Protein AF-0000000065781856 (afdb_homodimer)

InterPro domains:
  IPR001048 Aspartate/glutamate/uridylate kinase [PF00696] (3-287)
  IPR003964 Carbamate kinase [PIRSF000723] (2-304)
  IPR003964 Carbamate kinase [PTHR30409] (1-304)
  IPR003964 Carbamate kinase [TIGR00746] (3-304)
  IPR003964 Carbamate kinase [cd04235] (3-304)
  IPR036393 Acetylglutamate kinase-like superfamily [G3DSA:3.40.1160.10] (1-305)
  IPR036393 Acetylglutamate kinase-like superfamily [SSF53633] (1-303)

Nearest PDB structures (foldseek):
  1e19-assembly1_B  TM=9.181E-01  e=1.277E-43  Pyrococcus furiosus
  4jz7-assembly2_C  TM=9.161E-01  e=1.373E-39  Giardia lamblia ATCC 50803
  4jz7-assembly1_B  TM=9.583E-01  e=6.733E-35  Giardia lamblia ATCC 50803
  2e9y-assembly1_B  TM=9.252E-01  e=9.064E-37  Aeropyrum pernix K1
  4axs-assembly1_A-2  TM=8.853E-01  e=4.182E-32  Malacoplasma penetrans

Solvent-accessible surface area (backbone atoms only — not comparable to full-atom values): 30167 Å² total; per-residue (Å²): 123,51,36,32,31,36,34,42,26,62,59,39,39,49,52,92,91,55,70,88,45,68,69,52,26,31,52,31,26,32,52,46,43,58,64,39,44,62,60,51,71,60,27,40,34,37,39,30,29,57,35,44,56,56,29,26,49,50,44,47,15,20,61,69,50,66,52,78,70,58,52,19,44,28,36,24,18,37,30,19,37,52,34,49,40,46,45,42,23,41,52,32,48,28,56,76,68,68,55,88,61,52,70,46,32,40,64,28,43,20,35,35,59,86,78,37,68,26,72,83,51,51,67,41,63,30,32,64,73,36,52,81,83,47,45,62,60,44,42,74,72,69,47,49,69,44,80,51,98,90,32,29,27,41,31,35,20,40,42,66,67,73,40,60,72,49,49,68,61,52,48,49,38,34,75,68,57,27,36,37,33,35,38,29,28,19,12,24,30,25,26,72,61,86,82,31,59,41,76,40,70,38,49,29,51,32,49,45,30,45,24,53,46,24,49,74,67,64,23,42,30,41,36,40,32,41,95,43,52,42,50,47,42,52,64,94,43,97,76,45,39,72,42,41,82,41,39,42,70,58,52,48,50,40,52,73,71,58,48,45,50,80,89,59,51,31,46,47,53,50,16,38,46,52,25,41,76,64,69,30,58,38,24,36,39,18,18,66,89,39,47,69,42,30,78,72,69,75,36,33,16,36,38,32,118,120,52,36,34,30,37,34,41,28,62,60,38,40,48,52,91,89,56,72,87,46,68,69,53,26,33,51,32,27,32,52,47,42,60,65,41,45,64,60,53,71,60,27,40,33,36,40,30,29,58,36,44,55,56,29,27,48,50,45,48,14,19,61,68,50,65,52,77,72,58,53,20,44,28,36,24,18,36,30,19,36,52,34,50,40,45,46,42,24,43,52,32,45,28,56,75,68,68,54,86,61,51,70,46,32,39,63,29,42,20,36,36,59,88,80,37,68,25,74,82,52,50,67,43,62,30,33,64,74,35,53,82,84,47,46,61,61,44,42,73,72,69,46,49,70,46,80,51,98,89,32,29,27,42,31,37,19,41,41,66,66,74,41,59,72,48,49,68,60,53,48,49,37,34,75,70,58,26,35,38,33,36,38,30,28,20,11,22,31,25,26,72,62,86,81,30,59,43,76,41,71,36,49,27,50,30,48,44,30,46,25,53,46,25,48,74,66,64,24,41,30,40,35,39,30,41,94,43,53,43,49,48,40,51,66,94,44,96,76,46,41,72,42,41,82,41,39,43,70,58,52,49,50,41,53,74,71,61,48,42,50,80,88,59,51,32,48,47,52,51,16,38,44,50,27,42,77,64,71,30,59,39,22,37,38,19,18,66,89,39,47,67,42,30,78,71,66,74,36,32,15,37,38,32,116

Sequence (610 aa):
MSRIVIALGGNALLQNGEKRDYETQYEHAYKTFESLRFVTEDNEVVITHGNGPQVGDIQQSHDISGIGAYLHQSVAMSQGYIGEILANAYTNIKTKYNLRKNIFTIITRVLVDENDPAFSNPEKPIGRYYSDAEVEEARKNGWIMKKFRDGWRRVVPSPDPRQILEEPVIEYLLHNGNLPIAVGGGGVPVVRKGEQIHGIDAVIDKDLASSVLATAIRADFLMILTDVDNVYVNYGKPDQKGLHEVHVEEIEKYLKEGQFGEGSMKPKVMAAIRFIKNGGKKAFITSIENSMNALSGRSGTIIVRMSRIVIALGGNALLQNGEKRDYETQYEHAYKTFESLRFVTEDNEVVITHGNGPQVGDIQQSHDISGIGAYLHQSVAMSQGYIGEILANAYTNIKTKYNLRKNIFTIITRVLVDENDPAFSNPEKPIGRYYSDAEVEEARKNGWIMKKFRDGWRRVVPSPDPRQILEEPVIEYLLHNGNLPIAVGGGGVPVVRKGEQIHGIDAVIDKDLASSVLATAIRADFLMILTDVDNVYVNYGKPDQKGLHEVHVEEIEKYLKEGQFGEGSMKPKVMAAIRFIKNGGKKAFITSIENSMNALSGRSGTIIVR

Structure (mmCIF, N/CA/C/O backbone):
data_AF-0000000065781856-model_v1
#
loop_
_entity.id
_entity.type
_entity.pdbx_description
1 polymer 'Carbamate kinase'
#
loop_
_atom_site.group_PDB
_atom_site.id
_atom_site.type_symbol
_atom_site.label_atom_id
_atom_site.label_alt_id
_atom_site.label_comp_id
_atom_site.label_asym_id
_atom_site.label_enti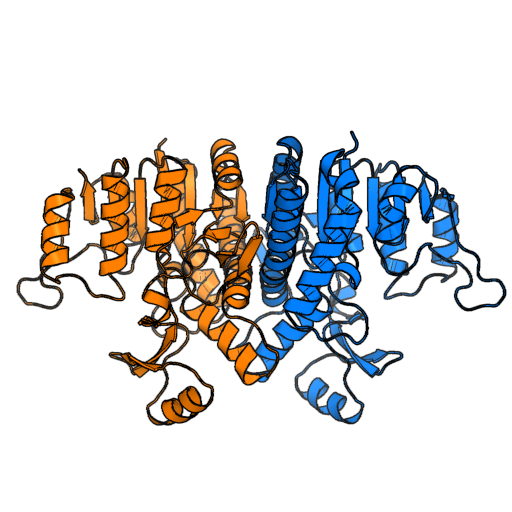ty_id
_atom_site.label_seq_id
_atom_site.pdbx_PDB_ins_code
_atom_site.Cartn_x
_atom_site.Cartn_y
_atom_site.Cartn_z
_atom_site.occupancy
_atom_site.B_iso_or_equiv
_atom_site.auth_seq_id
_atom_site.auth_comp_id
_atom_site.auth_asym_id
_atom_site.auth_atom_id
_atom_site.pdbx_PDB_model_num
ATOM 1 N N . MET A 1 1 ? 21.031 21.984 -1.66 1 86.38 1 MET A N 1
ATOM 2 C CA . MET A 1 1 ? 20.125 20.844 -1.602 1 86.38 1 MET A CA 1
ATOM 3 C C . MET A 1 1 ? 19.797 20.469 -0.156 1 86.38 1 MET A C 1
ATOM 5 O O . MET A 1 1 ? 20.719 20.281 0.653 1 86.38 1 MET A O 1
ATOM 9 N N . SER A 1 2 ? 18.516 20.609 0.287 1 95.06 2 SER A N 1
ATOM 10 C CA . SER A 1 2 ? 18.062 20.281 1.635 1 95.06 2 SER A CA 1
ATOM 11 C C . SER A 1 2 ? 17.266 18.984 1.648 1 95.06 2 SER A C 1
ATOM 13 O O . SER A 1 2 ? 16.734 18.562 0.616 1 95.06 2 SER A O 1
ATOM 15 N N . ARG A 1 3 ? 17.359 18.328 2.754 1 97.81 3 ARG A N 1
ATOM 16 C CA . ARG A 1 3 ? 16.453 17.219 3.006 1 97.81 3 ARG A CA 1
ATOM 17 C C . ARG A 1 3 ? 15.172 17.703 3.684 1 97.81 3 ARG A C 1
ATOM 19 O O . ARG A 1 3 ? 15.227 18.312 4.754 1 97.81 3 ARG A O 1
ATOM 26 N N . ILE A 1 4 ? 13.961 17.406 3.051 1 98.44 4 ILE A N 1
ATOM 27 C CA . ILE A 1 4 ? 12.695 17.984 3.494 1 98.44 4 ILE A CA 1
ATOM 28 C C . ILE A 1 4 ? 11.633 16.891 3.584 1 98.44 4 ILE A C 1
ATOM 30 O O . ILE A 1 4 ? 11.492 16.078 2.672 1 98.44 4 ILE A O 1
ATOM 34 N N . VAL A 1 5 ? 10.93 16.812 4.691 1 98.81 5 VAL A N 1
ATOM 35 C CA . VAL A 1 5 ? 9.68 16.062 4.762 1 98.81 5 VAL A CA 1
ATOM 36 C C . VAL A 1 5 ? 8.5 17 4.523 1 98.81 5 VAL A C 1
ATOM 38 O O . VAL A 1 5 ? 8.328 17.984 5.238 1 98.81 5 VAL A O 1
ATOM 41 N N . ILE A 1 6 ? 7.738 16.734 3.508 1 98.5 6 ILE A N 1
ATOM 42 C CA . ILE A 1 6 ? 6.547 17.516 3.211 1 98.5 6 ILE A CA 1
ATOM 43 C C . ILE A 1 6 ? 5.297 16.719 3.594 1 98.5 6 ILE A C 1
ATOM 45 O O . ILE A 1 6 ? 4.988 15.703 2.975 1 98.5 6 ILE A O 1
ATOM 49 N N . ALA A 1 7 ? 4.609 17.219 4.566 1 98.5 7 ALA A N 1
ATOM 50 C CA . ALA A 1 7 ? 3.342 16.625 4.992 1 98.5 7 ALA A CA 1
ATOM 51 C C . ALA A 1 7 ? 2.162 17.281 4.281 1 98.5 7 ALA A C 1
ATOM 53 O O . ALA A 1 7 ? 1.791 18.406 4.598 1 98.5 7 ALA A O 1
ATOM 54 N N . LEU A 1 8 ? 1.553 16.5 3.383 1 97.56 8 LEU A N 1
ATOM 55 C CA . LEU A 1 8 ? 0.428 17.031 2.625 1 97.56 8 LEU A CA 1
ATOM 56 C C . LEU A 1 8 ? -0.816 17.141 3.502 1 97.56 8 LEU A C 1
ATOM 58 O O . LEU A 1 8 ? -1.164 16.203 4.211 1 97.56 8 LEU A O 1
ATOM 62 N N . GLY A 1 9 ? -1.439 18.297 3.451 1 88.5 9 GLY A N 1
ATOM 63 C CA . GLY A 1 9 ? -2.705 18.469 4.145 1 88.5 9 GLY A CA 1
ATOM 64 C C . GLY A 1 9 ? -3.875 17.828 3.426 1 88.5 9 GLY A C 1
ATOM 65 O O . GLY A 1 9 ? -3.74 17.375 2.287 1 88.5 9 GLY A O 1
ATOM 66 N N . GLY A 1 10 ? -4.969 17.766 4.156 1 81.62 10 GLY A N 1
ATOM 67 C CA . GLY A 1 10 ? -6.168 17.188 3.576 1 81.62 10 GLY A CA 1
ATOM 68 C C . GLY A 1 10 ? -6.562 17.812 2.254 1 81.62 10 GLY A C 1
ATOM 69 O O . GLY A 1 10 ? -7.082 17.141 1.365 1 81.62 10 GLY A O 1
ATOM 70 N N . ASN A 1 11 ? -6.223 19.047 2.08 1 82.69 11 ASN A N 1
ATOM 71 C CA . ASN A 1 11 ? -6.609 19.781 0.878 1 82.69 11 ASN A CA 1
ATOM 72 C C . ASN A 1 11 ? -5.816 19.312 -0.34 1 82.69 11 ASN A C 1
ATOM 74 O O . ASN A 1 11 ? -6.172 19.641 -1.476 1 82.69 11 ASN A O 1
ATOM 78 N N . ALA A 1 12 ? -4.797 18.641 -0.088 1 90 12 ALA A N 1
ATOM 79 C CA . ALA A 1 12 ? -4.02 18.094 -1.198 1 90 12 ALA A CA 1
ATOM 80 C C . ALA A 1 12 ? -4.816 17.031 -1.947 1 90 12 ALA A C 1
ATOM 82 O O . ALA A 1 12 ? -4.5 16.703 -3.094 1 90 12 ALA A O 1
ATOM 83 N N . LEU A 1 13 ? -5.871 16.484 -1.294 1 92.81 13 LEU A N 1
ATOM 84 C CA . LEU A 1 13 ? -6.688 15.445 -1.919 1 92.81 13 LEU A CA 1
ATOM 85 C C . LEU A 1 13 ? -8.148 15.867 -1.979 1 92.81 13 LEU A C 1
ATOM 87 O O . LEU A 1 13 ? -8.828 15.625 -2.977 1 92.81 13 LEU A O 1
ATOM 91 N N . LEU A 1 14 ? -8.57 16.453 -0.894 1 90.56 14 LEU A N 1
ATOM 92 C CA . LEU A 1 14 ? -9.992 16.766 -0.791 1 90.56 14 LEU A CA 1
ATOM 93 C C . LEU A 1 14 ? -10.195 18.109 -0.08 1 90.56 14 LEU A C 1
ATOM 95 O O . LEU A 1 14 ? -9.609 18.344 0.978 1 90.56 14 LEU A O 1
ATOM 99 N N . GLN A 1 15 ? -10.969 18.922 -0.655 1 84.25 15 GLN A N 1
ATOM 100 C CA . GLN A 1 15 ? -11.414 20.141 0.016 1 84.25 15 GLN A CA 1
ATOM 101 C C . GLN A 1 15 ? -12.805 19.953 0.623 1 84.25 15 GLN A C 1
ATOM 103 O O . GLN A 1 15 ? -13.555 19.062 0.208 1 84.25 15 GLN A O 1
ATOM 108 N N . ASN A 1 16 ? -13.07 20.766 1.573 1 77.31 16 ASN A N 1
ATOM 109 C CA . ASN A 1 16 ? -14.344 20.641 2.279 1 77.31 16 ASN A CA 1
ATOM 110 C C . ASN A 1 16 ? -15.523 20.703 1.317 1 77.31 16 ASN A C 1
ATOM 112 O O . ASN A 1 16 ? -15.586 21.578 0.456 1 77.31 16 ASN A O 1
ATOM 116 N N . GLY A 1 17 ? -16.391 19.688 1.463 1 78.44 17 GLY A N 1
ATOM 117 C CA . GLY A 1 17 ? -17.625 19.703 0.716 1 78.44 17 GLY A CA 1
ATOM 118 C C . GLY A 1 17 ? -17.516 19.031 -0.641 1 78.44 17 GLY A C 1
ATOM 119 O O . GLY A 1 17 ? -18.531 18.797 -1.311 1 78.44 17 GLY A O 1
ATOM 120 N N . GLU A 1 18 ? -16.359 18.656 -1.012 1 87.19 18 GLU A N 1
ATOM 121 C CA . GLU A 1 18 ? -16.188 18.047 -2.326 1 87.19 18 GLU A CA 1
ATOM 122 C C . GLU A 1 18 ? -16.547 16.562 -2.301 1 87.19 18 GLU A C 1
ATOM 124 O O . GLU A 1 18 ? -16.531 15.938 -1.241 1 87.19 18 GLU A O 1
ATOM 129 N N . LYS A 1 19 ? -16.891 16.188 -3.531 1 87.44 19 LYS A N 1
ATOM 130 C CA . LYS A 1 19 ? -17.094 14.742 -3.682 1 87.44 19 LYS A CA 1
ATOM 131 C C . LYS A 1 19 ? -15.805 13.969 -3.436 1 87.44 19 LYS A C 1
ATOM 133 O O . LYS A 1 19 ? -14.727 14.406 -3.852 1 87.44 19 LYS A O 1
ATOM 138 N N . ARG A 1 20 ? -15.953 12.875 -2.787 1 87.75 20 ARG A N 1
ATOM 139 C CA . ARG A 1 20 ? -14.773 12.086 -2.43 1 87.75 20 ARG A CA 1
ATOM 140 C C . ARG A 1 20 ? -14.453 11.062 -3.514 1 87.75 20 ARG A C 1
ATOM 142 O O . ARG A 1 20 ? -14.07 9.93 -3.211 1 87.75 20 ARG A O 1
ATOM 149 N N . ASP A 1 21 ? -14.672 11.445 -4.762 1 92.94 21 ASP A N 1
ATOM 150 C CA . ASP A 1 21 ? -14.422 10.492 -5.84 1 92.94 21 ASP A CA 1
ATOM 151 C C . ASP A 1 21 ? -12.977 10.578 -6.316 1 92.94 21 ASP A C 1
ATOM 153 O O . ASP A 1 21 ? -12.242 11.492 -5.934 1 92.94 21 ASP A O 1
ATOM 157 N N . TYR A 1 22 ? -12.57 9.602 -7.055 1 95.56 22 TYR A N 1
ATOM 158 C CA . TYR A 1 22 ? -11.203 9.469 -7.535 1 95.56 22 TYR A CA 1
ATOM 159 C C . TYR A 1 22 ? -10.781 10.688 -8.344 1 95.56 22 TYR A C 1
ATOM 161 O O . TYR A 1 22 ? -9.688 11.219 -8.156 1 95.56 22 TYR A O 1
ATOM 169 N N . GLU A 1 23 ? -11.641 11.133 -9.281 1 96.56 23 GLU A N 1
ATOM 170 C CA . GLU A 1 23 ? -11.305 12.219 -10.195 1 96.56 23 GLU A CA 1
ATOM 171 C C . GLU A 1 23 ? -10.992 13.508 -9.445 1 96.56 23 GLU A C 1
ATOM 173 O O . GLU A 1 23 ? -10.016 14.188 -9.758 1 96.56 23 GLU A O 1
ATOM 178 N N . THR A 1 24 ? -11.805 13.82 -8.461 1 96.81 24 THR A N 1
ATOM 179 C CA . THR A 1 24 ? -11.594 15.008 -7.648 1 96.81 24 THR A CA 1
ATOM 180 C C . THR A 1 24 ? -10.266 14.93 -6.898 1 96.81 24 THR A C 1
ATOM 182 O O . THR A 1 24 ? -9.484 15.883 -6.906 1 96.81 24 THR A O 1
ATOM 185 N N . GLN A 1 25 ? -10 13.844 -6.254 1 97.12 25 GLN A N 1
ATOM 186 C CA . GLN A 1 25 ? -8.781 13.672 -5.477 1 97.12 25 GLN A CA 1
ATOM 187 C C . GLN A 1 25 ? -7.547 13.695 -6.375 1 97.12 25 GLN A C 1
ATOM 189 O O . GLN A 1 25 ? -6.531 14.297 -6.023 1 97.12 25 GLN A O 1
ATOM 194 N N . TYR A 1 26 ? -7.641 13.047 -7.535 1 97.75 26 TYR A N 1
ATOM 195 C CA . TYR A 1 26 ? -6.547 13.047 -8.5 1 97.75 26 TYR A CA 1
ATOM 196 C C . TYR A 1 26 ? -6.23 14.461 -8.961 1 97.75 26 TYR A C 1
ATOM 198 O O . TYR A 1 26 ? -5.062 14.844 -9.062 1 97.75 26 TYR A O 1
ATOM 206 N N . GLU A 1 27 ? -7.242 15.211 -9.25 1 97.38 27 GLU A N 1
ATOM 207 C CA . GLU A 1 27 ? -7.043 16.578 -9.734 1 97.38 27 GLU A CA 1
ATOM 208 C C . GLU A 1 27 ? -6.316 17.422 -8.688 1 97.38 27 GLU A C 1
ATOM 210 O O . GLU A 1 27 ? -5.426 18.203 -9.031 1 97.38 27 GLU A O 1
ATOM 215 N N . HIS A 1 28 ? -6.703 17.312 -7.492 1 96.94 28 HIS A N 1
ATOM 216 C CA . HIS A 1 28 ? -6.039 18.047 -6.426 1 96.94 28 HIS A CA 1
ATOM 217 C C . HIS A 1 28 ? -4.59 17.594 -6.262 1 96.94 28 HIS A C 1
ATOM 219 O O . HIS A 1 28 ? -3.695 18.422 -6.074 1 96.94 28 HIS A O 1
ATOM 225 N N . ALA A 1 29 ? -4.348 16.266 -6.324 1 97.88 29 ALA A N 1
ATOM 226 C CA . ALA A 1 29 ? -2.99 15.742 -6.234 1 97.88 29 ALA A CA 1
ATOM 227 C C . ALA A 1 29 ? -2.121 16.266 -7.371 1 97.88 29 ALA A C 1
ATOM 229 O O . ALA A 1 29 ? -0.961 16.641 -7.156 1 97.88 29 ALA A O 1
ATOM 230 N N . TYR A 1 30 ? -2.68 16.266 -8.57 1 97.81 30 TYR A N 1
ATOM 231 C CA . TYR A 1 30 ? -1.98 16.766 -9.75 1 97.81 30 TYR A CA 1
ATOM 232 C C . TYR A 1 30 ? -1.549 18.203 -9.562 1 97.81 30 TYR A C 1
ATOM 234 O O . TYR A 1 30 ? -0.385 18.547 -9.781 1 97.81 30 TYR A O 1
ATOM 242 N N . LYS A 1 31 ? -2.469 19.031 -9.109 1 96.56 31 LYS A N 1
ATOM 243 C CA . LYS A 1 31 ? -2.176 20.438 -8.867 1 96.56 31 LYS A CA 1
ATOM 244 C C . LYS A 1 31 ? -1.142 20.609 -7.758 1 96.56 31 LYS A C 1
ATOM 246 O O . LYS A 1 31 ? -0.286 21.5 -7.828 1 96.56 31 LYS A O 1
ATOM 251 N N . THR A 1 32 ? -1.294 19.828 -6.773 1 96.75 32 THR A N 1
ATOM 252 C CA . THR A 1 32 ? -0.354 19.859 -5.66 1 96.75 32 THR A CA 1
ATOM 253 C C . THR A 1 32 ? 1.071 19.609 -6.145 1 96.75 32 THR A C 1
ATOM 255 O O . THR A 1 32 ? 1.984 20.375 -5.832 1 96.75 32 THR A O 1
ATOM 258 N N . PHE A 1 33 ? 1.294 18.562 -6.961 1 97.5 33 PHE A N 1
ATOM 259 C CA . PHE A 1 33 ? 2.637 18.219 -7.418 1 97.5 33 PHE A CA 1
ATOM 260 C C . PHE A 1 33 ? 3.133 19.25 -8.438 1 97.5 33 PHE A C 1
ATOM 262 O O . PHE A 1 33 ? 4.336 19.5 -8.523 1 97.5 33 PHE A O 1
ATOM 269 N N . GLU A 1 34 ? 2.17 19.797 -9.18 1 96.94 34 GLU A N 1
ATOM 270 C CA . GLU A 1 34 ? 2.584 20.875 -10.07 1 96.94 34 GLU A CA 1
ATOM 271 C C . GLU A 1 34 ? 3.172 22.047 -9.289 1 96.94 34 GLU A C 1
ATOM 273 O O . GLU A 1 34 ? 4.191 22.609 -9.688 1 96.94 34 GLU A O 1
ATOM 278 N N . SER A 1 35 ? 2.557 22.375 -8.211 1 95.06 35 SER A N 1
ATOM 279 C CA . SER A 1 35 ? 3.014 23.484 -7.375 1 95.06 35 SER A CA 1
ATOM 280 C C . SER A 1 35 ? 4.332 23.141 -6.684 1 95.06 35 SER A C 1
ATOM 282 O O . SER A 1 35 ? 5.164 24.016 -6.453 1 95.06 35 SER A O 1
ATOM 284 N N . LEU A 1 36 ? 4.543 21.891 -6.352 1 96.25 36 LEU A N 1
ATOM 285 C CA . LEU A 1 36 ? 5.688 21.469 -5.555 1 96.25 36 LEU A CA 1
ATOM 286 C C . LEU A 1 36 ? 6.848 21.047 -6.453 1 96.25 36 LEU A C 1
ATOM 288 O O . LEU A 1 36 ? 7.891 20.625 -5.961 1 96.25 36 LEU A O 1
ATOM 292 N N . ARG A 1 37 ? 6.684 21.141 -7.762 1 96.19 37 ARG A N 1
ATOM 293 C CA . ARG A 1 37 ? 7.59 20.484 -8.703 1 96.19 37 ARG A CA 1
ATOM 294 C C . ARG A 1 37 ? 9.016 20.984 -8.523 1 96.19 37 ARG A C 1
ATOM 296 O O . ARG A 1 37 ? 9.969 20.203 -8.594 1 96.19 37 ARG A O 1
ATOM 303 N N . PHE A 1 38 ? 9.242 22.281 -8.203 1 94.31 38 PHE A N 1
ATOM 304 C CA . PHE A 1 38 ? 10.586 22.812 -8.055 1 94.31 38 PHE A CA 1
ATOM 305 C C . PHE A 1 38 ? 11.203 22.375 -6.727 1 94.31 38 PHE A C 1
ATOM 307 O O . PHE A 1 38 ? 12.383 22.047 -6.664 1 94.31 38 PHE A O 1
ATOM 314 N N . VAL A 1 39 ? 10.398 22.359 -5.711 1 94.69 39 VAL A N 1
ATOM 315 C CA . VAL A 1 39 ? 10.883 21.953 -4.398 1 94.69 39 VAL A CA 1
ATOM 316 C C . VAL A 1 39 ? 11.328 20.484 -4.438 1 94.69 39 VAL A C 1
ATOM 318 O O . VAL A 1 39 ? 12.398 20.141 -3.918 1 94.69 39 VAL A O 1
ATOM 321 N N . THR A 1 40 ? 10.523 19.641 -5.07 1 95.62 40 THR A N 1
ATOM 322 C CA . THR A 1 40 ? 10.828 18.203 -5.129 1 95.62 40 THR A CA 1
ATOM 323 C C . THR A 1 40 ? 12.047 17.953 -6.008 1 95.62 40 THR A C 1
ATOM 325 O O . THR A 1 40 ? 12.859 17.062 -5.711 1 95.62 40 THR A O 1
ATOM 328 N N . GLU A 1 41 ? 12.234 18.719 -7.059 1 95.12 41 GLU A N 1
ATOM 329 C CA . GLU A 1 41 ? 13.336 18.516 -7.996 1 95.12 41 GLU A CA 1
ATOM 330 C C . GLU A 1 41 ? 14.664 18.969 -7.395 1 95.12 41 GLU A C 1
ATOM 332 O O . GLU A 1 41 ? 15.703 18.344 -7.633 1 95.12 41 GLU A O 1
ATOM 337 N N . ASP A 1 42 ? 14.594 20 -6.629 1 94.44 42 ASP A N 1
ATOM 338 C CA . ASP A 1 42 ? 15.836 20.672 -6.227 1 94.44 42 ASP A CA 1
ATOM 339 C C . ASP A 1 42 ? 16.281 20.188 -4.848 1 94.44 42 ASP A C 1
ATOM 341 O O . ASP A 1 42 ? 17.375 20.547 -4.391 1 94.44 42 ASP A O 1
ATOM 345 N N . ASN A 1 43 ? 15.484 19.328 -4.195 1 96.12 43 ASN A N 1
ATOM 346 C CA . ASN A 1 43 ? 15.781 18.891 -2.834 1 96.12 43 ASN A CA 1
ATOM 347 C C . ASN A 1 43 ? 15.555 17.406 -2.66 1 96.12 43 ASN A C 1
ATOM 349 O O . ASN A 1 43 ? 14.977 16.75 -3.539 1 96.12 43 ASN A O 1
ATOM 353 N N . GLU A 1 44 ? 16.094 16.781 -1.602 1 97.44 44 GLU A N 1
ATOM 354 C CA . GLU A 1 44 ? 15.672 15.453 -1.144 1 97.44 44 GLU A CA 1
ATOM 355 C C . GLU A 1 44 ? 14.359 15.531 -0.373 1 97.44 44 GLU A C 1
ATOM 357 O O . GLU A 1 44 ? 14.312 16.078 0.73 1 97.44 44 GLU A O 1
ATOM 362 N N . VAL A 1 45 ? 13.32 14.961 -0.985 1 98.19 45 VAL A N 1
ATOM 363 C CA . VAL A 1 45 ? 12 15.195 -0.415 1 98.19 45 VAL A CA 1
ATOM 364 C C . VAL A 1 45 ? 11.305 13.867 -0.157 1 98.19 45 VAL A C 1
ATOM 366 O O . VAL A 1 45 ? 11.383 12.945 -0.978 1 98.19 45 VAL A O 1
ATOM 369 N N . VAL A 1 46 ? 10.672 13.727 0.998 1 98.75 46 VAL A N 1
ATOM 370 C CA . VAL A 1 46 ? 9.695 12.672 1.291 1 98.75 46 VAL A CA 1
ATOM 371 C C . VAL A 1 46 ? 8.305 13.281 1.403 1 98.75 46 VAL A C 1
ATOM 373 O O . VAL A 1 46 ? 8.125 14.328 2.025 1 98.75 46 VAL A O 1
ATOM 376 N N . ILE A 1 47 ? 7.367 12.625 0.774 1 98.75 47 ILE A N 1
ATOM 377 C CA . ILE A 1 47 ? 5.98 13.062 0.846 1 98.75 47 ILE A CA 1
ATOM 378 C C . ILE A 1 47 ? 5.215 12.195 1.846 1 98.75 47 ILE A C 1
ATOM 380 O O . ILE A 1 47 ? 5.23 10.969 1.749 1 98.75 47 ILE A O 1
ATOM 384 N N . THR A 1 48 ? 4.609 12.789 2.832 1 98.81 48 THR A N 1
ATOM 385 C CA . THR A 1 48 ? 3.662 12.125 3.717 1 98.81 48 THR A CA 1
ATOM 386 C C . THR A 1 48 ? 2.258 12.695 3.535 1 98.81 48 THR A C 1
ATOM 388 O O . THR A 1 48 ? 2.09 13.766 2.957 1 98.81 48 THR A O 1
ATOM 391 N N . HIS A 1 49 ? 1.241 11.914 3.951 1 98.44 49 HIS A N 1
ATOM 392 C CA . HIS A 1 49 ? -0.118 12.383 3.709 1 98.44 49 HIS A CA 1
ATOM 393 C C . HIS A 1 49 ? -1.079 11.859 4.77 1 98.44 49 HIS A C 1
ATOM 395 O O . HIS A 1 49 ? -0.799 10.859 5.43 1 98.44 49 HIS A O 1
ATOM 401 N N . GLY A 1 50 ? -2.182 12.594 4.922 1 96.5 50 GLY A N 1
ATOM 402 C CA . GLY A 1 50 ? -3.266 12.125 5.77 1 96.5 50 GLY A CA 1
ATOM 403 C C . GLY A 1 50 ? -4.203 11.164 5.062 1 96.5 50 GLY A C 1
ATOM 404 O O . GLY A 1 50 ? -3.969 10.797 3.908 1 96.5 50 GLY A O 1
ATOM 405 N N . ASN A 1 51 ? -5.207 10.711 5.848 1 96.94 51 ASN A N 1
ATOM 406 C CA . ASN A 1 51 ? -6.16 9.773 5.258 1 96.94 51 ASN A CA 1
ATOM 407 C C . ASN A 1 51 ? -7.531 9.883 5.91 1 96.94 51 ASN A C 1
ATOM 409 O O . ASN A 1 51 ? -8.375 9 5.75 1 96.94 51 ASN A O 1
ATOM 413 N N . GLY A 1 52 ? -7.805 10.859 6.684 1 94.56 52 GLY A N 1
ATOM 414 C CA . GLY A 1 52 ? -8.992 10.953 7.512 1 94.56 52 GLY A CA 1
ATOM 415 C C . GLY A 1 52 ? -10.266 10.594 6.773 1 94.56 52 GLY A C 1
ATOM 416 O O . GLY A 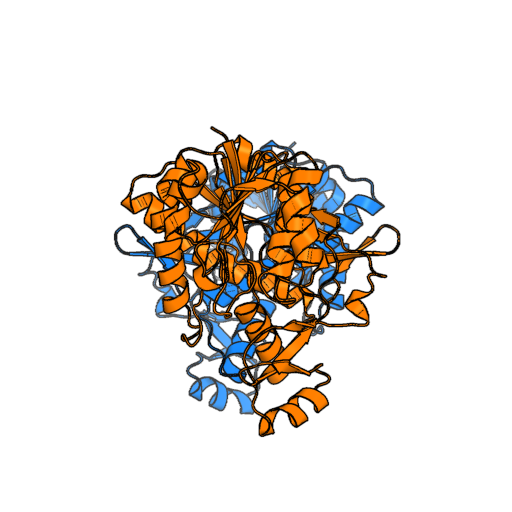1 52 ? -10.953 9.641 7.137 1 94.56 52 GLY A O 1
ATOM 417 N N . PRO A 1 53 ? -10.594 11.391 5.738 1 94.38 53 PRO A N 1
ATOM 418 C CA . PRO A 1 53 ? -11.805 11.062 4.973 1 94.38 53 PRO A CA 1
ATOM 419 C C . PRO A 1 53 ? -11.75 9.672 4.344 1 94.38 53 PRO A C 1
ATOM 421 O O . PRO A 1 53 ? -12.727 8.93 4.402 1 94.38 53 PRO A O 1
ATOM 424 N N . GLN A 1 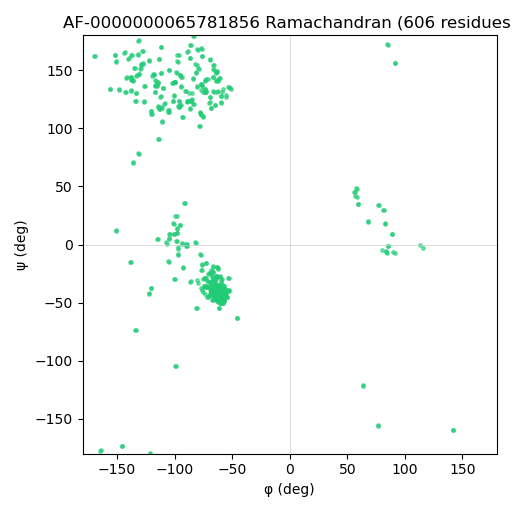54 ? -10.641 9.227 3.781 1 96.44 54 GLN A N 1
ATOM 425 C CA . GLN A 1 54 ? -10.516 7.988 3.025 1 96.44 54 GLN A CA 1
ATOM 426 C C . GLN A 1 54 ? -10.594 6.773 3.947 1 96.44 54 GLN A C 1
ATOM 428 O O . GLN A 1 54 ? -11.289 5.801 3.645 1 96.44 54 GLN A O 1
ATOM 433 N N . VAL A 1 55 ? -9.875 6.828 5.09 1 97.62 55 VAL A N 1
ATOM 434 C CA . VAL A 1 55 ? -9.867 5.676 5.984 1 97.62 55 VAL A CA 1
ATOM 435 C C . VAL A 1 55 ? -11.242 5.496 6.609 1 97.62 55 VAL A C 1
ATOM 437 O O . VAL A 1 55 ? -11.688 4.371 6.848 1 97.62 55 VAL A O 1
ATOM 440 N N . GLY A 1 56 ? -11.898 6.66 6.906 1 96.19 56 GLY A N 1
ATOM 441 C CA . GLY A 1 56 ? -13.266 6.582 7.395 1 96.19 56 GLY A CA 1
ATOM 442 C C . GLY A 1 56 ? -14.211 5.914 6.414 1 96.19 56 GLY A C 1
ATOM 443 O O . GLY A 1 56 ? -15.031 5.082 6.805 1 96.19 56 GLY A O 1
ATOM 444 N N . ASP A 1 57 ? -14.133 6.285 5.125 1 95.88 57 ASP A N 1
ATOM 445 C CA . ASP A 1 57 ? -14.953 5.695 4.074 1 95.88 57 ASP A CA 1
ATOM 446 C C . ASP A 1 57 ? -14.672 4.203 3.922 1 95.88 57 ASP A C 1
ATOM 448 O O . ASP A 1 57 ? -15.594 3.4 3.781 1 95.88 57 ASP A O 1
ATOM 452 N N . ILE A 1 58 ? -13.391 3.84 3.928 1 98.06 58 ILE A N 1
ATOM 453 C CA . ILE A 1 58 ? -12.984 2.443 3.801 1 98.06 58 ILE A CA 1
ATOM 454 C C . ILE A 1 58 ? -13.562 1.632 4.957 1 98.06 58 ILE A C 1
ATOM 456 O O . ILE A 1 58 ? -14.195 0.595 4.742 1 98.06 58 ILE A O 1
ATOM 460 N N . GLN A 1 59 ? -13.375 2.104 6.188 1 97.19 59 GLN A N 1
ATOM 461 C CA . GLN A 1 59 ? -13.844 1.381 7.363 1 97.19 59 GLN A CA 1
ATOM 462 C C . GLN A 1 59 ? -15.367 1.268 7.371 1 97.19 59 GLN A C 1
ATOM 464 O O . GLN A 1 59 ? -15.914 0.22 7.719 1 97.19 59 GLN A O 1
ATOM 469 N N . GLN A 1 60 ? -16.031 2.344 7.008 1 94.75 60 GLN A N 1
ATOM 470 C CA . GLN A 1 60 ? -17.484 2.338 6.953 1 94.75 60 GLN A CA 1
ATOM 471 C C . GLN A 1 60 ? -18 1.319 5.938 1 94.75 60 GLN A C 1
ATOM 473 O O . GLN A 1 60 ? -18.984 0.629 6.188 1 94.75 60 GLN A O 1
ATOM 478 N N . SER A 1 61 ? -17.406 1.279 4.773 1 95.88 61 SER A N 1
ATOM 479 C CA . SER A 1 61 ? -17.797 0.311 3.752 1 95.88 61 SER A CA 1
ATOM 480 C C . SER A 1 61 ? -17.719 -1.115 4.289 1 95.88 61 SER A C 1
ATOM 482 O O . SER A 1 61 ? -18.625 -1.918 4.047 1 95.88 61 SER A O 1
ATOM 484 N N . HIS A 1 62 ? -16.656 -1.431 4.984 1 95.75 62 HIS A N 1
ATOM 485 C CA . HIS A 1 62 ? -16.5 -2.77 5.543 1 95.75 62 HIS A CA 1
ATOM 486 C C . HIS A 1 62 ? -17.516 -3.033 6.645 1 95.75 62 HIS A C 1
ATOM 488 O O . HIS A 1 62 ? -18.062 -4.137 6.742 1 95.75 62 HIS A O 1
ATOM 494 N N . ASP A 1 63 ? -17.797 -2.041 7.434 1 93.56 63 ASP A N 1
ATOM 495 C CA . ASP A 1 63 ? -18.781 -2.184 8.5 1 93.56 63 ASP A CA 1
ATOM 496 C C . ASP A 1 63 ? -20.172 -2.455 7.938 1 93.56 63 ASP A C 1
ATOM 498 O O . ASP A 1 63 ? -20.859 -3.367 8.391 1 93.56 63 ASP A O 1
ATOM 502 N N . ILE A 1 64 ? -20.562 -1.711 6.953 1 91.31 64 ILE A N 1
ATOM 503 C CA . ILE A 1 64 ? -21.906 -1.771 6.375 1 91.31 64 ILE A CA 1
ATOM 504 C C . ILE A 1 64 ? -22.094 -3.094 5.637 1 91.31 64 ILE A C 1
ATOM 506 O O . ILE A 1 64 ? -23.156 -3.701 5.695 1 91.31 64 ILE A O 1
ATOM 510 N N . SER A 1 65 ? -21.094 -3.543 4.969 1 92.31 65 SER A N 1
ATOM 511 C CA . SER A 1 65 ? -21.188 -4.754 4.16 1 92.31 65 SER A CA 1
ATOM 512 C C . SER A 1 65 ? -21.141 -6.004 5.031 1 92.31 65 SER A C 1
ATOM 514 O O . SER A 1 65 ? -21.5 -7.094 4.582 1 92.31 65 SER A O 1
ATOM 516 N N . GLY A 1 66 ? -20.578 -5.855 6.27 1 91.19 66 GLY A N 1
ATOM 517 C CA . GLY A 1 66 ? -20.375 -7.004 7.137 1 91.19 66 GLY A CA 1
ATOM 518 C C . GLY A 1 66 ? -19.094 -7.758 6.848 1 91.19 66 GLY A C 1
ATOM 519 O O . GLY A 1 66 ? -18.781 -8.734 7.527 1 91.19 66 GLY A O 1
ATOM 520 N N . ILE A 1 67 ? -18.391 -7.363 5.785 1 90.19 67 ILE A N 1
ATOM 521 C CA . ILE A 1 67 ? -17.062 -7.898 5.504 1 90.19 67 ILE A CA 1
ATOM 522 C C . ILE A 1 67 ? -16.047 -7.219 6.402 1 90.19 67 ILE A C 1
ATOM 524 O O . ILE A 1 67 ? -15.719 -6.043 6.215 1 90.19 67 ILE A O 1
ATOM 528 N N . GLY A 1 68 ? -15.641 -7.816 7.383 1 87 68 GLY A N 1
ATOM 529 C CA . GLY A 1 68 ? -14.883 -7.234 8.484 1 87 68 GLY A CA 1
ATOM 530 C C . GLY A 1 68 ? -13.469 -6.859 8.094 1 87 68 GLY A C 1
ATOM 531 O O . GLY A 1 68 ? -12.828 -7.551 7.297 1 87 68 GLY A O 1
ATOM 532 N N . ALA A 1 69 ? -13.008 -5.719 8.641 1 95.06 69 ALA A N 1
ATOM 533 C CA . ALA A 1 69 ? -11.617 -5.262 8.641 1 95.06 69 ALA A CA 1
ATOM 534 C C . ALA A 1 69 ? -11.305 -4.453 9.898 1 95.06 69 ALA A C 1
ATOM 536 O O . ALA A 1 69 ? -12.102 -3.607 10.312 1 95.06 69 ALA A O 1
ATOM 537 N N . TYR A 1 70 ? -10.148 -4.785 10.531 1 97.94 70 TYR A N 1
ATOM 538 C CA . TYR A 1 70 ? -9.688 -3.936 11.625 1 97.94 70 TYR A CA 1
ATOM 539 C C . TYR A 1 70 ? -9.297 -2.555 11.109 1 97.94 70 TYR A C 1
ATOM 541 O O . TYR A 1 70 ? -8.961 -2.395 9.938 1 97.94 70 TYR A O 1
ATOM 549 N N . LEU A 1 71 ? -9.375 -1.566 11.969 1 98.38 71 LEU A N 1
ATOM 550 C CA . LEU A 1 71 ? -9.055 -0.199 11.57 1 98.38 71 LEU A CA 1
ATOM 551 C C . LEU A 1 71 ? -7.625 -0.099 11.062 1 98.38 71 LEU A C 1
ATOM 553 O O . LEU A 1 71 ? -7.348 0.633 10.109 1 98.38 71 LEU A O 1
ATOM 557 N N . HIS A 1 72 ? -6.66 -0.787 11.672 1 98.81 72 HIS A N 1
ATOM 558 C CA . HIS A 1 72 ? -5.273 -0.725 11.219 1 98.81 72 HIS A CA 1
ATOM 559 C C . HIS A 1 72 ? -5.125 -1.295 9.812 1 98.81 72 HIS A C 1
ATOM 561 O O . HIS A 1 72 ? -4.273 -0.849 9.039 1 98.81 72 HIS A O 1
ATOM 567 N N . GLN A 1 73 ? -5.996 -2.271 9.438 1 98.62 73 GLN A N 1
ATOM 568 C CA . GLN A 1 73 ? -6.027 -2.768 8.07 1 98.62 73 GLN A CA 1
ATOM 569 C C . GLN A 1 73 ? -6.555 -1.703 7.109 1 98.62 73 GLN A C 1
ATOM 571 O O . GLN A 1 73 ? -6.062 -1.574 5.988 1 98.62 73 GLN A O 1
ATOM 576 N N . SER A 1 74 ? -7.586 -0.976 7.598 1 98.81 74 SER A N 1
ATOM 577 C CA . SER A 1 74 ? -8.117 0.118 6.789 1 98.81 74 SER A CA 1
ATOM 578 C C . SER A 1 74 ? -7.07 1.199 6.562 1 98.81 74 SER A C 1
ATOM 580 O O . SER A 1 74 ? -7.027 1.813 5.492 1 98.81 74 SER A O 1
ATOM 582 N N . VAL A 1 75 ? -6.207 1.435 7.559 1 98.94 75 VAL A N 1
ATOM 583 C CA . VAL A 1 75 ? -5.113 2.389 7.406 1 98.94 75 VAL A CA 1
ATOM 584 C C . VAL A 1 75 ? -4.141 1.893 6.34 1 98.94 75 VAL A C 1
ATOM 586 O O . VAL A 1 75 ? -3.699 2.666 5.488 1 98.94 75 VAL A O 1
ATOM 589 N N . ALA A 1 76 ? -3.814 0.597 6.359 1 98.94 76 ALA A N 1
ATOM 590 C CA . ALA A 1 76 ? -2.951 0.011 5.336 1 98.94 76 ALA A CA 1
ATOM 591 C C . ALA A 1 76 ? -3.572 0.146 3.951 1 98.94 76 ALA A C 1
ATOM 593 O O . ALA A 1 76 ? -2.893 0.516 2.99 1 98.94 76 ALA A O 1
ATOM 594 N N . MET A 1 77 ? -4.859 -0.134 3.85 1 98.88 77 MET A N 1
ATOM 595 C CA . MET A 1 77 ? -5.582 -0.008 2.588 1 98.88 77 MET A CA 1
ATOM 596 C C . MET A 1 77 ? -5.539 1.428 2.078 1 98.88 77 MET A C 1
ATOM 598 O O . MET A 1 77 ? -5.332 1.661 0.885 1 98.88 77 MET A O 1
ATOM 602 N N . SER A 1 78 ? -5.691 2.393 3.004 1 98.75 78 SER A N 1
ATOM 603 C CA . SER A 1 78 ? -5.715 3.795 2.602 1 98.75 78 SER A CA 1
ATOM 604 C C . SER A 1 78 ? -4.363 4.238 2.051 1 98.75 78 SER A C 1
ATOM 606 O O . SER A 1 78 ? -4.297 5.113 1.184 1 98.75 78 SER A O 1
ATOM 608 N N . GLN A 1 79 ? -3.252 3.629 2.537 1 98.94 79 GLN A N 1
ATOM 609 C CA . GLN A 1 79 ? -1.938 3.959 1.997 1 98.94 79 GLN A CA 1
ATOM 610 C C . GLN A 1 79 ? -1.824 3.539 0.534 1 98.94 79 GLN A C 1
ATOM 612 O O . GLN A 1 79 ? -1.245 4.262 -0.281 1 98.94 79 GLN A O 1
ATOM 617 N N . GLY A 1 80 ? -2.348 2.346 0.244 1 98.81 80 GLY A N 1
ATOM 618 C CA . GLY A 1 80 ? -2.369 1.925 -1.147 1 98.81 80 GLY A CA 1
ATOM 619 C C . GLY A 1 80 ? -3.252 2.795 -2.021 1 98.81 80 GLY A C 1
ATOM 620 O O . GLY A 1 80 ? -2.846 3.209 -3.107 1 98.81 80 GLY A O 1
ATOM 621 N N . TYR A 1 81 ? -4.43 3.121 -1.525 1 98.5 81 TYR A N 1
ATOM 622 C CA . TYR A 1 81 ? -5.434 3.914 -2.225 1 98.5 81 TYR A CA 1
ATOM 623 C C . TYR A 1 81 ? -4.902 5.305 -2.553 1 98.5 81 TYR A C 1
ATOM 625 O O . TYR A 1 81 ? -4.852 5.695 -3.721 1 98.5 81 TYR A O 1
ATOM 633 N N . ILE A 1 82 ? -4.453 5.988 -1.575 1 98.5 82 ILE A N 1
ATOM 634 C CA . ILE A 1 82 ? -3.975 7.355 -1.742 1 98.5 82 ILE A CA 1
ATOM 635 C C . ILE A 1 82 ? -2.627 7.348 -2.459 1 98.5 82 ILE A C 1
ATOM 637 O O . ILE A 1 82 ? -2.344 8.227 -3.275 1 98.5 82 ILE A O 1
ATOM 641 N N . GLY A 1 83 ? -1.809 6.328 -2.137 1 98.56 83 GLY A N 1
ATOM 642 C CA . GLY A 1 83 ? -0.53 6.176 -2.812 1 98.56 83 GLY A CA 1
ATOM 643 C C . GLY A 1 83 ? -0.66 6.09 -4.32 1 98.56 83 GLY A C 1
ATOM 644 O O . GLY A 1 83 ? 0.145 6.668 -5.055 1 98.56 83 GLY A O 1
ATOM 645 N N . GLU A 1 84 ? -1.663 5.348 -4.762 1 98.44 84 GLU A N 1
ATOM 646 C CA . GLU A 1 84 ? -1.886 5.234 -6.199 1 98.44 84 GLU A CA 1
ATOM 647 C C . GLU A 1 84 ? -2.244 6.586 -6.812 1 98.44 84 GLU A C 1
ATOM 649 O O . GLU A 1 84 ? -1.772 6.926 -7.898 1 98.44 84 GLU A O 1
ATOM 654 N N . ILE A 1 85 ? -3.117 7.324 -6.168 1 98.38 85 ILE A N 1
ATOM 655 C CA . ILE A 1 85 ? -3.547 8.625 -6.656 1 98.38 85 ILE A CA 1
ATOM 656 C C . ILE A 1 85 ? -2.34 9.555 -6.777 1 98.38 85 ILE A C 1
ATOM 658 O O . ILE A 1 85 ? -2.121 10.164 -7.824 1 98.38 85 ILE A O 1
ATOM 662 N N . LEU A 1 86 ? -1.562 9.633 -5.719 1 98.69 86 LEU A N 1
ATOM 663 C CA . LEU A 1 86 ? -0.407 10.523 -5.68 1 98.69 86 LEU A CA 1
ATOM 664 C C . LEU A 1 86 ? 0.645 10.102 -6.695 1 98.69 86 LEU A C 1
ATOM 666 O O . LEU A 1 86 ? 1.22 10.938 -7.391 1 98.69 86 LEU A O 1
ATOM 670 N N . ALA A 1 87 ? 0.902 8.789 -6.781 1 98.56 87 ALA A N 1
ATOM 671 C CA . ALA A 1 87 ? 1.912 8.273 -7.707 1 98.56 87 ALA A CA 1
ATOM 672 C C . ALA A 1 87 ? 1.526 8.562 -9.156 1 98.56 87 ALA A C 1
ATOM 674 O O . ALA A 1 87 ? 2.369 8.969 -9.961 1 98.56 87 ALA A O 1
ATOM 675 N N . ASN A 1 88 ? 0.243 8.328 -9.484 1 98.56 88 ASN A N 1
ATOM 676 C CA . ASN A 1 88 ? -0.213 8.617 -10.844 1 98.56 88 ASN A CA 1
ATOM 677 C C . ASN A 1 88 ? -0.12 10.109 -11.156 1 98.56 88 ASN A C 1
ATOM 679 O O . ASN A 1 88 ? 0.316 10.5 -12.242 1 98.56 88 ASN A O 1
ATOM 683 N N . ALA A 1 89 ? -0.561 10.93 -10.203 1 98.56 89 ALA A N 1
ATOM 684 C CA . ALA A 1 89 ? -0.506 12.383 -10.383 1 98.56 89 ALA A CA 1
ATOM 685 C C . ALA A 1 89 ? 0.926 12.852 -10.625 1 98.56 89 ALA A C 1
ATOM 687 O O . ALA A 1 89 ? 1.199 13.562 -11.594 1 98.56 89 ALA A O 1
ATOM 688 N N . TYR A 1 90 ? 1.864 12.414 -9.766 1 98.56 90 TYR A N 1
ATOM 689 C CA . TYR A 1 90 ? 3.25 12.844 -9.914 1 98.56 90 TYR A CA 1
ATOM 690 C C . TYR A 1 90 ? 3.842 12.344 -11.227 1 98.56 90 TYR A C 1
ATOM 692 O O . TYR A 1 90 ? 4.59 13.062 -11.891 1 98.56 90 TYR A O 1
ATOM 700 N N . THR A 1 91 ? 3.582 11.07 -11.539 1 98.19 91 THR A N 1
ATOM 701 C CA . THR A 1 91 ? 4.113 10.508 -12.781 1 98.19 91 THR A CA 1
ATOM 702 C C . THR A 1 91 ? 3.697 11.352 -13.977 1 98.19 91 THR A C 1
ATOM 704 O O . THR A 1 91 ? 4.492 11.57 -14.898 1 98.19 91 THR A O 1
ATOM 707 N N . ASN A 1 92 ? 2.475 11.797 -13.977 1 98.5 92 ASN A N 1
ATOM 708 C CA . ASN A 1 92 ? 1.992 12.609 -15.086 1 98.5 92 ASN A CA 1
ATOM 709 C C . ASN A 1 92 ? 2.613 14.008 -15.062 1 98.5 92 ASN A C 1
ATOM 711 O O . ASN A 1 92 ? 2.92 14.57 -16.125 1 98.5 92 ASN A O 1
ATOM 715 N N . ILE A 1 93 ? 2.826 14.594 -13.906 1 98.25 93 ILE A N 1
ATOM 716 C CA . ILE A 1 93 ? 3.529 15.859 -13.766 1 98.25 93 ILE A CA 1
ATOM 717 C C . ILE A 1 93 ? 4.977 15.703 -14.227 1 98.25 93 ILE A C 1
ATOM 719 O O . ILE A 1 93 ? 5.516 16.578 -14.906 1 98.25 93 ILE A O 1
ATOM 723 N N . LYS A 1 94 ? 5.613 14.625 -13.797 1 97.94 94 LYS A N 1
ATOM 724 C CA . LYS A 1 94 ? 6.988 14.312 -14.188 1 97.94 94 LYS A CA 1
ATOM 725 C C . LYS A 1 94 ? 7.137 14.289 -15.703 1 97.94 94 LYS A C 1
ATOM 727 O O . LYS A 1 94 ? 8.094 14.852 -16.25 1 97.94 94 LYS A O 1
ATOM 732 N N . THR A 1 95 ? 6.203 13.664 -16.328 1 97.38 95 THR A N 1
ATOM 733 C CA . THR A 1 95 ? 6.223 13.562 -17.781 1 97.38 95 THR A CA 1
ATOM 734 C C . THR A 1 95 ? 6.023 14.938 -18.422 1 97.38 95 THR A C 1
ATOM 736 O O . THR A 1 95 ? 6.762 15.32 -19.328 1 97.38 95 THR A O 1
ATOM 739 N N . LYS A 1 96 ? 5.047 15.695 -17.953 1 97.38 96 LYS A N 1
ATOM 740 C CA . LYS A 1 96 ? 4.703 17 -18.5 1 97.38 96 LYS A CA 1
ATOM 741 C C . LYS A 1 96 ? 5.875 17.969 -18.391 1 97.38 96 LYS A C 1
ATOM 743 O O . LYS A 1 96 ? 6.121 18.766 -19.312 1 97.38 96 LYS A O 1
ATOM 748 N N . TYR A 1 97 ? 6.621 17.859 -17.344 1 97.69 97 TYR A N 1
ATOM 749 C CA . TYR A 1 97 ? 7.633 18.875 -17.078 1 97.69 97 TYR A CA 1
ATOM 750 C C . TYR A 1 97 ? 9.039 18.281 -17.156 1 97.69 97 TYR A C 1
ATOM 752 O O . TYR A 1 97 ? 10.016 18.953 -16.812 1 97.69 97 TYR A O 1
ATOM 760 N N . ASN A 1 98 ? 9.156 17 -17.547 1 97.19 98 ASN A N 1
ATOM 761 C CA . ASN A 1 98 ? 10.422 16.297 -17.734 1 97.19 98 ASN A CA 1
ATOM 762 C C . ASN A 1 98 ? 11.25 16.312 -16.438 1 97.19 98 ASN A C 1
ATOM 764 O O . ASN A 1 98 ? 12.414 16.703 -16.453 1 97.19 98 ASN A O 1
ATOM 768 N N . LEU A 1 99 ? 10.562 15.953 -15.336 1 97.88 99 LEU A N 1
ATOM 769 C CA . LEU A 1 99 ? 11.25 15.844 -14.055 1 97.88 99 LEU A CA 1
ATOM 770 C C . LEU A 1 99 ? 12.07 14.562 -13.977 1 97.88 99 LEU A C 1
ATOM 772 O O . LEU A 1 99 ? 11.859 13.641 -14.766 1 97.88 99 LEU A O 1
ATOM 776 N N . ARG A 1 100 ? 13.039 14.484 -13.039 1 96.69 100 ARG A N 1
ATOM 777 C CA . ARG A 1 100 ? 14.023 13.406 -13.047 1 96.69 100 ARG A CA 1
ATOM 778 C C . ARG A 1 100 ? 13.648 12.312 -12.055 1 96.69 100 ARG A C 1
ATOM 780 O O . ARG A 1 100 ? 13.922 11.133 -12.289 1 96.69 100 ARG A O 1
ATOM 787 N N . LYS A 1 101 ? 12.969 12.625 -10.977 1 97.31 101 LYS A N 1
ATOM 788 C CA . LYS A 1 101 ? 12.82 11.711 -9.852 1 97.31 101 LYS A CA 1
ATOM 789 C C . LYS A 1 101 ? 11.672 10.742 -10.078 1 97.31 101 LYS A C 1
ATOM 791 O O . LYS A 1 101 ? 10.633 11.117 -10.633 1 97.31 101 LYS A O 1
ATOM 796 N N . ASN A 1 102 ? 11.906 9.531 -9.625 1 96.94 102 ASN A N 1
ATOM 797 C CA . ASN A 1 102 ? 10.828 8.547 -9.609 1 96.94 102 ASN A CA 1
ATOM 798 C C . ASN A 1 102 ? 10.125 8.508 -8.25 1 96.94 102 ASN A C 1
ATOM 800 O O . ASN A 1 102 ? 10.766 8.695 -7.215 1 96.94 102 ASN A O 1
ATOM 804 N N . ILE A 1 103 ? 8.836 8.297 -8.336 1 97.75 103 ILE A N 1
ATOM 805 C CA . ILE A 1 103 ? 8.039 8.273 -7.113 1 97.75 103 ILE A CA 1
ATOM 806 C C . ILE A 1 103 ? 7.742 6.836 -6.715 1 97.75 103 ILE A C 1
ATOM 808 O O . ILE A 1 103 ? 7.492 5.984 -7.574 1 97.75 103 ILE A O 1
ATOM 812 N N . PHE A 1 104 ? 7.816 6.508 -5.441 1 98.06 104 PHE A N 1
ATOM 813 C CA . PHE A 1 104 ? 7.512 5.18 -4.922 1 98.06 104 PHE A CA 1
ATOM 814 C C . PHE A 1 104 ? 6.707 5.273 -3.633 1 98.06 104 PHE A C 1
ATOM 816 O O . PHE A 1 104 ? 7.02 6.082 -2.756 1 98.06 104 PHE A O 1
ATOM 823 N N . THR A 1 105 ? 5.633 4.504 -3.537 1 98.69 105 THR A N 1
ATOM 824 C CA . THR A 1 105 ? 4.824 4.449 -2.324 1 98.69 105 THR A CA 1
ATOM 825 C C . THR A 1 105 ? 5.238 3.266 -1.452 1 98.69 105 THR A C 1
ATOM 827 O O . THR A 1 105 ? 5.195 2.117 -1.897 1 98.69 105 THR A O 1
ATOM 830 N N . ILE A 1 106 ? 5.605 3.559 -0.215 1 98.38 106 ILE A N 1
ATOM 831 C CA . ILE A 1 106 ? 6.004 2.553 0.766 1 98.38 106 ILE A CA 1
ATOM 832 C C . ILE A 1 106 ? 4.922 2.42 1.835 1 98.38 106 ILE A C 1
ATOM 834 O O . ILE A 1 106 ? 4.582 3.395 2.508 1 98.38 106 ILE A O 1
ATOM 838 N N . ILE A 1 107 ? 4.426 1.186 1.943 1 98.88 107 ILE A N 1
ATOM 839 C CA . ILE A 1 107 ? 3.566 0.956 3.1 1 98.88 107 ILE A CA 1
ATOM 840 C C . ILE A 1 107 ? 4.383 1.09 4.383 1 98.88 107 ILE A C 1
ATOM 842 O O . ILE A 1 107 ? 5.371 0.376 4.574 1 98.88 107 ILE A O 1
ATOM 846 N N . THR A 1 108 ? 3.975 2.031 5.23 1 98.94 108 THR A N 1
ATOM 847 C CA . THR A 1 108 ? 4.773 2.369 6.402 1 98.94 108 THR A CA 1
ATOM 848 C C . THR A 1 108 ? 4.059 1.942 7.684 1 98.94 108 THR A C 1
ATOM 850 O O . THR A 1 108 ? 2.865 2.201 7.852 1 98.94 108 THR A O 1
ATOM 853 N N . ARG A 1 109 ? 4.738 1.226 8.484 1 98.88 109 ARG A N 1
ATOM 854 C CA . ARG A 1 109 ? 4.262 0.877 9.82 1 98.88 109 ARG A CA 1
ATOM 855 C C . ARG A 1 109 ? 4.902 1.769 10.875 1 98.88 109 ARG A C 1
ATOM 857 O O . ARG A 1 109 ? 6.086 2.1 10.789 1 98.88 109 ARG A O 1
ATOM 864 N N . VAL A 1 110 ? 4.109 2.188 11.867 1 98.94 110 VAL A N 1
ATOM 865 C CA . VAL A 1 110 ? 4.582 3.111 12.891 1 98.94 110 VAL A CA 1
ATOM 866 C C . VAL A 1 110 ? 4.312 2.529 14.281 1 98.94 110 VAL A C 1
ATOM 868 O O . VAL A 1 110 ? 3.176 2.18 14.602 1 98.94 110 VAL A O 1
ATOM 871 N N . LEU A 1 111 ? 5.348 2.396 15.047 1 98.81 111 LEU A N 1
ATOM 872 C CA . LEU A 1 111 ? 5.246 1.884 16.406 1 98.81 111 LEU A CA 1
ATOM 873 C C . LEU A 1 111 ? 4.605 2.914 17.328 1 98.81 111 LEU A C 1
ATOM 875 O O . LEU A 1 111 ? 4.953 4.094 17.281 1 98.81 111 LEU A O 1
ATOM 879 N N . VAL A 1 112 ? 3.641 2.482 18.078 1 98.88 112 VAL A N 1
ATOM 880 C CA . VAL A 1 112 ? 3.021 3.275 19.141 1 98.88 112 VAL A CA 1
ATOM 881 C C . VAL A 1 112 ? 3.037 2.49 20.453 1 98.88 112 VAL A C 1
ATOM 883 O O . VAL A 1 112 ? 3.424 1.319 20.484 1 98.88 112 VAL A O 1
ATOM 886 N N . ASP A 1 113 ? 2.768 3.17 21.531 1 98.5 113 ASP A N 1
ATOM 887 C CA . ASP A 1 113 ? 2.689 2.537 22.844 1 98.5 113 ASP A CA 1
ATOM 888 C C . ASP A 1 113 ? 1.297 1.961 23.094 1 98.5 113 ASP A C 1
ATOM 890 O O . ASP A 1 113 ? 0.3 2.682 23.031 1 98.5 113 ASP A O 1
ATOM 894 N N . GLU A 1 114 ? 1.222 0.679 23.406 1 97 114 GLU A N 1
ATOM 895 C CA . GLU A 1 114 ? -0.06 0.019 23.625 1 97 114 GLU A CA 1
ATOM 896 C C . GLU A 1 114 ? -0.799 0.641 24.812 1 97 114 GLU A C 1
ATOM 898 O O . GLU A 1 114 ? -2.021 0.523 24.922 1 97 114 GLU A O 1
ATOM 903 N N . ASN A 1 115 ? -0.063 1.285 25.625 1 97.69 115 ASN A N 1
ATOM 904 C CA . ASN A 1 115 ? -0.654 1.884 26.828 1 97.69 115 ASN A CA 1
ATOM 905 C C . ASN A 1 115 ? -0.886 3.381 26.641 1 97.69 115 ASN A C 1
ATOM 907 O O . ASN A 1 115 ? -1.135 4.098 27.609 1 97.69 115 ASN A O 1
ATOM 911 N N . ASP A 1 116 ? -0.723 3.877 25.484 1 98.44 116 ASP A N 1
ATOM 912 C CA . ASP A 1 116 ? -0.974 5.289 25.219 1 98.44 116 ASP A CA 1
ATOM 913 C C . ASP A 1 116 ? -2.365 5.699 25.688 1 98.44 116 ASP A C 1
ATOM 915 O O . ASP A 1 116 ? -3.35 5.012 25.406 1 98.44 116 ASP A O 1
ATOM 919 N N . PRO A 1 117 ? -2.504 6.844 26.359 1 97.88 117 PRO A N 1
ATOM 920 C CA . PRO A 1 117 ? -3.793 7.293 26.891 1 97.88 117 PRO A CA 1
ATOM 921 C C . PRO A 1 117 ? -4.824 7.551 25.797 1 97.88 117 PRO A C 1
ATOM 923 O O . PRO A 1 117 ? -6.027 7.559 26.062 1 97.88 117 PRO A O 1
ATOM 926 N N . ALA A 1 118 ? -4.395 7.734 24.562 1 97.06 118 ALA A N 1
ATOM 927 C CA . ALA A 1 118 ? -5.301 8 23.453 1 97.06 118 ALA A CA 1
ATOM 928 C C . ALA A 1 118 ? -6.281 6.844 23.25 1 97.06 118 ALA A C 1
ATOM 930 O O . ALA A 1 118 ? -7.391 7.039 22.766 1 97.06 118 ALA A O 1
ATOM 931 N N . PHE A 1 119 ? -5.898 5.609 23.641 1 97.75 119 PHE A N 1
ATOM 932 C CA . PHE A 1 119 ? -6.742 4.438 23.422 1 97.75 119 PHE A CA 1
ATOM 933 C C . PHE A 1 119 ? -7.977 4.488 24.312 1 97.75 119 PHE A C 1
ATOM 935 O O . PHE A 1 119 ? -9.023 3.93 23.984 1 97.75 119 PHE A O 1
ATOM 942 N N . SER A 1 120 ? -7.887 5.203 25.422 1 96.88 120 SER A N 1
ATOM 943 C CA . SER A 1 120 ? -9.023 5.348 26.328 1 96.88 120 SER A CA 1
ATOM 944 C C . SER A 1 120 ? -9.766 6.656 26.062 1 96.88 120 SER A C 1
ATOM 946 O O . SER A 1 120 ? -10.828 6.887 26.641 1 96.88 120 SER A O 1
ATOM 948 N N . ASN A 1 121 ? -9.203 7.504 25.234 1 95.31 121 ASN A N 1
ATOM 949 C CA . ASN A 1 121 ? -9.812 8.789 24.922 1 95.31 121 ASN A CA 1
ATOM 950 C C . ASN A 1 121 ? -9.75 9.086 23.422 1 95.31 121 ASN A C 1
ATOM 952 O O . ASN A 1 121 ? -9.055 10.008 23 1 95.31 121 ASN A O 1
ATOM 956 N N . PRO A 1 122 ? -10.531 8.344 22.656 1 96 122 PRO A N 1
ATOM 957 C CA . PRO A 1 122 ? -10.508 8.57 21.203 1 96 122 PRO A CA 1
ATOM 958 C C . PRO A 1 122 ? -10.969 9.977 20.812 1 96 122 PRO A C 1
ATOM 960 O O . PRO A 1 122 ? -12.008 10.438 21.281 1 96 122 PRO A O 1
ATOM 963 N N . GLU A 1 123 ? -10.195 10.703 19.922 1 93 123 GLU A N 1
ATOM 964 C CA . GLU A 1 123 ? -10.516 12.086 19.594 1 93 123 GLU A CA 1
ATOM 965 C C . GLU A 1 123 ? -10.336 12.344 18.094 1 93 123 GLU A C 1
ATOM 967 O O . GLU A 1 123 ? -10.812 13.359 17.578 1 93 123 GLU A O 1
ATOM 972 N N . LYS A 1 124 ? -9.672 11.484 17.359 1 94.44 124 LYS A N 1
ATOM 973 C CA . LYS A 1 124 ? -9.359 11.711 15.945 1 94.44 124 LYS A CA 1
ATOM 974 C C . LYS A 1 124 ? -10.578 11.438 15.062 1 94.44 124 LYS A C 1
ATOM 976 O O . LYS A 1 124 ? -11.031 10.297 14.953 1 94.44 124 LYS A O 1
ATOM 981 N N . PRO A 1 125 ? -11.109 12.469 14.43 1 94.31 125 PRO A N 1
ATOM 982 C CA . PRO A 1 125 ? -12.266 12.25 13.562 1 94.31 125 PRO A CA 1
ATOM 983 C C . PRO A 1 125 ? -11.898 11.555 12.25 1 94.31 125 PRO A C 1
ATOM 985 O O . PRO A 1 125 ? -10.844 11.844 11.672 1 94.31 125 PRO A O 1
ATOM 988 N N . ILE A 1 126 ? -12.742 10.633 11.766 1 94.81 126 ILE A N 1
ATOM 989 C CA . ILE A 1 126 ? -12.555 9.984 10.477 1 94.81 126 ILE A CA 1
ATOM 990 C C . ILE A 1 126 ? -13.875 9.953 9.711 1 94.81 126 ILE A C 1
ATOM 992 O O . ILE A 1 126 ? -14.945 10.039 10.312 1 94.81 126 ILE A O 1
ATOM 996 N N . GLY A 1 127 ? -13.781 9.953 8.398 1 92.88 127 GLY A N 1
ATOM 997 C CA . GLY A 1 127 ? -14.945 9.719 7.547 1 92.88 127 GLY A CA 1
ATOM 998 C C . GLY A 1 127 ? -15.852 10.93 7.441 1 92.88 127 GLY A C 1
ATOM 999 O O . GLY A 1 127 ? -15.398 12.07 7.586 1 92.88 127 GLY A O 1
ATOM 1000 N N . ARG A 1 128 ? -17.062 10.68 7.148 1 90.69 128 ARG A N 1
ATOM 1001 C CA . ARG A 1 128 ? -18.031 11.727 6.836 1 90.69 128 ARG A CA 1
ATOM 1002 C C . ARG A 1 128 ? -18.672 12.266 8.102 1 90.69 128 ARG A C 1
ATOM 1004 O O . ARG A 1 128 ? -18.438 11.758 9.195 1 90.69 128 ARG A O 1
ATOM 1011 N N . TYR A 1 129 ? -19.438 13.328 7.914 1 92.56 129 TYR A N 1
ATOM 1012 C CA . TYR A 1 129 ? -20.312 13.852 8.961 1 92.56 129 TYR A CA 1
ATOM 1013 C C . TYR A 1 129 ? -21.609 13.062 9.023 1 92.56 129 TYR A C 1
ATOM 1015 O O . TYR A 1 129 ? -22.109 12.578 8 1 92.56 129 TYR A O 1
ATOM 1023 N N . TYR A 1 130 ? -22.141 12.953 10.195 1 93.5 130 TYR A N 1
ATOM 1024 C CA . TYR A 1 130 ? -23.422 12.297 10.453 1 93.5 130 TYR A CA 1
ATOM 1025 C C . TYR A 1 130 ? -24.422 13.266 11.055 1 93.5 130 TYR A C 1
ATOM 1027 O O . TYR A 1 130 ? -24.062 14.156 11.82 1 93.5 130 TYR A O 1
ATOM 1035 N N . SER A 1 131 ? -25.656 13.023 10.68 1 93.88 131 SER A N 1
ATOM 1036 C CA . SER A 1 131 ? -26.734 13.82 11.25 1 93.88 131 SER A CA 1
ATOM 1037 C C . SER A 1 131 ? -27.125 13.312 12.633 1 93.88 131 SER A C 1
ATOM 1039 O O . SER A 1 131 ? -26.734 12.219 13.031 1 93.88 131 SER A O 1
ATOM 1041 N N . ASP A 1 132 ? -27.906 14.133 13.281 1 93.31 132 ASP A N 1
ATOM 1042 C CA . ASP A 1 132 ? -28.438 13.719 14.57 1 93.31 132 ASP A CA 1
ATOM 1043 C C . ASP A 1 132 ? -29.281 12.445 14.445 1 93.31 132 ASP A C 1
ATOM 1045 O O . ASP A 1 132 ? -29.297 11.625 15.359 1 93.31 132 ASP A O 1
ATOM 1049 N N . ALA A 1 133 ? -29.906 12.32 13.359 1 93 133 ALA A N 1
ATOM 1050 C CA . ALA A 1 133 ? -30.766 11.164 13.117 1 93 133 ALA A CA 1
ATOM 1051 C C . ALA A 1 133 ? -29.922 9.898 12.922 1 93 133 ALA A C 1
ATOM 1053 O O . ALA A 1 133 ? -30.375 8.797 13.266 1 93 133 ALA A O 1
ATOM 1054 N N . GLU A 1 134 ? -28.703 10.023 12.492 1 93.56 134 GLU A N 1
ATOM 1055 C CA . GLU A 1 134 ? -27.859 8.883 12.133 1 93.56 134 GLU A CA 1
ATOM 1056 C C . GLU A 1 134 ? -27.016 8.422 13.312 1 93.56 134 GLU A C 1
ATOM 1058 O O . GLU A 1 134 ? -26.516 7.297 13.328 1 93.56 134 GLU A O 1
ATOM 1063 N N . VAL A 1 135 ? -26.844 9.273 14.297 1 94.19 135 VAL A N 1
ATOM 1064 C CA . VAL A 1 135 ? -25.844 9.07 15.344 1 94.19 135 VAL A CA 1
ATOM 1065 C C . VAL A 1 135 ? -26.234 7.879 16.203 1 94.19 135 VAL A C 1
ATOM 1067 O O . VAL A 1 135 ? -25.375 7.121 16.672 1 94.19 135 VAL A O 1
ATOM 1070 N N . GLU A 1 136 ? -27.469 7.711 16.422 1 91.81 136 GLU A N 1
ATOM 1071 C CA . GLU A 1 136 ? -27.922 6.617 17.281 1 91.81 136 GLU A CA 1
ATOM 1072 C C . GLU A 1 136 ? -27.594 5.262 16.672 1 91.81 136 GLU A C 1
ATOM 1074 O O . GLU A 1 136 ? -27.156 4.348 17.359 1 91.81 136 GLU A O 1
ATOM 1079 N N . GLU A 1 137 ? -27.828 5.16 15.375 1 91 137 GLU A N 1
ATOM 1080 C CA . GLU A 1 137 ? -27.469 3.926 14.688 1 91 137 GLU A CA 1
ATOM 1081 C C . GLU A 1 137 ? -25.953 3.695 14.703 1 91 137 GLU A C 1
ATOM 1083 O O . GLU A 1 137 ? -25.5 2.559 14.844 1 91 137 GLU A O 1
ATOM 1088 N N . ALA A 1 138 ? -25.172 4.707 14.508 1 91.69 138 ALA A N 1
ATOM 1089 C CA . ALA A 1 138 ? -23.719 4.629 14.555 1 91.69 138 ALA A CA 1
ATOM 1090 C C . ALA A 1 138 ? -23.234 4.129 15.914 1 91.69 138 ALA A C 1
ATOM 1092 O O . ALA A 1 138 ? -22.359 3.271 15.984 1 91.69 138 ALA A O 1
ATOM 1093 N N . ARG A 1 139 ? -23.891 4.621 16.953 1 92.38 139 ARG A N 1
ATOM 1094 C CA . ARG A 1 139 ? -23.531 4.219 18.312 1 92.38 139 ARG A CA 1
ATOM 1095 C C . ARG A 1 139 ? -23.891 2.76 18.562 1 92.38 139 ARG A C 1
ATOM 1097 O O . ARG A 1 139 ? -23.172 2.049 19.266 1 92.38 139 ARG A O 1
ATOM 1104 N N . LYS A 1 140 ? -24.969 2.316 18.016 1 90.12 140 LYS A N 1
ATOM 1105 C CA . LYS A 1 140 ? -25.375 0.922 18.156 1 90.12 140 LYS A CA 1
ATOM 1106 C C . LYS A 1 140 ? -24.375 -0.015 17.5 1 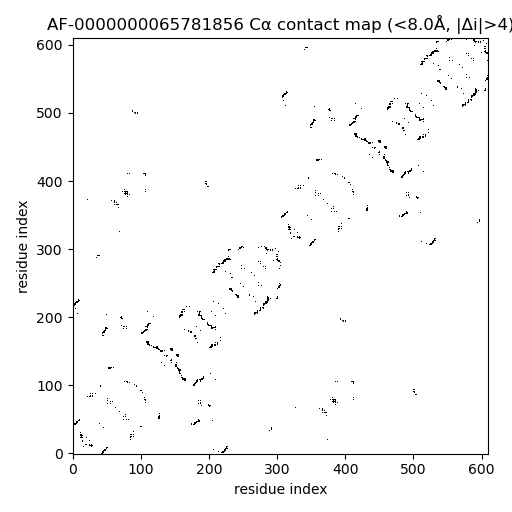90.12 140 LYS A C 1
ATOM 1108 O O . LYS A 1 140 ? -24.203 -1.155 17.938 1 90.12 140 LYS A O 1
ATOM 1113 N N . ASN A 1 141 ? -23.688 0.536 16.484 1 87.25 141 ASN A N 1
ATOM 1114 C CA . ASN A 1 141 ? -22.641 -0.239 15.805 1 87.25 141 ASN A CA 1
ATOM 1115 C C . ASN A 1 141 ? -21.328 -0.213 16.578 1 87.25 141 ASN A C 1
ATOM 1117 O O . ASN A 1 141 ? -20.312 -0.717 16.094 1 87.25 141 ASN A O 1
ATOM 1121 N N . GLY A 1 142 ? -21.344 0.467 17.734 1 90.12 142 GLY A N 1
ATOM 1122 C CA . GLY A 1 142 ? -20.172 0.482 18.594 1 90.12 142 GLY A CA 1
ATOM 1123 C C . GLY A 1 142 ? -19.203 1.604 18.266 1 90.12 142 GLY A C 1
ATOM 1124 O O . GLY A 1 142 ? -18.062 1.604 18.734 1 90.12 142 GLY A O 1
ATOM 1125 N N . TRP A 1 143 ? -19.656 2.471 17.406 1 94.56 143 TRP A N 1
ATOM 1126 C CA . TRP A 1 143 ? -18.781 3.578 17.031 1 94.56 143 TRP A CA 1
ATOM 1127 C C . TRP A 1 143 ? -18.812 4.684 18.078 1 94.56 143 TRP A C 1
ATOM 1129 O O . TRP A 1 143 ? -19.875 4.977 18.641 1 94.56 143 TRP A O 1
ATOM 1139 N N . ILE A 1 144 ? -17.688 5.191 18.406 1 96.31 144 ILE A N 1
ATOM 1140 C CA . ILE A 1 144 ? -17.625 6.363 19.281 1 96.31 144 ILE A CA 1
ATOM 1141 C C . ILE A 1 144 ? -17.812 7.629 18.453 1 96.31 144 ILE A C 1
ATOM 1143 O O . ILE A 1 144 ? -17.078 7.879 17.5 1 96.31 144 ILE A O 1
ATOM 1147 N N . MET A 1 145 ? -18.859 8.391 18.812 1 96.81 145 MET A N 1
ATOM 1148 C CA . MET A 1 145 ? -19.234 9.578 18.047 1 96.81 145 MET A CA 1
ATOM 1149 C C . MET A 1 145 ? -19.031 10.844 18.875 1 96.81 145 MET A C 1
ATOM 1151 O O . MET A 1 145 ? -19.297 10.852 20.078 1 96.81 145 MET A O 1
ATOM 1155 N N . LYS A 1 146 ? -18.531 11.859 18.281 1 95.44 146 LYS A N 1
ATOM 1156 C CA . LYS A 1 146 ? -18.438 13.18 18.891 1 95.44 146 LYS A CA 1
ATOM 1157 C C . LYS A 1 146 ? -19.016 14.258 17.984 1 95.44 146 LYS A C 1
ATOM 1159 O O . LYS A 1 146 ? -18.969 14.141 16.766 1 95.44 146 LYS A O 1
ATOM 1164 N N . LYS A 1 147 ? -19.5 15.289 18.609 1 94.31 147 LYS A N 1
ATOM 1165 C CA . LYS A 1 147 ? -20.125 16.391 17.875 1 94.31 147 LYS A CA 1
ATOM 1166 C C . LYS A 1 147 ? -19.094 17.453 17.531 1 94.31 147 LYS A C 1
ATOM 1168 O O . LYS A 1 147 ? -18.266 17.828 18.359 1 94.31 147 LYS A O 1
ATOM 1173 N N . PHE A 1 148 ? -19.109 17.859 16.297 1 89.31 148 PHE A N 1
ATOM 1174 C CA . PHE A 1 148 ? -18.312 18.969 15.789 1 89.31 148 PHE A CA 1
ATOM 1175 C C . PHE A 1 148 ? -19.203 20.047 15.195 1 89.31 148 PHE A C 1
ATOM 1177 O O . PHE A 1 148 ? -20.422 19.984 15.289 1 89.31 148 PHE A O 1
ATOM 1184 N N . ARG A 1 149 ? -18.531 21.094 14.711 1 83.69 149 ARG A N 1
ATOM 1185 C CA . ARG A 1 149 ? -19.25 22.266 14.234 1 83.69 149 ARG A CA 1
ATOM 1186 C C . ARG A 1 149 ? -20.297 21.891 13.188 1 83.69 149 ARG A C 1
ATOM 1188 O O . ARG A 1 149 ? -21.438 22.344 13.234 1 83.69 149 ARG A O 1
ATOM 1195 N N . ASP A 1 150 ? -19.984 20.938 12.273 1 87.19 150 ASP A N 1
ATOM 1196 C CA . ASP A 1 150 ? -20.828 20.656 11.117 1 87.19 150 ASP A CA 1
ATOM 1197 C C . ASP A 1 150 ? -21.609 19.359 11.312 1 87.19 150 ASP A C 1
ATOM 1199 O O . ASP A 1 150 ? -22.266 18.891 10.391 1 87.19 150 ASP A O 1
ATOM 1203 N N . GLY A 1 151 ? -21.516 18.75 12.477 1 92.19 151 GLY A N 1
ATOM 1204 C CA . GLY A 1 151 ? -22.219 17.516 12.758 1 92.19 151 GLY A CA 1
ATOM 1205 C C . GLY A 1 151 ? -21.406 16.547 13.594 1 92.19 151 GLY A C 1
ATOM 1206 O O . GLY A 1 151 ? -20.547 16.953 14.367 1 92.19 151 GLY A O 1
ATOM 1207 N N . TRP A 1 152 ? -21.859 15.289 13.477 1 95.31 152 TRP A N 1
ATOM 1208 C CA . TRP A 1 152 ? -21.188 14.25 14.25 1 95.31 152 TRP A CA 1
ATOM 1209 C C . TRP A 1 152 ? -20.125 13.539 13.414 1 95.31 152 TRP A C 1
ATOM 1211 O O . TRP A 1 152 ? -20.297 13.375 12.203 1 95.31 152 TRP A O 1
ATOM 1221 N N . ARG A 1 153 ? -19.109 13.172 14.062 1 95.31 153 ARG A N 1
ATOM 1222 C CA . ARG A 1 153 ? -18.094 12.367 13.391 1 95.31 153 ARG A CA 1
ATOM 1223 C C . ARG A 1 153 ? -17.688 11.172 14.25 1 95.31 153 ARG A C 1
ATOM 1225 O O . ARG A 1 153 ? -17.719 11.242 15.477 1 95.31 153 ARG A O 1
ATOM 1232 N N . ARG A 1 154 ? -17.406 10.109 13.547 1 96.31 154 ARG A N 1
ATOM 1233 C CA . ARG A 1 154 ? -16.734 9 14.234 1 96.31 154 ARG A CA 1
ATOM 1234 C C . ARG A 1 154 ? -15.336 9.398 14.68 1 96.31 154 ARG A C 1
ATOM 1236 O O . ARG A 1 154 ? -14.602 10.047 13.93 1 96.31 154 ARG A O 1
ATOM 1243 N N . VAL A 1 155 ? -15.016 9.117 15.938 1 97.12 155 VAL A N 1
ATOM 1244 C CA . VAL A 1 155 ? -13.672 9.414 16.422 1 97.12 155 VAL A CA 1
ATOM 1245 C C . VAL A 1 155 ? -12.977 8.125 16.844 1 97.12 155 VAL A C 1
ATOM 1247 O O . VAL A 1 155 ? -13.625 7.188 17.312 1 97.12 155 VAL A O 1
ATOM 1250 N N . VAL A 1 156 ? -11.68 8.047 16.641 1 97.94 156 VAL A N 1
ATOM 1251 C CA . VAL A 1 156 ? -10.875 6.863 16.953 1 97.94 156 VAL A CA 1
ATOM 1252 C C . VAL A 1 156 ? -9.625 7.273 17.734 1 97.94 156 VAL A C 1
ATOM 1254 O O . VAL A 1 156 ? -9.297 8.461 17.812 1 97.94 156 VAL A O 1
ATOM 1257 N N . PRO A 1 157 ? -8.93 6.305 18.391 1 98.19 157 PRO A N 1
ATOM 1258 C CA . PRO A 1 157 ? -7.68 6.637 19.078 1 98.19 157 PRO A CA 1
ATOM 1259 C C . PRO A 1 157 ? -6.609 7.164 18.125 1 98.19 157 PRO A C 1
ATOM 1261 O O . PRO A 1 157 ? -6.52 6.711 16.984 1 98.19 157 PRO A O 1
ATOM 1264 N N . SER A 1 158 ? -5.855 8.086 18.562 1 98.12 158 SER A N 1
ATOM 1265 C CA . SER A 1 158 ? -4.707 8.617 17.844 1 98.12 158 SER A CA 1
ATOM 1266 C C . SER A 1 158 ? -3.467 8.672 18.719 1 98.12 158 SER A C 1
ATOM 1268 O O . SER A 1 158 ? -3.082 9.742 19.203 1 98.12 158 SER A O 1
ATOM 1270 N N . PRO A 1 159 ? -2.803 7.535 18.938 1 98.69 159 PRO A N 1
ATOM 1271 C CA . PRO A 1 159 ? -1.648 7.469 19.844 1 98.69 159 PRO A CA 1
ATOM 1272 C C . PRO A 1 159 ? -0.428 8.203 19.281 1 98.69 159 PRO A C 1
ATOM 1274 O O . PRO A 1 159 ? -0.363 8.484 18.094 1 98.69 159 PRO A O 1
ATOM 1277 N N . ASP A 1 160 ? 0.463 8.531 20.203 1 98.62 160 ASP A N 1
ATOM 1278 C CA . ASP A 1 160 ? 1.704 9.211 19.844 1 98.62 160 ASP A CA 1
ATOM 1279 C C . ASP A 1 160 ? 2.639 8.281 19.062 1 98.62 160 ASP A C 1
ATOM 1281 O O . ASP A 1 160 ? 2.949 7.184 19.531 1 98.62 160 ASP A O 1
ATOM 1285 N N . PRO A 1 161 ? 3.012 8.719 17.828 1 98.88 161 PRO A N 1
ATOM 1286 C CA . PRO A 1 161 ? 3.963 7.891 17.078 1 98.88 161 PRO A CA 1
ATOM 1287 C C . PRO A 1 161 ? 5.344 7.852 17.734 1 98.88 161 PRO A C 1
ATOM 1289 O O . PRO A 1 161 ? 5.836 8.875 18.203 1 98.88 161 PRO A O 1
ATOM 1292 N N . ARG A 1 162 ? 6.023 6.672 17.656 1 98.69 162 ARG A N 1
ATOM 1293 C CA . ARG A 1 162 ? 7.293 6.516 18.359 1 98.69 162 ARG A CA 1
ATOM 1294 C C . ARG A 1 162 ? 8.422 6.195 17.375 1 98.69 162 ARG A C 1
ATOM 1296 O O . ARG A 1 162 ? 9.555 6.641 17.562 1 98.69 162 ARG A O 1
ATOM 1303 N N . GLN A 1 163 ? 8.094 5.402 16.375 1 98.69 163 GLN A N 1
ATOM 1304 C CA . GLN A 1 163 ? 9.156 4.941 15.484 1 98.69 163 GLN A CA 1
ATOM 1305 C C . GLN A 1 163 ? 8.594 4.559 14.117 1 98.69 163 GLN A C 1
ATOM 1307 O O . GLN A 1 163 ? 7.555 3.906 14.031 1 98.69 163 GLN A O 1
ATOM 1312 N N . ILE A 1 164 ? 9.281 5.035 13.125 1 98.81 164 ILE A N 1
ATOM 1313 C CA . ILE A 1 164 ? 8.977 4.613 11.766 1 98.81 164 ILE A CA 1
ATOM 1314 C C . ILE A 1 164 ? 9.742 3.334 11.438 1 98.81 164 ILE A C 1
ATOM 1316 O O . ILE A 1 164 ? 10.969 3.354 11.312 1 98.81 164 ILE A O 1
ATOM 1320 N N . LEU A 1 165 ? 9.062 2.244 11.164 1 98.19 165 LEU A N 1
ATOM 1321 C CA . LEU A 1 165 ? 9.742 0.969 10.969 1 98.19 165 LEU A CA 1
ATOM 1322 C C . LEU A 1 165 ? 10.422 0.922 9.602 1 98.19 165 LEU A C 1
ATOM 1324 O O . LEU A 1 165 ? 11.469 0.284 9.445 1 98.19 165 LEU A O 1
ATOM 1328 N N . GLU A 1 166 ? 9.914 1.597 8.625 1 98.31 166 GLU A N 1
ATOM 1329 C CA . GLU A 1 166 ? 10.438 1.551 7.266 1 98.31 166 GLU A CA 1
ATOM 1330 C C . GLU A 1 166 ? 11.414 2.693 7.012 1 98.31 166 GLU A C 1
ATOM 1332 O O . GLU A 1 166 ? 11.719 3.012 5.859 1 98.31 166 GLU A O 1
ATOM 1337 N N . GLU A 1 167 ? 11.922 3.338 8.094 1 97.88 167 GLU A N 1
ATOM 1338 C CA . GLU A 1 167 ? 12.852 4.453 7.984 1 97.88 167 GLU A CA 1
ATOM 1339 C C . GLU A 1 167 ? 14.047 4.09 7.105 1 97.88 167 GLU A C 1
ATOM 1341 O O . GLU A 1 167 ? 14.469 4.883 6.258 1 97.88 167 GLU A O 1
ATOM 1346 N N . PRO A 1 168 ? 14.648 2.908 7.141 1 94.5 168 PRO A N 1
ATOM 1347 C CA . PRO A 1 168 ? 15.836 2.6 6.348 1 94.5 168 PRO A CA 1
ATOM 1348 C C . PRO A 1 168 ? 15.578 2.676 4.844 1 94.5 168 PRO A C 1
ATOM 1350 O O . PRO A 1 168 ? 16.406 3.205 4.098 1 94.5 168 PRO A O 1
ATOM 1353 N N . VAL A 1 169 ? 14.453 2.162 4.441 1 95.56 169 VAL A N 1
ATOM 1354 C CA . VAL A 1 169 ? 14.18 2.158 3.008 1 95.56 169 VAL A CA 1
ATOM 1355 C C . VAL A 1 169 ? 13.859 3.576 2.539 1 95.56 169 VAL A C 1
ATOM 1357 O O . VAL A 1 169 ? 14.211 3.961 1.419 1 95.56 169 VAL A O 1
ATOM 1360 N N . ILE A 1 170 ? 13.195 4.359 3.361 1 97.19 170 ILE A N 1
ATOM 1361 C CA . ILE A 1 170 ? 12.875 5.742 3.02 1 97.19 170 ILE A CA 1
ATOM 1362 C C . ILE A 1 170 ? 14.164 6.531 2.82 1 97.19 170 ILE A C 1
ATOM 1364 O O . ILE A 1 170 ? 14.312 7.25 1.826 1 97.19 170 ILE A O 1
ATOM 1368 N N . GLU A 1 171 ? 15.062 6.371 3.715 1 94.69 171 GLU A N 1
ATOM 1369 C CA . GLU A 1 171 ? 16.344 7.059 3.625 1 94.69 171 GLU A CA 1
ATOM 1370 C C . GLU A 1 171 ? 17.109 6.637 2.373 1 94.69 171 GLU A C 1
ATOM 1372 O O . GLU A 1 171 ? 17.75 7.465 1.722 1 94.69 171 GLU A O 1
ATOM 1377 N N . TYR A 1 172 ? 17.047 5.395 2.168 1 92.06 172 TYR A N 1
ATOM 1378 C CA . TYR A 1 172 ? 17.734 4.871 0.995 1 92.06 172 TYR A CA 1
ATOM 1379 C C . TYR A 1 172 ? 17.172 5.469 -0.286 1 92.06 172 TYR A C 1
ATOM 1381 O O . TYR A 1 172 ? 17.922 5.867 -1.179 1 92.06 172 TYR A O 1
ATOM 1389 N N . LEU A 1 173 ? 15.883 5.531 -0.404 1 94.69 173 LEU A N 1
ATOM 1390 C CA . LEU A 1 173 ? 15.242 6.074 -1.595 1 94.69 173 LEU A CA 1
ATOM 1391 C C . LEU A 1 173 ? 15.609 7.543 -1.785 1 94.69 173 LEU A C 1
ATOM 1393 O O . LEU A 1 173 ? 15.836 7.988 -2.91 1 94.69 173 LEU A O 1
ATOM 1397 N N . LEU A 1 174 ? 15.703 8.195 -0.699 1 94.75 174 LEU A N 1
ATOM 1398 C CA . LEU A 1 174 ? 16.094 9.602 -0.747 1 94.75 174 LEU A CA 1
ATOM 1399 C C . LEU A 1 174 ? 17.516 9.75 -1.271 1 94.75 174 LEU A C 1
ATOM 1401 O O . LEU A 1 174 ? 17.766 10.562 -2.162 1 94.75 174 LEU A O 1
ATOM 1405 N N . HIS A 1 175 ? 18.391 8.914 -0.767 1 91.25 175 HIS A N 1
ATOM 1406 C CA . HIS A 1 175 ? 19.797 8.992 -1.115 1 91.25 175 HIS A CA 1
ATOM 1407 C C . HIS A 1 175 ? 20.031 8.656 -2.586 1 91.25 175 HIS A C 1
ATOM 1409 O O . HIS A 1 175 ? 20.984 9.141 -3.199 1 91.25 175 HIS A O 1
ATOM 1415 N N . ASN A 1 176 ? 19.109 7.93 -3.115 1 91.5 176 ASN A N 1
ATOM 1416 C CA . ASN A 1 176 ? 19.266 7.504 -4.5 1 91.5 176 ASN A CA 1
ATOM 1417 C C . ASN A 1 176 ? 18.438 8.359 -5.449 1 91.5 176 ASN A C 1
ATOM 1419 O O . ASN A 1 176 ? 18.109 7.93 -6.555 1 91.5 176 ASN A O 1
ATOM 1423 N N . GLY A 1 177 ? 18.016 9.516 -4.988 1 94.44 177 GLY A N 1
ATOM 1424 C CA . GLY A 1 177 ? 17.422 10.523 -5.852 1 94.44 177 GLY A CA 1
ATOM 1425 C C . GLY A 1 177 ? 15.992 10.211 -6.223 1 94.44 177 GLY A C 1
ATOM 1426 O O . GLY A 1 177 ? 15.57 10.461 -7.355 1 94.44 177 GLY A O 1
ATOM 1427 N N . ASN A 1 178 ? 15.234 9.609 -5.348 1 97.19 178 ASN A N 1
ATOM 1428 C CA . ASN A 1 178 ? 13.828 9.289 -5.582 1 97.19 178 ASN A CA 1
ATOM 1429 C C . ASN A 1 178 ? 12.906 10.109 -4.691 1 97.19 178 ASN A C 1
ATOM 1431 O O . ASN A 1 178 ? 13.367 10.891 -3.861 1 97.19 178 ASN A O 1
ATOM 1435 N N . LEU A 1 179 ? 11.648 10.039 -4.973 1 98.25 179 LEU A N 1
ATOM 1436 C CA . LEU A 1 179 ? 10.602 10.719 -4.215 1 98.25 179 LEU A CA 1
ATOM 1437 C C . LEU A 1 179 ? 9.703 9.719 -3.498 1 98.25 179 LEU A C 1
ATOM 1439 O O . LEU A 1 179 ? 8.656 9.328 -4.023 1 98.25 179 LEU A O 1
ATOM 1443 N N . PRO A 1 180 ? 10.039 9.367 -2.271 1 98.56 180 PRO A N 1
ATOM 1444 C CA . PRO A 1 180 ? 9.211 8.414 -1.534 1 98.56 180 PRO A CA 1
ATOM 1445 C C . PRO A 1 180 ? 7.918 9.039 -1.005 1 98.56 180 PRO A C 1
ATOM 1447 O O . PRO A 1 180 ? 7.922 10.188 -0.56 1 98.56 180 PRO A O 1
ATOM 1450 N N . ILE A 1 181 ? 6.848 8.297 -1.164 1 98.81 181 ILE A N 1
ATOM 1451 C CA . ILE A 1 181 ? 5.629 8.508 -0.39 1 98.81 181 ILE A CA 1
ATOM 1452 C C . ILE A 1 181 ? 5.605 7.551 0.801 1 98.81 181 ILE A C 1
ATOM 1454 O O . ILE A 1 181 ? 5.672 6.332 0.628 1 98.81 181 ILE A O 1
ATOM 1458 N N . ALA A 1 182 ? 5.57 8.102 1.998 1 98.75 182 ALA A N 1
ATOM 1459 C CA . ALA A 1 182 ? 5.664 7.301 3.217 1 98.75 182 ALA A CA 1
ATOM 1460 C C . ALA A 1 182 ? 4.766 7.867 4.312 1 98.75 182 ALA A C 1
ATOM 1462 O O . ALA A 1 182 ? 4.148 8.922 4.137 1 98.75 182 ALA A O 1
ATOM 1463 N N . VAL A 1 183 ? 4.555 7.066 5.32 1 98.81 183 VAL A N 1
ATOM 1464 C CA . VAL A 1 183 ? 3.816 7.477 6.512 1 98.81 183 VAL A CA 1
ATOM 1465 C C . VAL A 1 183 ? 2.406 7.914 6.117 1 98.81 183 VAL A C 1
ATOM 1467 O O . VAL A 1 183 ? 1.89 8.906 6.645 1 98.81 183 VAL A O 1
ATOM 1470 N N . GLY A 1 184 ? 1.846 7.227 5.082 1 98.62 184 GLY A N 1
ATOM 1471 C CA . GLY A 1 184 ? 0.478 7.531 4.695 1 98.62 184 GLY A CA 1
ATOM 1472 C C . GLY A 1 184 ? -0.523 7.312 5.812 1 98.62 184 GLY A C 1
ATOM 1473 O O . GLY A 1 184 ? -0.515 6.262 6.461 1 98.62 184 GLY A O 1
ATOM 1474 N N . GLY A 1 185 ? -1.349 8.367 6.07 1 98.06 185 GLY A N 1
ATOM 1475 C CA . GLY A 1 185 ? -2.328 8.266 7.141 1 98.06 185 GLY A CA 1
ATOM 1476 C C . GLY A 1 185 ? -1.702 8.211 8.516 1 98.06 185 GLY A C 1
ATOM 1477 O O . GLY A 1 185 ? -2.281 7.637 9.445 1 98.06 185 GLY A O 1
ATOM 1478 N N . GLY A 1 186 ? -0.458 8.656 8.633 1 98.56 186 GLY A N 1
ATOM 1479 C CA . GLY A 1 186 ? 0.273 8.547 9.883 1 98.56 186 GLY A CA 1
ATOM 1480 C C . GLY A 1 186 ? 0.962 7.211 10.07 1 98.56 186 GLY A C 1
ATOM 1481 O O . GLY A 1 186 ? 1.664 6.996 11.055 1 98.56 186 GLY A O 1
ATOM 1482 N N . GLY A 1 187 ? 0.771 6.293 9.047 1 98.88 187 GLY A N 1
ATOM 1483 C CA . GLY A 1 187 ? 1.327 4.949 9.117 1 98.88 187 GLY A CA 1
ATOM 1484 C C . GLY A 1 187 ? 0.382 3.945 9.742 1 98.88 187 GLY A C 1
ATOM 1485 O O . GLY A 1 187 ? -0.526 4.32 10.492 1 98.88 187 GLY A O 1
ATOM 1486 N N . VAL A 1 188 ? 0.563 2.691 9.422 1 98.94 188 VAL A N 1
ATOM 1487 C CA . VAL A 1 188 ? -0.168 1.618 10.086 1 98.94 188 VAL A CA 1
ATOM 1488 C C . VAL A 1 188 ? 0.295 1.5 11.539 1 98.94 188 VAL A C 1
ATOM 1490 O O . VAL A 1 188 ? 1.468 1.223 11.797 1 98.94 188 VAL A O 1
ATOM 1493 N N . PRO A 1 189 ? -0.63 1.726 12.484 1 98.94 189 PRO A N 1
ATOM 1494 C CA . PRO A 1 189 ? -0.208 1.613 13.883 1 98.94 189 PRO A CA 1
ATOM 1495 C C . PRO A 1 189 ? 0.102 0.175 14.289 1 98.94 189 PRO A C 1
ATOM 1497 O O . PRO A 1 189 ? -0.713 -0.724 14.07 1 98.94 189 PRO A O 1
ATOM 1500 N N . VAL A 1 190 ? 1.25 -0.009 14.828 1 98.88 190 VAL A N 1
ATOM 1501 C CA . VAL A 1 190 ? 1.629 -1.317 15.352 1 98.88 190 VAL A CA 1
ATOM 1502 C C . VAL A 1 190 ? 2.154 -1.17 16.781 1 98.88 190 VAL A C 1
ATOM 1504 O O . VAL A 1 190 ? 2.625 -0.098 17.172 1 98.88 190 VAL A O 1
ATOM 1507 N N . VAL A 1 191 ? 2.062 -2.217 17.578 1 98.69 191 VAL A N 1
ATOM 1508 C CA . VAL A 1 191 ? 2.582 -2.281 18.938 1 98.69 191 VAL A CA 1
ATOM 1509 C C . VAL A 1 191 ? 3.477 -3.51 19.094 1 98.69 191 VAL A C 1
ATOM 1511 O O . VAL A 1 191 ? 3.385 -4.457 18.297 1 98.69 191 VAL A O 1
ATOM 1514 N N . ARG A 1 192 ? 4.344 -3.428 20.031 1 96.88 192 ARG A N 1
ATOM 1515 C CA . ARG A 1 192 ? 5.156 -4.582 20.406 1 96.88 192 ARG A CA 1
ATOM 1516 C C . ARG A 1 192 ? 4.539 -5.312 21.594 1 96.88 192 ARG A C 1
ATOM 1518 O O . ARG A 1 192 ? 4.266 -4.703 22.625 1 96.88 192 ARG A O 1
ATOM 1525 N N . LYS A 1 193 ? 4.184 -6.512 21.422 1 94.56 193 LYS A N 1
ATOM 1526 C CA . LYS A 1 193 ? 3.797 -7.422 22.484 1 94.56 193 LYS A CA 1
ATOM 1527 C C . LYS A 1 193 ? 4.832 -8.531 22.672 1 94.56 193 LYS A C 1
ATOM 1529 O O . LYS A 1 193 ? 4.836 -9.508 21.906 1 94.56 193 LYS A O 1
ATOM 1534 N N . GLY A 1 194 ? 5.605 -8.43 23.719 1 93.06 194 GLY A N 1
ATOM 1535 C CA . GLY A 1 194 ? 6.809 -9.242 23.75 1 93.06 194 GLY A CA 1
ATOM 1536 C C . GLY A 1 194 ? 7.793 -8.906 22.656 1 93.06 194 GLY A C 1
ATOM 1537 O O . GLY A 1 194 ? 8.203 -7.754 22.5 1 93.06 194 GLY A O 1
ATOM 1538 N N . GLU A 1 195 ? 8.102 -9.922 21.859 1 92.56 195 GLU A N 1
ATOM 1539 C CA . GLU A 1 195 ? 9.047 -9.688 20.766 1 92.56 195 GLU A CA 1
ATOM 1540 C C . GLU A 1 195 ? 8.336 -9.586 19.422 1 92.56 195 GLU A C 1
ATOM 1542 O O . GLU A 1 195 ? 8.977 -9.461 18.375 1 92.56 195 GLU A O 1
ATOM 1547 N N . GLN A 1 196 ? 7.059 -9.539 19.516 1 95.94 196 GLN A N 1
ATOM 1548 C CA . GLN A 1 196 ? 6.289 -9.578 18.281 1 95.94 196 GLN A CA 1
ATOM 1549 C C . GLN A 1 196 ? 5.594 -8.25 18.016 1 95.94 196 GLN A C 1
ATOM 1551 O O . GLN A 1 196 ? 5.262 -7.523 18.953 1 95.94 196 GLN A O 1
ATOM 1556 N N . ILE A 1 197 ? 5.445 -7.914 16.812 1 97.44 197 ILE A N 1
ATOM 1557 C CA . ILE A 1 197 ? 4.707 -6.719 16.406 1 97.44 197 ILE A CA 1
ATOM 1558 C C . ILE A 1 197 ? 3.299 -7.109 15.969 1 97.44 197 ILE A C 1
ATOM 1560 O O . ILE A 1 197 ? 3.107 -8.141 15.32 1 97.44 197 ILE A O 1
ATOM 1564 N N . HIS A 1 198 ? 2.342 -6.336 16.328 1 97.62 198 HIS A N 1
ATOM 1565 C CA . HIS A 1 198 ? 0.939 -6.539 15.984 1 97.62 198 HIS A CA 1
ATOM 1566 C C . HIS A 1 198 ? 0.269 -5.223 15.602 1 97.62 198 HIS A C 1
ATOM 1568 O O . HIS A 1 198 ? 0.561 -4.18 16.203 1 97.62 198 HIS A O 1
ATOM 1574 N N . GLY A 1 199 ? -0.62 -5.301 14.602 1 98.5 199 GLY A N 1
ATOM 1575 C CA . GLY A 1 199 ? -1.443 -4.137 14.328 1 98.5 199 GLY A CA 1
ATOM 1576 C C . GLY A 1 199 ? -2.373 -3.775 15.469 1 98.5 199 GLY A C 1
ATOM 1577 O O . GLY A 1 199 ? -2.822 -4.648 16.219 1 98.5 199 GLY A O 1
ATOM 1578 N N . ILE A 1 200 ? -2.652 -2.49 15.609 1 98.69 200 ILE A N 1
ATOM 1579 C CA . ILE A 1 200 ? -3.605 -2.029 16.609 1 98.69 200 ILE A CA 1
ATOM 1580 C C . ILE A 1 200 ? -4.504 -0.948 16.016 1 98.69 200 ILE A C 1
ATOM 1582 O O . ILE A 1 200 ? -4.047 -0.124 15.219 1 98.69 200 ILE A O 1
ATOM 1586 N N . ASP A 1 201 ? -5.73 -0.946 16.406 1 98.31 201 ASP A N 1
ATOM 1587 C CA . ASP A 1 201 ? -6.711 -0.052 15.789 1 98.31 201 ASP A CA 1
ATOM 1588 C C . ASP A 1 201 ? -6.523 1.382 16.281 1 98.31 201 ASP A C 1
ATOM 1590 O O . ASP A 1 201 ? -6.801 1.684 17.453 1 98.31 201 ASP A O 1
ATOM 1594 N N . ALA A 1 202 ? -6.09 2.229 15.438 1 98.75 202 ALA A N 1
ATOM 1595 C CA . ALA A 1 202 ? -5.891 3.66 15.648 1 98.75 202 ALA A CA 1
ATOM 1596 C C . ALA A 1 202 ? -5.602 4.375 14.336 1 98.75 202 ALA A C 1
ATOM 1598 O O . ALA A 1 202 ? -5.355 3.734 13.312 1 98.75 202 ALA A O 1
ATOM 1599 N N . VAL A 1 203 ? -5.746 5.633 14.289 1 98.56 203 VAL A N 1
ATOM 1600 C CA . VAL A 1 203 ? -5.25 6.492 13.219 1 98.56 203 VAL A CA 1
ATOM 1601 C C . VAL A 1 203 ? -4.27 7.516 13.789 1 98.56 203 VAL A C 1
ATOM 1603 O O . VAL A 1 203 ? -4.668 8.414 14.531 1 98.56 203 VAL A O 1
ATOM 1606 N N . ILE A 1 204 ? -3.02 7.375 13.406 1 98.56 204 ILE A N 1
ATOM 1607 C CA . ILE A 1 204 ? -1.952 8.219 13.93 1 98.56 204 ILE A CA 1
ATOM 1608 C C . ILE A 1 204 ? -1.992 9.586 13.258 1 98.56 204 ILE A C 1
ATOM 1610 O O . ILE A 1 204 ? -2.229 9.68 12.047 1 98.56 204 ILE A O 1
ATOM 1614 N N . ASP A 1 205 ? -1.803 10.633 14.023 1 97.19 205 ASP A N 1
ATOM 1615 C CA . ASP A 1 205 ? -1.747 11.969 13.438 1 97.19 205 ASP A CA 1
ATOM 1616 C C . ASP A 1 205 ? -0.608 12.078 12.43 1 97.19 205 ASP A C 1
ATOM 1618 O O . ASP A 1 205 ? 0.554 11.844 12.766 1 97.19 205 ASP A O 1
ATOM 1622 N N . LYS A 1 206 ? -0.93 12.398 11.25 1 97.44 206 LYS A N 1
ATOM 1623 C CA . LYS A 1 206 ? 0.057 12.398 10.18 1 97.44 206 LYS A CA 1
ATOM 1624 C C . LYS A 1 206 ? 1.144 13.438 10.422 1 97.44 206 LYS A C 1
ATOM 1626 O O . LYS A 1 206 ? 2.295 13.25 10.023 1 97.44 206 LYS A O 1
ATOM 1631 N N . ASP A 1 207 ? 0.854 14.617 11 1 98.19 207 ASP A N 1
ATOM 1632 C CA . ASP A 1 207 ? 1.852 15.656 11.219 1 98.19 207 ASP A CA 1
ATOM 1633 C C . ASP A 1 207 ? 2.861 15.234 12.281 1 98.19 207 ASP A C 1
ATOM 1635 O O . ASP A 1 207 ? 4.066 15.461 12.133 1 98.19 207 ASP A O 1
ATOM 1639 N N . LEU A 1 208 ? 2.357 14.633 13.352 1 98.56 208 LEU A N 1
ATOM 1640 C CA . LEU A 1 208 ? 3.244 14.125 14.391 1 98.56 208 LEU A CA 1
ATOM 1641 C C . LEU A 1 208 ? 4.113 12.992 13.852 1 98.56 208 LEU A C 1
ATOM 1643 O O . LEU A 1 208 ? 5.312 12.93 14.141 1 98.56 208 LEU A O 1
ATOM 1647 N N . ALA A 1 209 ? 3.523 12.094 13.102 1 98.81 209 ALA A N 1
ATOM 1648 C CA . ALA A 1 209 ? 4.289 11 12.508 1 98.81 209 ALA A CA 1
ATOM 1649 C C . ALA A 1 209 ? 5.332 11.523 11.531 1 98.81 209 ALA A C 1
ATOM 1651 O O . ALA A 1 209 ? 6.441 10.992 11.453 1 98.81 209 ALA A O 1
ATOM 1652 N N . SER A 1 210 ? 4.98 12.555 10.781 1 98.88 210 SER A N 1
ATOM 1653 C CA . SER A 1 210 ? 5.922 13.195 9.859 1 98.88 210 SER A CA 1
ATOM 1654 C C . SER A 1 210 ? 7.102 13.797 10.609 1 98.88 210 SER A C 1
ATOM 1656 O O . SER A 1 210 ? 8.234 13.766 10.125 1 98.88 210 SER A O 1
ATOM 1658 N N . SER A 1 211 ? 6.797 14.359 11.758 1 98.88 211 SER A N 1
ATOM 1659 C CA . SER A 1 211 ? 7.855 14.906 12.609 1 98.88 211 SER A CA 1
ATOM 1660 C C . SER A 1 211 ? 8.82 13.812 13.055 1 98.88 211 SER A C 1
ATOM 1662 O O . SER A 1 211 ? 10.039 14.008 13.039 1 98.88 211 SER A O 1
ATOM 1664 N N . VAL A 1 212 ? 8.273 12.641 13.461 1 98.88 212 VAL A N 1
ATOM 1665 C CA . VAL A 1 212 ? 9.094 11.5 13.867 1 98.88 212 VAL A CA 1
ATOM 1666 C C . VAL A 1 212 ? 9.953 11.047 12.695 1 98.88 212 VAL A C 1
ATOM 1668 O O . VAL A 1 212 ? 11.148 10.797 12.859 1 98.88 212 VAL A O 1
ATOM 1671 N N . LEU A 1 213 ? 9.375 10.984 11.5 1 98.94 213 LEU A N 1
ATOM 1672 C CA . LEU A 1 213 ? 10.133 10.594 10.312 1 98.94 213 LEU A CA 1
ATOM 1673 C C . LEU A 1 213 ? 11.242 11.602 10.023 1 98.94 213 LEU A C 1
ATOM 1675 O O . LEU A 1 213 ? 12.383 11.219 9.766 1 98.94 213 LEU A O 1
ATOM 1679 N N . ALA A 1 214 ? 10.844 12.898 10.039 1 98.88 214 ALA A N 1
ATOM 1680 C CA . ALA A 1 214 ? 11.789 13.961 9.719 1 98.88 214 ALA A CA 1
ATOM 1681 C C . ALA A 1 214 ? 13.008 13.898 10.633 1 98.88 214 ALA A C 1
ATOM 1683 O O . ALA A 1 214 ? 14.148 14.047 10.18 1 98.88 214 ALA A O 1
ATOM 1684 N N . THR A 1 215 ? 12.781 13.672 11.875 1 98.81 215 THR A N 1
ATOM 1685 C CA . THR A 1 215 ? 13.859 13.539 12.844 1 98.81 215 THR A CA 1
ATOM 1686 C C . THR A 1 215 ? 14.703 12.297 12.555 1 98.81 215 THR A C 1
ATOM 1688 O O . THR A 1 215 ? 15.938 12.359 12.562 1 98.81 215 THR A O 1
ATOM 1691 N N . ALA A 1 216 ? 14.07 11.211 12.266 1 98.62 216 ALA A N 1
ATOM 1692 C CA . ALA A 1 216 ? 14.742 9.922 12.07 1 98.62 216 ALA A CA 1
ATOM 1693 C C . ALA A 1 216 ? 15.672 9.969 10.867 1 98.62 216 ALA A C 1
ATOM 1695 O O . ALA A 1 216 ? 16.75 9.367 10.875 1 98.62 216 ALA A O 1
ATOM 1696 N N . ILE A 1 217 ? 15.242 10.719 9.805 1 98.19 217 ILE A N 1
ATOM 1697 C CA . ILE A 1 217 ? 16.047 10.734 8.594 1 98.19 217 ILE A CA 1
ATOM 1698 C C . ILE A 1 217 ? 16.922 11.977 8.57 1 98.19 217 ILE A C 1
ATOM 1700 O O . ILE A 1 217 ? 17.516 12.32 7.535 1 98.19 217 ILE A O 1
ATOM 1704 N N . ARG A 1 218 ? 17 12.727 9.672 1 97.88 218 ARG A N 1
ATOM 1705 C CA . ARG A 1 218 ? 17.828 13.922 9.844 1 97.88 218 ARG A CA 1
ATOM 1706 C C . ARG A 1 218 ? 17.516 14.961 8.773 1 97.88 218 ARG A C 1
ATOM 1708 O O . ARG A 1 218 ? 18.422 15.484 8.125 1 97.88 218 ARG A O 1
ATOM 1715 N N . ALA A 1 219 ? 16.219 15.125 8.594 1 98.62 219 ALA A N 1
ATOM 1716 C CA . ALA A 1 219 ? 15.797 16.156 7.652 1 98.62 219 ALA A CA 1
ATOM 1717 C C . ALA A 1 219 ? 16.219 17.547 8.133 1 98.62 219 ALA A C 1
ATOM 1719 O O . ALA A 1 219 ? 16.297 17.797 9.336 1 98.62 219 ALA A O 1
ATOM 1720 N N . ASP A 1 220 ? 16.516 18.438 7.164 1 98.38 220 ASP A N 1
ATOM 1721 C CA . ASP A 1 220 ? 16.766 19.844 7.473 1 98.38 220 ASP A CA 1
ATOM 1722 C C . ASP A 1 220 ? 15.469 20.562 7.82 1 98.38 220 ASP A C 1
ATOM 1724 O O . ASP A 1 220 ? 15.43 21.375 8.75 1 98.38 220 ASP A O 1
ATOM 1728 N N . PHE A 1 221 ? 14.445 20.266 7.059 1 98.5 221 PHE A N 1
ATOM 1729 C CA . PHE A 1 221 ? 13.195 21 7.16 1 98.5 221 PHE A CA 1
ATOM 1730 C C . PHE A 1 221 ? 12.016 20.031 7.27 1 98.5 221 PHE A C 1
ATOM 1732 O O . PHE A 1 221 ? 12.039 18.938 6.703 1 98.5 221 PHE A O 1
ATOM 1739 N N . LEU A 1 222 ? 11.016 20.453 8.016 1 98.75 222 LEU A N 1
ATOM 1740 C CA . LEU A 1 222 ? 9.672 19.875 8.016 1 98.75 222 LEU A CA 1
ATOM 1741 C C . LEU A 1 222 ? 8.656 20.891 7.488 1 98.75 222 LEU A C 1
ATOM 1743 O O . LEU A 1 222 ? 8.531 21.984 8.023 1 98.75 222 LEU A O 1
ATOM 1747 N N . MET A 1 223 ? 8.031 20.531 6.441 1 98.19 223 MET A N 1
ATOM 1748 C CA . MET A 1 223 ? 7.016 21.406 5.855 1 98.19 223 MET A CA 1
ATOM 1749 C C . MET A 1 223 ? 5.629 20.781 5.977 1 98.19 223 MET A C 1
ATOM 1751 O O . MET A 1 223 ? 5.375 19.719 5.434 1 98.19 223 MET A O 1
ATOM 1755 N N . ILE A 1 224 ? 4.809 21.438 6.691 1 98.06 224 ILE A N 1
ATOM 1756 C CA . ILE A 1 224 ? 3.424 21 6.859 1 98.06 224 ILE A CA 1
ATOM 1757 C C . ILE A 1 224 ? 2.502 21.906 6.027 1 98.06 224 ILE A C 1
ATOM 1759 O O . ILE A 1 224 ? 2.363 23.094 6.312 1 98.06 224 ILE A O 1
ATOM 1763 N N . LEU A 1 225 ? 1.89 21.281 5.07 1 96.25 225 LEU A N 1
ATOM 1764 C CA . LEU A 1 225 ? 1.007 22.031 4.188 1 96.25 225 LEU A CA 1
ATOM 1765 C C . LEU A 1 225 ? -0.438 21.953 4.668 1 96.25 225 LEU A C 1
ATOM 1767 O O . LEU A 1 225 ? -0.908 20.891 5.066 1 96.25 225 LEU A O 1
ATOM 1771 N N . THR A 1 226 ? -1.078 23.062 4.645 1 93.5 226 THR A N 1
ATOM 1772 C CA . THR A 1 226 ? -2.434 23.188 5.168 1 93.5 226 THR A CA 1
ATOM 1773 C C . THR A 1 226 ? -3.242 24.188 4.363 1 93.5 226 THR A C 1
ATOM 1775 O O . THR A 1 226 ? -2.828 24.594 3.275 1 93.5 226 THR A O 1
ATOM 1778 N N . ASP A 1 227 ? -4.445 24.484 4.84 1 87.94 227 ASP A N 1
ATOM 1779 C CA . ASP A 1 227 ? -5.391 25.281 4.07 1 87.94 227 ASP A CA 1
ATOM 1780 C C . ASP A 1 227 ? -5.211 26.766 4.367 1 87.94 227 ASP A C 1
ATOM 1782 O O . ASP A 1 227 ? -5.918 27.609 3.805 1 87.94 227 ASP A O 1
ATOM 1786 N N . VAL A 1 228 ? -4.297 27.141 5.242 1 90.31 228 VAL A N 1
ATOM 1787 C CA . VAL A 1 228 ? -4.094 28.547 5.578 1 90.31 228 VAL A CA 1
ATOM 1788 C C . VAL A 1 228 ? -2.648 28.938 5.289 1 90.31 228 VAL A C 1
ATOM 1790 O O . VAL A 1 228 ? -1.747 28.094 5.324 1 90.31 228 VAL A O 1
ATOM 1793 N N . ASP A 1 229 ? -2.43 30.188 5.133 1 93.31 229 ASP A N 1
ATOM 1794 C CA . ASP A 1 229 ? -1.116 30.672 4.738 1 93.31 229 ASP A CA 1
ATOM 1795 C C . ASP A 1 229 ? -0.17 30.75 5.934 1 93.31 229 ASP A C 1
ATOM 1797 O O . ASP A 1 229 ? 1.044 30.594 5.781 1 93.31 229 ASP A O 1
ATOM 1801 N N . ASN A 1 230 ? -0.813 31.016 7.078 1 96.38 230 ASN A N 1
ATOM 1802 C CA . ASN A 1 230 ? -0.023 31.156 8.297 1 96.38 230 ASN A CA 1
ATOM 1803 C C . ASN A 1 230 ? -0.727 30.516 9.492 1 96.38 230 ASN A C 1
ATOM 1805 O O . ASN A 1 230 ? -1.925 30.234 9.438 1 96.38 230 ASN A O 1
ATOM 1809 N N . VAL A 1 231 ? 0.094 30.234 10.477 1 97.12 231 VAL A N 1
ATOM 1810 C CA . VAL A 1 231 ? -0.461 30 11.812 1 97.12 231 VAL A CA 1
ATOM 1811 C C . VAL A 1 231 ? -0.909 31.328 12.414 1 97.12 231 VAL A C 1
ATOM 1813 O O . VAL A 1 231 ? -0.177 32.312 12.367 1 97.12 231 VAL A O 1
ATOM 1816 N N . TYR A 1 232 ? -2.08 31.328 12.969 1 97.25 232 TYR A N 1
ATOM 1817 C CA . TYR A 1 232 ? -2.625 32.562 13.523 1 97.25 232 TYR A CA 1
ATOM 1818 C C . TYR A 1 232 ? -2.826 32.469 15.023 1 97.25 232 TYR A C 1
ATOM 1820 O O . TYR A 1 232 ? -3.221 31.391 15.523 1 97.25 232 TYR A O 1
ATOM 1828 N N . VAL A 1 233 ? -2.553 33.5 15.742 1 97 233 VAL A N 1
ATOM 1829 C CA . VAL A 1 233 ? -2.992 33.688 17.125 1 97 233 VAL A CA 1
ATOM 1830 C C . VAL A 1 233 ? -4.238 34.562 17.172 1 97 233 VAL A C 1
ATOM 1832 O O . VAL A 1 233 ? -4.445 35.406 16.297 1 97 233 VAL A O 1
ATOM 1835 N N . ASN A 1 234 ? -5.109 34.312 18.141 1 96.44 234 ASN A N 1
ATOM 1836 C CA . ASN A 1 234 ? -6.402 35 18.219 1 96.44 234 ASN A CA 1
ATOM 1837 C C . ASN A 1 234 ? -7.223 34.781 16.953 1 96.44 234 ASN A C 1
ATOM 1839 O O . ASN A 1 234 ? -7.785 35.75 16.422 1 96.44 234 ASN A O 1
ATOM 1843 N N . TYR A 1 235 ? -7.191 33.625 16.469 1 93.81 235 TYR A N 1
ATOM 1844 C CA . TYR A 1 235 ? -7.848 33.281 15.219 1 93.81 235 TYR A CA 1
ATOM 1845 C C . TYR A 1 235 ? -9.344 33.562 15.289 1 93.81 235 TYR A C 1
ATOM 1847 O O . TYR A 1 235 ? -10.016 33.156 16.234 1 93.81 235 TYR A O 1
ATOM 1855 N N . GLY A 1 236 ? -9.828 34.219 14.312 1 91.44 236 GLY A N 1
ATOM 1856 C CA . GLY A 1 236 ? -11.25 34.5 14.234 1 91.44 236 GLY A CA 1
ATOM 1857 C C . GLY A 1 236 ? -11.633 35.75 15.031 1 91.44 236 GLY A C 1
ATOM 1858 O O . GLY A 1 236 ? -12.797 36.156 15.016 1 91.44 236 GLY A O 1
ATOM 1859 N N . LYS A 1 237 ? -10.75 36.312 15.773 1 94.5 237 LYS A N 1
ATOM 1860 C CA . LYS A 1 237 ? -10.984 37.531 16.547 1 94.5 237 LYS A CA 1
ATOM 1861 C C . LYS A 1 237 ? -10.5 38.781 15.812 1 94.5 237 LYS A C 1
ATOM 1863 O O . LYS A 1 237 ? -9.766 38.656 14.828 1 94.5 237 LYS A O 1
ATOM 1868 N N . PRO A 1 238 ? -10.977 39.938 16.266 1 96.19 238 PRO A N 1
ATOM 1869 C CA . PRO A 1 238 ? -10.594 41.188 15.602 1 96.19 238 PRO A CA 1
ATOM 1870 C C . PRO A 1 238 ? -9.086 41.406 15.609 1 96.19 238 PRO A C 1
ATOM 1872 O O . PRO A 1 238 ? -8.547 42.062 14.703 1 96.19 238 PRO A O 1
ATOM 1875 N N . ASP A 1 239 ? -8.422 40.906 16.609 1 96.5 239 ASP A N 1
ATOM 1876 C CA . ASP A 1 239 ? -6.988 41.125 16.734 1 96.5 239 ASP A CA 1
ATOM 1877 C C . ASP A 1 239 ? -6.199 39.906 16.234 1 96.5 239 ASP A C 1
ATOM 1879 O O . ASP A 1 239 ? -5.078 39.656 16.688 1 96.5 239 ASP A O 1
ATOM 1883 N N . GLN A 1 240 ? -6.801 39.125 15.352 1 96.81 240 GLN A N 1
ATOM 1884 C CA . GLN A 1 240 ? -6.121 38 14.742 1 96.81 240 GLN A CA 1
ATOM 1885 C C . GLN A 1 240 ? -4.773 38.438 14.156 1 96.81 240 GLN A C 1
ATOM 1887 O O . GLN A 1 240 ? -4.664 39.469 13.523 1 96.81 240 GLN A O 1
ATOM 1892 N N . LYS A 1 241 ? -3.742 37.656 14.422 1 96.5 241 LYS A N 1
ATOM 1893 C CA . LYS A 1 241 ? -2.395 37.938 13.945 1 96.5 241 LYS A CA 1
ATOM 1894 C C . LYS A 1 241 ? -1.732 36.719 13.359 1 96.5 241 LYS A C 1
ATOM 1896 O O . LYS A 1 241 ? -1.647 35.688 14.023 1 96.5 241 LYS A O 1
ATOM 1901 N N . GLY A 1 242 ? -1.319 36.844 12.141 1 96.69 242 GLY A N 1
ATOM 1902 C CA . GLY A 1 242 ? -0.544 35.781 11.523 1 96.69 242 GLY A CA 1
ATOM 1903 C C . GLY A 1 242 ? 0.901 35.75 11.977 1 96.69 242 GLY A C 1
ATOM 1904 O O . GLY A 1 242 ? 1.548 36.781 12.086 1 96.69 242 GLY A O 1
ATOM 1905 N N . LEU A 1 243 ? 1.343 34.531 12.32 1 97.12 243 LEU A N 1
ATOM 1906 C CA . LEU A 1 243 ? 2.734 34.375 12.727 1 97.12 243 LEU A CA 1
ATOM 1907 C C . LEU A 1 243 ? 3.633 34.125 11.516 1 97.12 243 LEU A C 1
ATOM 1909 O O . LEU A 1 243 ? 3.283 33.375 10.609 1 97.12 243 LEU A O 1
ATOM 1913 N N . HIS A 1 244 ? 4.695 34.844 11.391 1 95.81 244 HIS A N 1
ATOM 1914 C CA . HIS A 1 244 ? 5.672 34.656 10.32 1 95.81 244 HIS A CA 1
ATOM 1915 C C . HIS A 1 244 ? 6.871 33.844 10.812 1 95.81 244 HIS A C 1
ATOM 1917 O O . HIS A 1 244 ? 6.738 32.656 11.125 1 95.81 244 HIS A O 1
ATOM 1923 N N . GLU A 1 245 ? 7.941 34.5 11.039 1 96.94 245 GLU A N 1
ATOM 1924 C CA . GLU A 1 245 ? 9.016 33.781 11.703 1 96.94 245 GLU A CA 1
ATOM 1925 C C . GLU A 1 245 ? 8.867 33.812 13.219 1 96.94 245 GLU A C 1
ATOM 1927 O O . GLU A 1 245 ? 8.719 34.875 13.805 1 96.94 245 GLU A O 1
ATOM 1932 N N . VAL A 1 246 ? 8.82 32.625 13.812 1 97.56 246 VAL A N 1
ATOM 1933 C CA . VAL A 1 246 ? 8.57 32.562 15.25 1 97.56 246 VAL A CA 1
ATOM 1934 C C . VAL A 1 246 ? 9.539 31.547 15.883 1 97.56 246 VAL A C 1
ATOM 1936 O O . VAL A 1 246 ? 9.828 30.5 15.297 1 97.56 246 VAL A O 1
ATOM 1939 N N . HIS A 1 247 ? 10.031 31.844 17.031 1 98.25 247 HIS A N 1
ATOM 1940 C CA . HIS A 1 247 ? 10.891 30.938 17.781 1 98.25 247 HIS A CA 1
ATOM 1941 C C . HIS A 1 247 ? 10.062 29.859 18.484 1 98.25 247 HIS A C 1
ATOM 1943 O O . HIS A 1 247 ? 8.914 30.109 18.859 1 98.25 247 HIS A O 1
ATOM 1949 N N . VAL A 1 248 ? 10.656 28.719 18.672 1 98.19 248 VAL A N 1
ATOM 1950 C CA . VAL A 1 248 ? 9.984 27.578 19.266 1 98.19 248 VAL A CA 1
ATOM 1951 C C . VAL A 1 248 ? 9.438 27.938 20.641 1 98.19 248 VAL A C 1
ATOM 1953 O O . VAL A 1 248 ? 8.328 27.531 21 1 98.19 248 VAL A O 1
ATOM 1956 N N . GLU A 1 249 ? 10.156 28.797 21.422 1 97.81 249 GLU A N 1
ATOM 1957 C CA . GLU A 1 249 ? 9.711 29.188 22.75 1 97.81 249 GLU A CA 1
ATOM 1958 C C . GLU A 1 249 ? 8.445 30.031 22.688 1 97.81 249 GLU A C 1
ATOM 1960 O O . GLU A 1 249 ? 7.559 29.906 23.531 1 97.81 249 GLU A O 1
ATOM 1965 N N . GLU A 1 250 ? 8.453 30.859 21.734 1 97.88 250 GLU A N 1
ATOM 1966 C CA . GLU A 1 250 ? 7.305 31.734 21.562 1 97.88 250 GLU A CA 1
ATOM 1967 C C . GLU A 1 250 ? 6.059 30.938 21.172 1 97.88 250 GLU A C 1
ATOM 1969 O O . GLU A 1 250 ? 4.988 31.125 21.766 1 97.88 250 GLU A O 1
ATOM 1974 N N . ILE A 1 251 ? 6.16 30.078 20.234 1 98 251 ILE A N 1
ATOM 1975 C CA . ILE A 1 251 ? 4.988 29.359 19.75 1 98 251 ILE A CA 1
ATOM 1976 C C . ILE A 1 251 ? 4.543 28.328 20.797 1 98 251 ILE A C 1
ATOM 1978 O O . ILE A 1 251 ? 3.357 28.016 20.891 1 98 251 ILE A O 1
ATOM 1982 N N . GLU A 1 252 ? 5.426 27.828 21.578 1 97.75 252 GLU A N 1
ATOM 1983 C CA . GLU A 1 252 ? 5.07 26.953 22.703 1 97.75 252 GLU A CA 1
ATOM 1984 C C . GLU A 1 252 ? 4.191 27.703 23.703 1 97.75 252 GLU A C 1
ATOM 1986 O O . GLU A 1 252 ? 3.287 27.109 24.297 1 97.75 252 GLU A O 1
ATOM 1991 N N . LYS A 1 253 ? 4.574 28.969 23.922 1 97.81 253 LYS A N 1
ATOM 1992 C CA . LYS A 1 253 ? 3.75 29.781 24.812 1 97.81 253 LYS A CA 1
ATOM 1993 C C . LYS A 1 253 ? 2.324 29.906 24.281 1 97.81 253 LYS A C 1
ATOM 1995 O O . LYS A 1 253 ? 1.36 29.766 25.031 1 97.81 253 LYS A O 1
ATOM 2000 N N . TYR A 1 254 ? 2.256 30.172 23 1 97.62 254 TYR A N 1
ATOM 2001 C CA . TYR A 1 254 ? 0.938 30.266 22.391 1 97.62 254 TYR A CA 1
ATOM 2002 C C . TYR A 1 254 ? 0.183 28.953 22.5 1 97.62 254 TYR A C 1
ATOM 2004 O O . TYR A 1 254 ? -1.036 28.938 22.688 1 97.62 254 TYR A O 1
ATOM 2012 N N . LEU A 1 255 ? 0.908 27.859 22.328 1 96.94 255 LEU A N 1
ATOM 2013 C CA . LEU A 1 255 ? 0.325 26.531 22.453 1 96.94 255 LEU A CA 1
ATOM 2014 C C . LEU A 1 255 ? -0.247 26.328 23.859 1 96.94 255 LEU A C 1
ATOM 2016 O O . LEU A 1 255 ? -1.374 25.844 24.016 1 96.94 255 LEU A O 1
ATOM 2020 N N . LYS A 1 256 ? 0.45 26.703 24.875 1 96.12 256 LYS A N 1
ATOM 2021 C CA . LYS A 1 256 ? 0.042 26.578 26.266 1 96.12 256 LYS A CA 1
ATOM 2022 C C . LYS A 1 256 ? -1.165 27.453 26.562 1 96.12 256 LYS A C 1
ATOM 2024 O O . LYS A 1 256 ? -2.006 27.094 27.391 1 96.12 256 LYS A O 1
ATOM 2029 N N . GLU A 1 257 ? -1.245 28.531 25.891 1 96.56 257 GLU A N 1
ATOM 2030 C CA . GLU A 1 257 ? -2.336 29.484 26.078 1 96.56 257 GLU A CA 1
ATOM 2031 C C . GLU A 1 257 ? -3.613 29 25.391 1 96.56 257 GLU A C 1
ATOM 2033 O O . GLU A 1 257 ? -4.668 29.625 25.531 1 96.56 257 GLU A O 1
ATOM 2038 N N . GLY A 1 258 ? -3.479 27.906 24.609 1 94.75 258 GLY A N 1
ATOM 2039 C CA . GLY A 1 258 ? -4.652 27.344 23.953 1 94.75 258 GLY A CA 1
ATOM 2040 C C . GLY A 1 258 ? -5.031 28.078 22.688 1 94.75 258 GLY A C 1
ATOM 2041 O O . GLY A 1 258 ? -6.203 28.078 22.297 1 94.75 258 GLY A O 1
ATOM 2042 N N . GLN A 1 259 ? -4.062 28.641 22.016 1 95.44 259 GLN A N 1
ATOM 2043 C CA . GLN A 1 259 ? -4.309 29.469 20.844 1 95.44 259 GLN A CA 1
ATOM 2044 C C . GLN A 1 259 ? -4.652 28.625 19.625 1 95.44 259 GLN A C 1
ATOM 2046 O O . GLN A 1 259 ? -5.18 29.125 18.641 1 95.44 259 GLN A O 1
ATOM 2051 N N . PHE A 1 260 ? -4.348 27.344 19.688 1 95.06 260 PHE A N 1
ATOM 2052 C CA . PHE A 1 260 ? -4.441 26.516 18.484 1 95.06 260 PHE A CA 1
ATOM 2053 C C . PHE A 1 260 ? -5.488 25.422 18.672 1 95.06 260 PHE A C 1
ATOM 2055 O O . PHE A 1 260 ? -5.531 24.766 19.719 1 95.06 260 PHE A O 1
ATOM 2062 N N . GLY A 1 261 ? -6.309 25.234 17.625 1 87.62 261 GLY A N 1
ATOM 2063 C CA . GLY A 1 261 ? -7.379 24.25 17.672 1 87.62 261 GLY A CA 1
ATOM 2064 C C . GLY A 1 261 ? -6.879 22.828 17.844 1 87.62 261 GLY A C 1
ATOM 2065 O O . GLY A 1 261 ? -5.93 22.422 17.172 1 87.62 261 GLY A O 1
ATOM 2066 N N . GLU A 1 262 ? -7.547 21.984 18.625 1 81 262 GLU A N 1
ATOM 2067 C CA . GLU A 1 262 ? -7.137 20.641 19.031 1 81 262 GLU A CA 1
ATOM 2068 C C . GLU A 1 262 ? -7.09 19.688 17.844 1 81 262 GLU A C 1
ATOM 2070 O O . GLU A 1 262 ? -6.23 18.812 17.797 1 81 262 GLU A O 1
ATOM 2075 N N . GLY A 1 263 ? -7.883 19.844 16.891 1 78.38 263 GLY A N 1
ATOM 2076 C CA . GLY A 1 263 ? -7.988 18.859 15.82 1 78.38 263 GLY A CA 1
ATOM 2077 C C . GLY A 1 263 ? -7.359 19.328 14.523 1 78.38 263 GLY A C 1
ATOM 2078 O O . GLY A 1 263 ? -7.344 18.594 13.539 1 78.38 263 GLY A O 1
ATOM 2079 N N . SER A 1 264 ? -6.84 20.453 14.562 1 84.94 264 SER A N 1
ATOM 2080 C CA . SER A 1 264 ? -6.375 21 13.297 1 84.94 264 SER A CA 1
ATOM 2081 C C . SER A 1 264 ? -4.977 21.594 13.43 1 84.94 264 SER A C 1
ATOM 2083 O O . SER A 1 264 ? -3.98 20.906 13.219 1 84.94 264 SER A O 1
ATOM 2085 N N . MET A 1 265 ? -4.914 22.719 14.055 1 92.69 265 MET A N 1
ATOM 2086 C CA . MET A 1 265 ? -3.664 23.469 14.047 1 92.69 265 MET A CA 1
ATOM 2087 C C . MET A 1 265 ? -2.744 23 15.172 1 92.69 265 MET A C 1
ATOM 2089 O O . MET A 1 265 ? -1.521 23 15.016 1 92.69 265 MET A O 1
ATOM 2093 N N . LYS A 1 266 ? -3.291 22.547 16.312 1 95.12 266 LYS A N 1
ATOM 2094 C CA . LYS A 1 266 ? -2.49 22.172 17.469 1 95.12 266 LYS A CA 1
ATOM 2095 C C . LYS A 1 266 ? -1.516 21.047 17.109 1 95.12 266 LYS A C 1
ATOM 2097 O O . LYS A 1 266 ? -0.314 21.156 17.359 1 95.12 266 LYS A O 1
ATOM 2102 N N . PRO A 1 267 ? -1.979 19.953 16.484 1 95.44 267 PRO A N 1
ATOM 2103 C CA . PRO A 1 267 ? -1.022 18.891 16.141 1 95.44 267 PRO A CA 1
ATOM 2104 C C . PRO A 1 267 ? 0.063 19.375 15.18 1 95.44 267 PRO A C 1
ATOM 2106 O O . PRO A 1 267 ? 1.204 18.906 15.25 1 95.44 267 PRO A O 1
ATOM 2109 N N . LYS A 1 268 ? -0.255 20.25 14.266 1 97.69 268 LYS A N 1
ATOM 2110 C CA . LYS A 1 268 ? 0.732 20.812 13.344 1 97.69 268 LYS A CA 1
ATOM 2111 C C . LYS A 1 268 ? 1.819 21.562 14.102 1 97.69 268 LYS A C 1
ATOM 2113 O O . LYS A 1 268 ? 3.01 21.359 13.859 1 97.69 268 LYS A O 1
ATOM 2118 N N . VAL A 1 269 ? 1.359 22.375 15 1 98.19 269 VAL A N 1
ATOM 2119 C CA . VAL A 1 269 ? 2.279 23.172 15.797 1 98.19 269 VAL A CA 1
ATOM 2120 C C . VAL A 1 269 ? 3.129 22.266 16.672 1 98.19 269 VAL A C 1
ATOM 2122 O O . VAL A 1 269 ? 4.344 22.438 16.781 1 98.19 269 VAL A O 1
ATOM 2125 N N . MET A 1 270 ? 2.504 21.297 17.281 1 98.25 270 MET A N 1
ATOM 2126 C CA . MET A 1 270 ? 3.221 20.359 18.125 1 98.25 270 MET A CA 1
ATOM 2127 C C . MET A 1 270 ? 4.273 19.594 17.328 1 98.25 270 MET A C 1
ATOM 2129 O O . MET A 1 270 ? 5.391 19.391 17.812 1 98.25 270 MET A O 1
ATOM 2133 N N . ALA A 1 271 ? 3.932 19.188 16.156 1 98.62 271 ALA A N 1
ATOM 2134 C CA . ALA A 1 271 ? 4.859 18.469 15.281 1 98.62 271 ALA A CA 1
ATOM 2135 C C . ALA A 1 271 ? 6.07 19.328 14.938 1 98.62 271 ALA A C 1
ATOM 2137 O O . ALA A 1 271 ? 7.207 18.859 14.953 1 98.62 271 ALA A O 1
ATOM 2138 N N . ALA A 1 272 ? 5.805 20.562 14.648 1 98.69 272 ALA A N 1
ATOM 2139 C CA . ALA A 1 272 ? 6.871 21.5 14.312 1 98.69 272 ALA A CA 1
ATOM 2140 C C . ALA A 1 272 ? 7.805 21.719 15.5 1 98.69 272 ALA A C 1
ATOM 2142 O O . ALA A 1 272 ? 9.031 21.688 15.344 1 98.69 272 ALA A O 1
ATOM 2143 N N . ILE A 1 273 ? 7.215 21.953 16.656 1 98.62 273 ILE A N 1
ATOM 2144 C CA . ILE A 1 273 ? 7.992 22.172 17.875 1 98.62 273 ILE A CA 1
ATOM 2145 C C . ILE A 1 273 ? 8.875 20.953 18.141 1 98.62 273 ILE A C 1
ATOM 2147 O O . ILE A 1 273 ? 10.078 21.078 18.375 1 98.62 273 ILE A O 1
ATOM 2151 N N . ARG A 1 274 ? 8.25 19.797 18.047 1 98.62 274 ARG A N 1
ATOM 2152 C CA . ARG A 1 274 ? 8.961 18.547 18.297 1 98.62 274 ARG A CA 1
ATOM 2153 C C . ARG A 1 274 ? 10.141 18.391 17.344 1 98.62 274 ARG A C 1
ATOM 2155 O O . ARG A 1 274 ? 11.234 18 17.766 1 98.62 274 ARG A O 1
ATOM 2162 N N . PHE A 1 275 ? 9.961 18.703 16.125 1 98.81 275 PHE A N 1
ATOM 2163 C CA . PHE A 1 275 ? 10.992 18.578 15.102 1 98.81 275 PHE A CA 1
ATOM 2164 C C . PHE A 1 275 ? 12.164 19.484 15.406 1 98.81 275 PHE A C 1
ATOM 2166 O O . PHE A 1 275 ? 13.32 19.062 15.367 1 98.81 275 PHE A O 1
ATOM 2173 N N . ILE A 1 276 ? 11.844 20.719 15.727 1 98.69 276 ILE A N 1
ATOM 2174 C CA . ILE A 1 276 ? 12.883 21.703 16.016 1 98.69 276 ILE A CA 1
ATOM 2175 C C . ILE A 1 276 ? 13.641 21.297 17.281 1 98.69 276 ILE A C 1
ATOM 2177 O O . ILE A 1 276 ? 14.875 21.359 17.312 1 98.69 276 ILE A O 1
ATOM 2181 N N . LYS A 1 277 ? 12.969 20.891 18.25 1 98.31 277 LYS A N 1
ATOM 2182 C CA . LYS A 1 277 ? 13.586 20.531 19.531 1 98.31 277 LYS A CA 1
ATOM 2183 C C . LYS A 1 277 ? 14.438 19.266 19.375 1 98.31 277 LYS A C 1
ATOM 2185 O O . LYS A 1 277 ? 15.352 19.031 20.172 1 98.31 277 LYS A O 1
ATOM 2190 N N . ASN A 1 278 ? 14.156 18.5 18.375 1 98.19 278 ASN A N 1
ATOM 2191 C CA . ASN A 1 278 ? 14.914 17.266 18.141 1 98.19 278 ASN A CA 1
ATOM 2192 C C . ASN A 1 278 ? 16 17.469 17.094 1 98.19 278 ASN A C 1
ATOM 2194 O O . ASN A 1 278 ? 16.469 16.516 16.469 1 98.19 278 ASN A O 1
ATOM 2198 N N . GLY A 1 279 ? 16.328 18.672 16.734 1 97.75 279 GLY A N 1
ATOM 2199 C CA . GLY A 1 279 ? 17.516 18.938 15.953 1 97.75 279 GLY A CA 1
ATOM 2200 C C . GLY A 1 279 ? 17.203 19.5 14.57 1 97.75 279 GLY A C 1
ATOM 2201 O O . GLY A 1 279 ? 18.109 19.828 13.812 1 97.75 279 GLY A O 1
ATOM 2202 N N . GLY A 1 280 ? 15.914 19.641 14.195 1 98.31 280 GLY A N 1
ATOM 2203 C CA . GLY A 1 280 ? 15.555 20.219 12.914 1 98.31 280 GLY A CA 1
ATOM 2204 C C . GLY A 1 280 ? 15.93 21.688 12.789 1 98.31 280 GLY A C 1
ATOM 2205 O O . GLY A 1 280 ? 15.977 22.406 13.781 1 98.31 280 GLY A O 1
ATOM 2206 N N . LYS A 1 281 ? 16.219 22.141 11.562 1 98.12 281 LYS A N 1
ATOM 2207 C CA . LYS A 1 281 ? 16.625 23.516 11.344 1 98.12 281 LYS A CA 1
ATOM 2208 C C . LYS A 1 281 ? 15.43 24.453 11.305 1 98.12 281 LYS A C 1
ATOM 2210 O O . LYS A 1 281 ? 15.414 25.484 11.992 1 98.12 281 LYS A O 1
ATOM 2215 N N . LYS A 1 282 ? 14.484 24.172 10.453 1 98.38 282 LYS A N 1
ATOM 2216 C CA . LYS A 1 282 ? 13.273 24.969 10.305 1 98.38 282 LYS A CA 1
ATOM 2217 C C . LYS A 1 282 ? 12.055 24.094 10.055 1 98.38 282 LYS A C 1
ATOM 2219 O O . LYS A 1 282 ? 12.156 23.047 9.422 1 98.38 282 LYS A O 1
ATOM 2224 N N . ALA A 1 283 ? 10.969 24.469 10.594 1 98.62 283 ALA A N 1
ATOM 2225 C CA . ALA A 1 283 ? 9.664 23.906 10.258 1 98.62 283 ALA A CA 1
ATOM 2226 C C . ALA A 1 283 ? 8.75 24.953 9.625 1 98.62 283 ALA A C 1
ATOM 2228 O O . ALA A 1 283 ? 8.75 26.109 10.039 1 98.62 283 ALA A O 1
ATOM 2229 N N . PHE A 1 284 ? 8.07 24.562 8.617 1 98.06 284 PHE A N 1
ATOM 2230 C CA . PHE A 1 284 ? 7.176 25.453 7.895 1 98.06 284 PHE A CA 1
ATOM 2231 C C . PHE A 1 284 ? 5.73 24.969 8 1 98.06 284 PHE A C 1
ATOM 2233 O O . PHE A 1 284 ? 5.449 23.781 7.844 1 98.06 284 PHE A O 1
ATOM 2240 N N . ILE A 1 285 ? 4.836 25.828 8.336 1 97.62 285 ILE A N 1
ATOM 2241 C CA . ILE A 1 285 ? 3.396 25.594 8.234 1 97.62 285 ILE A CA 1
ATOM 2242 C C . ILE A 1 285 ? 2.771 26.641 7.309 1 97.62 285 ILE A C 1
ATOM 2244 O O . ILE A 1 285 ? 2.744 27.828 7.629 1 97.62 285 ILE A O 1
ATOM 2248 N N . THR A 1 286 ? 2.266 26.203 6.215 1 96.25 286 THR A N 1
ATOM 2249 C CA . THR A 1 286 ? 1.777 27.141 5.215 1 96.25 286 THR A CA 1
ATOM 2250 C C . THR A 1 286 ? 0.888 26.438 4.195 1 96.25 286 THR A C 1
ATOM 2252 O O . THR A 1 286 ? 0.566 25.25 4.355 1 96.25 286 THR A O 1
ATOM 2255 N N . SER A 1 287 ? 0.415 27.156 3.186 1 93.69 287 SER A N 1
ATOM 2256 C CA . SER A 1 287 ? -0.401 26.594 2.111 1 93.69 287 SER A CA 1
ATOM 2257 C C . SER A 1 287 ? 0.467 26.031 0.989 1 93.69 287 SER A C 1
ATOM 2259 O O . SER A 1 287 ? 1.649 26.375 0.887 1 93.69 287 SER A O 1
ATOM 2261 N N . ILE A 1 288 ? -0.163 25.156 0.188 1 89.69 288 ILE A N 1
ATOM 2262 C CA . ILE A 1 288 ? 0.516 24.547 -0.95 1 89.69 288 ILE A CA 1
ATOM 2263 C C . ILE A 1 288 ? 1.041 25.641 -1.884 1 89.69 288 ILE A C 1
ATOM 2265 O O . ILE A 1 288 ? 2.17 25.547 -2.373 1 89.69 288 ILE A O 1
ATOM 2269 N N . GLU A 1 289 ? 0.307 26.719 -2.08 1 87.19 289 GLU A N 1
ATOM 2270 C CA . GLU A 1 289 ? 0.644 27.812 -2.98 1 87.19 289 GLU A CA 1
ATOM 2271 C C . GLU A 1 289 ? 1.864 28.578 -2.482 1 87.19 289 GLU A C 1
ATOM 2273 O O . GLU A 1 289 ? 2.652 29.094 -3.281 1 87.19 289 GLU A O 1
ATOM 2278 N N . ASN A 1 290 ? 2.031 28.562 -1.231 1 90.19 290 ASN A N 1
ATOM 2279 C CA . ASN A 1 290 ? 3.088 29.359 -0.627 1 90.19 290 ASN A CA 1
ATOM 2280 C C . ASN A 1 290 ? 4.332 28.531 -0.338 1 90.19 290 ASN A C 1
ATOM 2282 O O . ASN A 1 290 ? 5.301 29.031 0.234 1 90.19 290 ASN A O 1
ATOM 2286 N N . SER A 1 291 ? 4.332 27.25 -0.705 1 88.12 291 SER A N 1
ATOM 2287 C CA . SER A 1 291 ? 5.375 26.312 -0.294 1 88.12 291 SER A CA 1
ATOM 2288 C C . SER A 1 291 ? 6.754 26.797 -0.741 1 88.12 291 SER A C 1
ATOM 2290 O O . SER A 1 291 ? 7.703 26.781 0.045 1 88.12 291 SER A O 1
ATOM 2292 N N . MET A 1 292 ? 6.879 27.281 -1.953 1 86.31 292 MET A N 1
ATOM 2293 C CA . MET A 1 292 ? 8.164 27.734 -2.473 1 86.31 292 MET A CA 1
ATOM 2294 C C . MET A 1 292 ? 8.609 29.016 -1.777 1 86.31 292 MET A C 1
ATOM 2296 O O . MET A 1 292 ? 9.789 29.156 -1.427 1 86.31 292 MET A O 1
ATOM 2300 N N . ASN A 1 293 ? 7.695 29.859 -1.641 1 89.56 293 ASN A N 1
ATOM 2301 C CA . ASN A 1 293 ? 8 31.125 -0.986 1 89.56 293 ASN A CA 1
ATOM 2302 C C . ASN A 1 293 ? 8.383 30.922 0.477 1 89.56 293 ASN A C 1
ATOM 2304 O O . ASN A 1 293 ? 9.203 31.656 1.017 1 89.56 293 ASN A O 1
ATOM 2308 N N . ALA A 1 294 ? 7.797 29.922 1.064 1 88.38 294 ALA A N 1
ATOM 2309 C CA . ALA A 1 294 ? 8.102 29.641 2.463 1 88.38 294 ALA A CA 1
ATOM 2310 C C . ALA A 1 294 ? 9.555 29.188 2.629 1 88.38 294 ALA A C 1
ATOM 2312 O O . ALA A 1 294 ? 10.234 29.609 3.57 1 88.38 294 ALA A O 1
ATOM 2313 N N . LEU A 1 295 ? 10.039 28.391 1.732 1 88.69 295 LEU A N 1
ATOM 2314 C CA . LEU A 1 295 ? 11.398 27.875 1.794 1 88.69 295 LEU A CA 1
ATOM 2315 C C . LEU A 1 295 ? 12.414 29 1.664 1 88.69 295 LEU A C 1
ATOM 2317 O O . LEU A 1 295 ? 13.523 28.906 2.203 1 88.69 295 LEU A O 1
ATOM 2321 N N . SER A 1 296 ? 11.961 30.062 0.967 1 87.5 296 SER A N 1
ATOM 2322 C CA . SER A 1 296 ? 12.836 31.219 0.792 1 87.5 296 SER A CA 1
ATOM 2323 C C . SER A 1 296 ? 12.664 32.219 1.933 1 87.5 296 SER A C 1
ATOM 2325 O O . SER A 1 296 ? 13.281 33.281 1.923 1 87.5 296 SER A O 1
ATOM 2327 N N . GLY A 1 297 ? 11.805 31.875 2.838 1 86.69 297 GLY A N 1
ATOM 2328 C CA . GLY A 1 297 ? 11.609 32.719 4.008 1 86.69 297 GLY A CA 1
ATOM 2329 C C . GLY A 1 297 ? 10.664 33.875 3.756 1 86.69 297 GLY A C 1
ATOM 2330 O O . GLY A 1 297 ? 10.578 34.812 4.566 1 86.69 297 GLY A O 1
ATOM 2331 N N .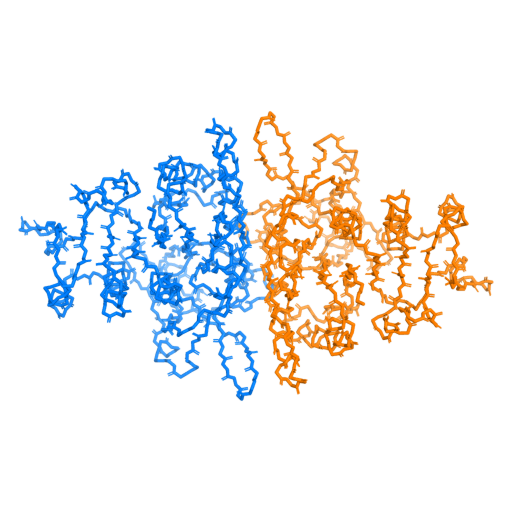 ARG A 1 298 ? 9.867 33.844 2.736 1 87.44 298 ARG A N 1
ATOM 2332 C CA . ARG A 1 298 ? 9.102 35.031 2.326 1 87.44 298 ARG A CA 1
ATOM 2333 C C . ARG A 1 298 ? 7.629 34.875 2.697 1 87.44 298 ARG A C 1
ATOM 2335 O O . ARG A 1 298 ? 6.879 35.844 2.686 1 87.44 298 ARG A O 1
ATOM 2342 N N . SER A 1 299 ? 7.262 33.719 3.01 1 89.81 299 SER A N 1
ATOM 2343 C CA . SER A 1 299 ? 5.855 33.469 3.32 1 89.81 299 SER A CA 1
ATOM 2344 C C . SER A 1 299 ? 5.688 32.312 4.285 1 89.81 299 SER A C 1
ATOM 2346 O O . SER A 1 299 ? 6.652 31.594 4.59 1 89.81 299 SER A O 1
ATOM 2348 N N . GLY A 1 300 ? 4.512 32.219 4.902 1 94.5 300 GLY A N 1
ATOM 2349 C CA . GLY A 1 300 ? 4.207 31.125 5.797 1 94.5 300 GLY A CA 1
ATOM 2350 C C . GLY A 1 300 ? 4.711 31.344 7.211 1 94.5 300 GLY A C 1
ATOM 2351 O O . GLY A 1 300 ? 5.344 32.375 7.5 1 94.5 300 GLY A O 1
ATOM 2352 N N . THR A 1 301 ? 4.367 30.547 8.016 1 97.94 301 THR A N 1
ATOM 2353 C CA . THR A 1 301 ? 4.953 30.531 9.352 1 97.94 301 THR A CA 1
ATOM 2354 C C . THR A 1 301 ? 6.199 29.656 9.383 1 97.94 301 THR A C 1
ATOM 2356 O O . THR A 1 301 ? 6.148 28.484 9 1 97.94 301 THR A O 1
ATOM 2359 N N . ILE A 1 302 ? 7.242 30.234 9.773 1 98.19 302 ILE A N 1
ATOM 2360 C CA . ILE A 1 302 ? 8.523 29.547 9.898 1 98.19 302 ILE A CA 1
ATOM 2361 C C . ILE A 1 302 ? 8.906 29.422 11.375 1 98.19 302 ILE A C 1
ATOM 2363 O O . ILE A 1 302 ? 9.039 30.438 12.07 1 98.19 302 ILE A O 1
ATOM 2367 N N . ILE A 1 303 ? 9.008 28.234 11.836 1 98.38 303 ILE A N 1
ATOM 2368 C CA . ILE A 1 303 ? 9.375 27.984 13.227 1 98.38 303 ILE A CA 1
ATOM 2369 C C . ILE A 1 303 ? 10.852 27.609 13.305 1 98.38 303 ILE A C 1
ATOM 2371 O O . ILE A 1 303 ? 11.312 26.703 12.602 1 98.38 303 ILE A O 1
ATOM 2375 N N . VAL A 1 304 ? 11.523 28.297 14.156 1 98.06 304 VAL A N 1
ATOM 2376 C CA . VAL A 1 304 ? 12.969 28.125 14.281 1 98.06 304 VAL A CA 1
ATOM 2377 C C . VAL A 1 304 ? 13.344 27.969 15.75 1 98.06 304 VAL A C 1
ATOM 2379 O O . VAL A 1 304 ? 12.5 28.094 16.625 1 98.06 304 VAL A O 1
ATOM 2382 N N . ARG A 1 305 ? 14.625 27.703 16.047 1 96.62 305 ARG A N 1
ATOM 2383 C CA . ARG A 1 305 ? 15.125 27.531 17.406 1 96.62 305 ARG A CA 1
ATOM 2384 C C . ARG A 1 305 ? 15.203 28.875 18.141 1 96.62 305 ARG A C 1
ATOM 2386 O O . ARG A 1 305 ? 15.625 29.875 17.562 1 96.62 305 ARG A O 1
ATOM 2393 N N . MET B 1 1 ? 24.562 -17.5 -4.18 1 86.56 1 MET B N 1
ATOM 2394 C CA . MET B 1 1 ? 23.469 -16.562 -3.982 1 86.56 1 MET B CA 1
ATOM 2395 C C . MET B 1 1 ? 22.75 -16.281 -5.297 1 86.56 1 MET B C 1
ATOM 2397 O O . MET B 1 1 ? 23.375 -15.93 -6.293 1 86.56 1 MET B O 1
ATOM 2401 N N . SER B 1 2 ? 21.453 -16.672 -5.422 1 95.06 2 SER B N 1
ATOM 2402 C CA . SER B 1 2 ? 20.625 -16.469 -6.613 1 95.06 2 SER B CA 1
ATOM 2403 C C . SER B 1 2 ? 19.625 -15.344 -6.398 1 95.06 2 SER B C 1
ATOM 2405 O O . SER B 1 2 ? 19.281 -15.008 -5.262 1 95.06 2 SER B O 1
ATOM 2407 N N . ARG B 1 3 ? 19.328 -14.727 -7.477 1 97.94 3 ARG B N 1
ATOM 2408 C CA . ARG B 1 3 ? 18.188 -13.812 -7.477 1 97.94 3 ARG B CA 1
ATOM 2409 C C . ARG B 1 3 ? 16.906 -14.539 -7.836 1 97.94 3 ARG B C 1
ATOM 2411 O O . ARG B 1 3 ? 16.812 -15.156 -8.898 1 97.94 3 ARG B O 1
ATOM 2418 N N . ILE B 1 4 ? 15.844 -14.461 -6.922 1 98.44 4 ILE B N 1
ATOM 2419 C CA . ILE B 1 4 ? 14.641 -15.281 -7.062 1 98.44 4 ILE B CA 1
ATOM 2420 C C . ILE B 1 4 ? 13.398 -14.414 -6.867 1 98.44 4 ILE B C 1
ATOM 2422 O O . ILE B 1 4 ? 13.328 -13.617 -5.922 1 98.44 4 ILE B O 1
ATOM 2426 N N . VAL B 1 5 ? 12.445 -14.5 -7.77 1 98.81 5 VAL B N 1
ATOM 2427 C CA . VAL B 1 5 ? 11.102 -14 -7.512 1 98.81 5 VAL B CA 1
ATOM 2428 C C . VAL B 1 5 ? 10.211 -15.141 -7.02 1 98.81 5 VAL B C 1
ATOM 2430 O O . VAL B 1 5 ? 10.07 -16.156 -7.695 1 98.81 5 VAL B O 1
ATOM 2433 N N . ILE B 1 6 ? 9.688 -14.992 -5.84 1 98.5 6 ILE B N 1
ATOM 2434 C CA . ILE B 1 6 ? 8.773 -15.977 -5.281 1 98.5 6 ILE B CA 1
ATOM 2435 C C . ILE B 1 6 ? 7.344 -15.445 -5.336 1 98.5 6 ILE B C 1
ATOM 2437 O O . ILE B 1 6 ? 7.008 -14.484 -4.645 1 98.5 6 ILE B O 1
ATOM 2441 N N . ALA B 1 7 ? 6.547 -16.094 -6.121 1 98.5 7 ALA B N 1
ATOM 2442 C CA . ALA B 1 7 ? 5.129 -15.766 -6.215 1 98.5 7 ALA B CA 1
ATOM 2443 C C . ALA B 1 7 ? 4.301 -16.625 -5.262 1 98.5 7 ALA B C 1
ATOM 2445 O O . ALA B 1 7 ? 4.078 -17.812 -5.512 1 98.5 7 ALA B O 1
ATOM 2446 N N . LEU B 1 8 ? 3.789 -15.953 -4.219 1 97.5 8 LEU B N 1
ATOM 2447 C CA . LEU B 1 8 ? 3.006 -16.672 -3.223 1 97.5 8 LEU B CA 1
ATOM 2448 C C . LEU B 1 8 ? 1.629 -17.031 -3.771 1 97.5 8 LEU B C 1
ATOM 2450 O O . LEU B 1 8 ? 0.943 -16.188 -4.344 1 97.5 8 LEU B O 1
ATOM 2454 N N . GLY B 1 9 ? 1.263 -18.281 -3.596 1 88.56 9 GLY B N 1
ATOM 2455 C CA . GLY B 1 9 ? -0.076 -18.703 -3.963 1 88.56 9 GLY B CA 1
ATOM 2456 C C . GLY B 1 9 ? -1.136 -18.281 -2.963 1 88.56 9 GLY B C 1
ATOM 2457 O O . GLY B 1 9 ? -0.813 -17.781 -1.884 1 88.56 9 GLY B O 1
ATOM 2458 N N . GLY B 1 10 ? -2.369 -18.453 -3.404 1 81.56 10 GLY B N 1
ATOM 2459 C CA . GLY B 1 10 ? -3.479 -18.109 -2.533 1 81.56 10 GLY B CA 1
ATOM 2460 C C . GLY B 1 10 ? -3.406 -18.766 -1.173 1 81.56 10 GLY B C 1
ATOM 2461 O O . GLY B 1 10 ? -3.818 -18.188 -0.168 1 81.56 10 GLY B O 1
ATOM 2462 N N . ASN B 1 11 ? -2.801 -19.906 -1.116 1 82 11 ASN B N 1
ATOM 2463 C CA . ASN B 1 11 ? -2.73 -20.672 0.127 1 82 11 ASN B CA 1
ATOM 2464 C C . ASN B 1 11 ? -1.773 -20.031 1.125 1 82 11 ASN B C 1
ATOM 2466 O O . ASN B 1 11 ? -1.773 -20.375 2.307 1 82 11 ASN B O 1
ATOM 2470 N N . ALA B 1 12 ? -0.994 -19.172 0.641 1 89.88 12 ALA B N 1
ATOM 2471 C CA . ALA B 1 12 ? -0.094 -18.453 1.542 1 89.88 12 ALA B CA 1
ATOM 2472 C C . ALA B 1 12 ? -0.875 -17.547 2.484 1 89.88 12 ALA B C 1
ATOM 2474 O O . ALA B 1 12 ? -0.361 -17.141 3.527 1 89.88 12 ALA B O 1
ATOM 2475 N N . LEU B 1 13 ? -2.133 -17.234 2.115 1 92.75 13 LEU B N 1
ATOM 2476 C CA . LEU B 1 13 ? -2.961 -16.359 2.943 1 92.75 13 LEU B CA 1
ATOM 2477 C C . LEU B 1 13 ? -4.258 -17.062 3.34 1 92.75 13 LEU B C 1
ATOM 2479 O O . LEU B 1 13 ? -4.707 -16.938 4.48 1 92.75 13 LEU B O 1
ATOM 2483 N N . LEU B 1 14 ? -4.809 -17.719 2.381 1 90.38 14 LEU B N 1
ATOM 2484 C CA . LEU B 1 14 ? -6.121 -18.328 2.615 1 90.38 14 LEU B CA 1
ATOM 2485 C C . LEU B 1 14 ? -6.227 -19.688 1.937 1 90.38 14 LEU B C 1
ATOM 2487 O O . LEU B 1 14 ? -5.875 -19.828 0.764 1 90.38 14 LEU B O 1
ATOM 2491 N N . GLN B 1 15 ? -6.668 -20.625 2.654 1 83.81 15 GLN B N 1
ATOM 2492 C CA . GLN B 1 15 ? -7.027 -21.922 2.078 1 83.81 15 GLN B CA 1
ATOM 2493 C C . GLN B 1 15 ? -8.531 -22 1.818 1 83.81 15 GLN B C 1
ATOM 2495 O O . GLN B 1 15 ? -9.312 -21.266 2.424 1 83.81 15 GLN B O 1
ATOM 2500 N N . ASN B 1 16 ? -8.859 -22.859 0.923 1 76.75 16 ASN B N 1
ATOM 2501 C CA . ASN B 1 16 ? -10.258 -23 0.546 1 76.75 16 ASN B CA 1
ATOM 2502 C C . ASN B 1 16 ? -11.141 -23.281 1.76 1 76.75 16 ASN B C 1
ATOM 2504 O O . ASN B 1 16 ? -10.82 -24.141 2.58 1 76.75 16 ASN B O 1
ATOM 2508 N N . GLY B 1 17 ? -12.18 -22.422 1.857 1 78.38 17 GLY B N 1
ATOM 2509 C CA . GLY B 1 17 ? -13.18 -22.672 2.881 1 78.38 17 GLY B CA 1
ATOM 2510 C C . GLY B 1 17 ? -12.875 -21.969 4.195 1 78.38 17 GLY B C 1
ATOM 2511 O O . GLY B 1 17 ? -13.719 -21.938 5.094 1 78.38 17 GLY B O 1
ATOM 2512 N N . GLU B 1 18 ? -11.75 -21.391 4.301 1 87.06 18 GLU B N 1
ATOM 2513 C CA . GLU B 1 18 ? -11.383 -20.734 5.551 1 87.06 18 GLU B CA 1
ATOM 2514 C C . GLU B 1 18 ? -12.023 -19.344 5.652 1 87.06 18 GLU B C 1
ATOM 2516 O O . GLU B 1 18 ? -12.375 -18.75 4.637 1 87.06 18 GLU B O 1
ATOM 2521 N N . LYS B 1 19 ? -12.148 -19 6.953 1 87.12 19 LYS B N 1
ATOM 2522 C CA . LYS B 1 19 ? -12.578 -17.641 7.188 1 87.12 19 LYS B CA 1
ATOM 2523 C C . LYS B 1 19 ? -11.562 -16.641 6.652 1 87.12 19 LYS B C 1
ATOM 2525 O O . LYS B 1 19 ? -10.352 -16.844 6.789 1 87.12 19 LYS B O 1
ATOM 2530 N N . ARG B 1 20 ? -12.047 -15.602 6.086 1 87.12 20 ARG B N 1
ATOM 2531 C CA . ARG B 1 20 ? -11.164 -14.609 5.473 1 87.12 20 ARG B CA 1
ATOM 2532 C C . ARG B 1 20 ? -10.797 -13.516 6.465 1 87.12 20 ARG B C 1
ATOM 2534 O O . ARG B 1 20 ? -10.719 -12.344 6.102 1 87.12 20 ARG B O 1
ATOM 2541 N N . ASP B 1 21 ? -10.641 -13.898 7.73 1 93 21 ASP B N 1
ATOM 2542 C CA . ASP B 1 21 ? -10.32 -12.891 8.734 1 93 21 ASP B CA 1
ATOM 2543 C C . ASP B 1 21 ? -8.812 -12.688 8.852 1 93 21 ASP B C 1
ATOM 2545 O O . ASP B 1 21 ? -8.031 -13.453 8.273 1 93 21 ASP B O 1
ATOM 2549 N N . TYR B 1 22 ? -8.445 -11.641 9.5 1 95.62 22 TYR B N 1
ATOM 2550 C CA . TYR B 1 22 ? -7.047 -11.234 9.633 1 95.62 22 TYR B CA 1
ATOM 2551 C C . TYR B 1 22 ? -6.219 -12.328 10.281 1 95.62 22 TYR B C 1
ATOM 2553 O O . TYR B 1 22 ? -5.117 -12.641 9.82 1 95.62 22 TYR B O 1
ATOM 2561 N N . GLU B 1 23 ? -6.703 -12.898 11.398 1 96.56 23 GLU B N 1
ATOM 2562 C CA . GLU B 1 23 ? -5.957 -13.875 12.188 1 96.56 23 GLU B CA 1
ATOM 2563 C C . GLU B 1 23 ? -5.594 -15.102 11.352 1 96.56 23 GLU B C 1
ATOM 2565 O O . GLU B 1 23 ? -4.461 -15.578 11.398 1 96.56 23 GLU B O 1
ATOM 2570 N N . THR B 1 24 ? -6.551 -15.586 10.594 1 96.81 24 THR B N 1
ATOM 2571 C CA . THR B 1 24 ? -6.32 -16.734 9.727 1 96.81 24 THR B CA 1
ATOM 2572 C C . THR B 1 24 ? -5.254 -16.422 8.68 1 96.81 24 THR B C 1
ATOM 2574 O O . THR B 1 24 ? -4.328 -17.203 8.477 1 96.81 24 THR B O 1
ATOM 2577 N N . GLN B 1 25 ? -5.379 -15.32 8.008 1 97.12 25 GLN B N 1
ATOM 2578 C CA . GLN B 1 25 ? -4.438 -14.938 6.961 1 97.12 25 GLN B CA 1
ATOM 2579 C C . GLN B 1 25 ? -3.043 -14.703 7.531 1 97.12 25 GLN B C 1
ATOM 2581 O O . GLN B 1 25 ? -2.045 -15.109 6.934 1 97.12 25 GLN B O 1
ATOM 2586 N N . TYR B 1 26 ? -2.979 -14.055 8.695 1 97.75 26 TYR B N 1
ATOM 2587 C CA . TYR B 1 26 ? -1.705 -13.82 9.367 1 97.75 26 TYR B CA 1
ATOM 2588 C C . TYR B 1 26 ? -1.018 -15.141 9.703 1 97.75 26 TYR B C 1
ATOM 2590 O O . TYR B 1 26 ? 0.192 -15.281 9.516 1 97.75 26 TYR B O 1
ATOM 2598 N N . GLU B 1 27 ? -1.77 -16.062 10.219 1 97.38 27 GLU B N 1
ATOM 2599 C CA . GLU B 1 27 ? -1.202 -17.344 10.602 1 97.38 27 GLU B CA 1
ATOM 2600 C C . GLU B 1 27 ? -0.604 -18.062 9.398 1 97.38 27 GLU B C 1
ATOM 2602 O O . GLU B 1 27 ? 0.477 -18.656 9.492 1 97.38 27 GLU B O 1
ATOM 2607 N N . HIS B 1 28 ? -1.283 -18.062 8.336 1 96.94 28 HIS B N 1
ATOM 2608 C CA . HIS B 1 28 ? -0.771 -18.672 7.117 1 96.94 28 HIS B CA 1
ATOM 2609 C C . HIS B 1 28 ? 0.48 -17.969 6.621 1 96.94 28 HIS B C 1
ATOM 2611 O O . HIS B 1 28 ? 1.444 -18.609 6.203 1 96.94 28 HIS B O 1
ATOM 2617 N N . ALA B 1 29 ? 0.479 -16.625 6.648 1 97.88 29 ALA B N 1
ATOM 2618 C CA . ALA B 1 29 ? 1.65 -15.844 6.242 1 97.88 29 ALA B CA 1
ATOM 2619 C C . ALA B 1 29 ? 2.854 -16.172 7.121 1 97.88 29 ALA B C 1
ATOM 2621 O O . ALA B 1 29 ? 3.975 -16.312 6.625 1 97.88 29 ALA B O 1
ATOM 2622 N N . TYR B 1 30 ? 2.604 -16.234 8.43 1 97.81 30 TYR B N 1
ATOM 2623 C CA . TYR B 1 30 ? 3.648 -16.562 9.391 1 97.81 30 TYR B CA 1
ATOM 2624 C C . TYR B 1 30 ? 4.289 -17.906 9.07 1 97.81 30 TYR B C 1
ATOM 2626 O O . TYR B 1 30 ? 5.516 -18.016 8.992 1 97.81 30 TYR B O 1
ATOM 2634 N N . LYS B 1 31 ? 3.457 -18.906 8.828 1 96.56 31 LYS B N 1
ATOM 2635 C CA . LYS B 1 31 ? 3.947 -20.234 8.492 1 96.56 31 LYS B CA 1
ATOM 2636 C C . LYS B 1 31 ? 4.691 -20.234 7.16 1 96.56 31 LYS B C 1
ATOM 2638 O O . LYS B 1 31 ? 5.695 -20.938 7.004 1 96.56 31 LYS B O 1
ATOM 2643 N N . THR B 1 32 ? 4.168 -19.516 6.262 1 96.75 32 THR B N 1
ATOM 2644 C CA . THR B 1 32 ? 4.801 -19.406 4.953 1 96.75 32 THR B CA 1
ATOM 2645 C C . THR B 1 32 ? 6.223 -18.875 5.082 1 96.75 32 THR B C 1
ATOM 2647 O O . THR B 1 32 ? 7.164 -19.469 4.543 1 96.75 32 THR B O 1
ATOM 2650 N N . PHE B 1 33 ? 6.438 -17.781 5.836 1 97.5 33 PHE B N 1
ATOM 2651 C CA . PHE B 1 33 ? 7.758 -17.172 5.961 1 97.5 33 PHE B CA 1
ATOM 2652 C C . PHE B 1 33 ? 8.672 -18.062 6.801 1 97.5 33 PHE B C 1
ATOM 2654 O O . PHE B 1 33 ? 9.891 -18.078 6.59 1 97.5 33 PHE B O 1
ATOM 2661 N N . GLU B 1 34 ? 8.039 -18.766 7.75 1 96.94 34 GLU B N 1
ATOM 2662 C CA . GLU B 1 34 ? 8.852 -19.719 8.492 1 96.94 34 GLU B CA 1
ATOM 2663 C C . GLU B 1 34 ? 9.445 -20.781 7.562 1 96.94 34 GLU B C 1
ATOM 2665 O O . GLU B 1 34 ? 10.617 -21.141 7.684 1 96.94 34 GLU B O 1
ATOM 2670 N N . SER B 1 35 ? 8.664 -21.25 6.664 1 95.06 35 SER B N 1
ATOM 2671 C CA . SER B 1 35 ? 9.102 -22.266 5.715 1 95.06 35 SER B CA 1
ATOM 2672 C C . SER B 1 35 ? 10.125 -21.703 4.73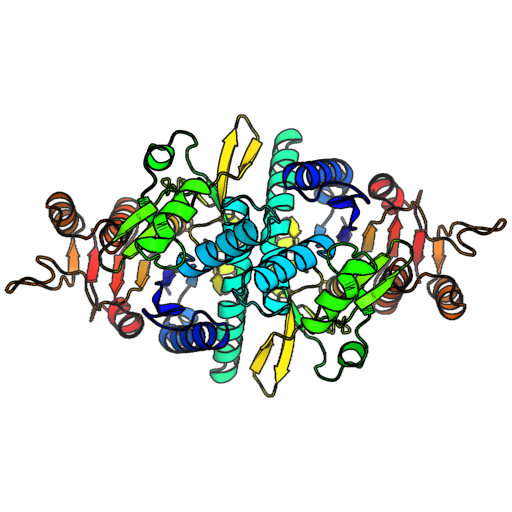 1 95.06 35 SER B C 1
ATOM 2674 O O . SER B 1 35 ? 11.031 -22.406 4.289 1 95.06 35 SER B O 1
ATOM 2676 N N . LEU B 1 36 ? 10.016 -20.453 4.387 1 96.19 36 LEU B N 1
ATOM 2677 C CA . LEU B 1 36 ? 10.836 -19.828 3.344 1 96.19 36 LEU B CA 1
ATOM 2678 C C . LEU B 1 36 ? 12.07 -19.172 3.939 1 96.19 36 LEU B C 1
ATOM 2680 O O . LEU B 1 36 ? 12.867 -18.562 3.219 1 96.19 36 LEU B O 1
ATOM 2684 N N . ARG B 1 37 ? 12.242 -19.25 5.25 1 96.12 37 ARG B N 1
ATOM 2685 C CA . ARG B 1 37 ? 13.211 -18.422 5.957 1 96.12 37 ARG B CA 1
ATOM 2686 C C . ARG B 1 37 ? 14.625 -18.656 5.426 1 96.12 37 ARG B C 1
ATOM 2688 O O . ARG B 1 37 ? 15.398 -17.703 5.277 1 96.12 37 ARG B O 1
ATOM 2695 N N . PHE B 1 38 ? 14.992 -19.891 5.023 1 94.31 38 PHE B N 1
ATOM 2696 C CA . PHE B 1 38 ? 16.344 -20.156 4.539 1 94.31 38 PHE B CA 1
ATOM 2697 C C . PHE B 1 38 ? 16.516 -19.656 3.113 1 94.31 38 PHE B C 1
ATOM 2699 O O . PHE B 1 38 ? 17.562 -19.094 2.773 1 94.31 38 PHE B O 1
ATOM 2706 N N . VAL B 1 39 ? 15.523 -19.797 2.324 1 94.69 39 VAL B N 1
ATOM 2707 C CA . VAL B 1 39 ? 15.586 -19.328 0.941 1 94.69 39 VAL B CA 1
ATOM 2708 C C . VAL B 1 39 ? 15.742 -17.812 0.906 1 94.69 39 VAL B C 1
ATOM 2710 O O . VAL B 1 39 ? 16.562 -17.281 0.15 1 94.69 39 VAL B O 1
ATOM 2713 N N . THR B 1 40 ? 14.961 -17.125 1.731 1 95.62 40 THR B N 1
ATOM 2714 C CA . THR B 1 40 ? 14.984 -15.664 1.75 1 95.62 40 THR B CA 1
ATOM 2715 C C . THR B 1 40 ? 16.312 -15.156 2.311 1 95.62 40 THR B C 1
ATOM 2717 O O . THR B 1 40 ? 16.844 -14.141 1.847 1 95.62 40 THR B O 1
ATOM 2720 N N . GLU B 1 41 ? 16.891 -15.852 3.27 1 95.12 41 GLU B N 1
ATOM 2721 C CA . GLU B 1 41 ? 18.125 -15.414 3.916 1 95.12 41 GLU B CA 1
ATOM 2722 C C . GLU B 1 41 ? 19.328 -15.617 3.002 1 95.12 41 GLU B C 1
ATOM 2724 O O . GLU B 1 41 ? 20.266 -14.812 3.002 1 95.12 41 GLU B O 1
ATOM 2729 N N . ASP B 1 42 ? 19.281 -16.672 2.252 1 94.44 42 ASP B N 1
ATOM 2730 C CA . ASP B 1 42 ? 20.484 -17.094 1.55 1 94.44 42 ASP B CA 1
ATOM 2731 C C . ASP B 1 42 ? 20.484 -16.594 0.111 1 94.44 42 ASP B C 1
ATOM 2733 O O . ASP B 1 42 ? 21.484 -16.75 -0.608 1 94.44 42 ASP B O 1
ATOM 2737 N N . ASN B 1 43 ? 19.406 -15.906 -0.306 1 96.19 43 ASN B N 1
ATOM 2738 C CA . ASN B 1 43 ? 19.281 -15.453 -1.688 1 96.19 43 ASN B CA 1
ATOM 2739 C C . ASN B 1 43 ? 18.734 -14.031 -1.763 1 96.19 43 ASN B C 1
ATOM 2741 O O . ASN B 1 43 ? 18.281 -13.484 -0.757 1 96.19 43 ASN B O 1
ATOM 2745 N N . GLU B 1 44 ? 18.875 -13.336 -2.906 1 97.44 44 GLU B N 1
ATOM 2746 C CA . GLU B 1 44 ? 18.125 -12.125 -3.219 1 97.44 44 GLU B CA 1
ATOM 2747 C C . GLU B 1 44 ? 16.688 -12.469 -3.648 1 97.44 44 GLU B C 1
ATOM 2749 O O . GLU B 1 44 ? 16.484 -13.055 -4.715 1 97.44 44 GLU B O 1
ATOM 2754 N N . VAL B 1 45 ? 15.75 -12.094 -2.787 1 98.12 45 VAL B N 1
ATOM 2755 C CA . VAL B 1 45 ? 14.398 -12.586 -3.025 1 98.12 45 VAL B CA 1
ATOM 2756 C C . VAL B 1 45 ? 13.422 -11.422 -3.074 1 98.12 45 VAL B C 1
ATOM 2758 O O . VAL B 1 45 ? 13.516 -10.484 -2.275 1 98.12 45 VAL B O 1
ATOM 2761 N N . VAL B 1 46 ? 12.508 -11.43 -4.039 1 98.69 46 VAL B N 1
ATOM 2762 C CA . VAL B 1 46 ? 11.312 -10.594 -4.062 1 98.69 46 VAL B CA 1
ATOM 2763 C C . VAL B 1 46 ? 10.07 -11.461 -3.846 1 98.69 46 VAL B C 1
ATOM 2765 O O . VAL B 1 46 ? 9.953 -12.539 -4.426 1 98.69 46 VAL B O 1
ATOM 2768 N N . ILE B 1 47 ? 9.219 -10.969 -3 1 98.75 47 ILE B N 1
ATOM 2769 C CA . ILE B 1 47 ? 7.961 -11.664 -2.742 1 98.75 47 ILE B CA 1
ATOM 2770 C C . ILE B 1 47 ? 6.824 -10.984 -3.504 1 98.75 47 ILE B C 1
ATOM 2772 O O . ILE B 1 47 ? 6.625 -9.773 -3.383 1 98.75 47 ILE B O 1
ATOM 2776 N N . THR B 1 48 ? 6.121 -11.711 -4.332 1 98.81 48 THR B N 1
ATOM 2777 C CA . THR B 1 48 ? 4.875 -11.258 -4.941 1 98.81 48 THR B CA 1
ATOM 2778 C C . THR B 1 48 ? 3.695 -12.086 -4.438 1 98.81 48 THR B C 1
ATOM 2780 O O . THR B 1 48 ? 3.885 -13.164 -3.857 1 98.81 48 THR B O 1
ATOM 2783 N N . HIS B 1 49 ? 2.475 -11.531 -4.57 1 98.44 49 HIS B N 1
ATOM 2784 C CA . HIS B 1 49 ? 1.33 -12.25 -4.023 1 98.44 49 HIS B CA 1
ATOM 2785 C C . HIS B 1 49 ? 0.06 -11.945 -4.809 1 98.44 49 HIS B C 1
ATOM 2787 O O . HIS B 1 49 ? -0.023 -10.922 -5.492 1 98.44 49 HIS B O 1
ATOM 2793 N N . GLY B 1 50 ? -0.887 -12.867 -4.699 1 96.38 50 GLY B N 1
ATOM 2794 C CA . GLY B 1 50 ? -2.213 -12.633 -5.246 1 96.38 50 GLY B CA 1
ATOM 2795 C C . GLY B 1 50 ? -3.111 -11.844 -4.309 1 96.38 50 GLY B C 1
ATOM 2796 O O . GLY B 1 50 ? -2.678 -11.414 -3.24 1 96.38 50 GLY B O 1
ATOM 2797 N N . ASN B 1 51 ? -4.34 -11.609 -4.816 1 96.88 51 ASN B N 1
ATOM 2798 C CA . ASN B 1 51 ? -5.277 -10.859 -3.99 1 96.88 51 ASN B CA 1
ATOM 2799 C C . ASN B 1 51 ? -6.723 -11.25 -4.293 1 96.88 51 ASN B C 1
ATOM 2801 O O . ASN B 1 51 ? -7.652 -10.531 -3.92 1 96.88 51 ASN B O 1
ATOM 2805 N N . GLY B 1 52 ? -6.988 -12.273 -4.992 1 94.44 52 GLY B N 1
ATOM 2806 C CA . GLY B 1 52 ? -8.297 -12.625 -5.512 1 94.44 52 GLY B CA 1
ATOM 2807 C C . GLY B 1 52 ? -9.398 -12.5 -4.477 1 94.44 52 GLY B C 1
ATOM 2808 O O . GLY B 1 52 ? -10.328 -11.703 -4.641 1 94.44 52 GLY B O 1
ATOM 2809 N N . PRO B 1 53 ? -9.305 -13.305 -3.414 1 94.31 53 PRO B N 1
ATOM 2810 C CA . PRO B 1 53 ? -10.328 -13.203 -2.373 1 94.31 53 PRO B CA 1
ATOM 2811 C C . PRO B 1 53 ? -10.391 -11.812 -1.745 1 94.31 53 PRO B C 1
ATOM 2813 O O . PRO B 1 53 ? -11.484 -11.273 -1.549 1 94.31 53 PRO B O 1
ATOM 2816 N N . GLN B 1 54 ? -9.281 -11.148 -1.459 1 96.44 54 GLN B N 1
ATOM 2817 C CA . GLN B 1 54 ? -9.219 -9.883 -0.732 1 96.44 54 GLN B CA 1
ATOM 2818 C C . GLN B 1 54 ? -9.758 -8.734 -1.582 1 96.44 54 GLN B C 1
ATOM 2820 O O . GLN B 1 54 ? -10.531 -7.91 -1.1 1 96.44 54 GLN B O 1
ATOM 2825 N N . VAL B 1 55 ? -9.336 -8.688 -2.869 1 97.62 55 VAL B N 1
ATOM 2826 C CA . VAL B 1 55 ? -9.766 -7.578 -3.713 1 97.62 55 VAL B CA 1
ATOM 2827 C C . VAL B 1 55 ? -11.266 -7.688 -3.982 1 97.62 55 VAL B C 1
ATOM 2829 O O . VAL B 1 55 ? -11.961 -6.672 -4.082 1 97.62 55 VAL B O 1
ATOM 2832 N N . GLY B 1 56 ? -11.742 -8.961 -4.129 1 96.06 56 GLY B N 1
ATOM 2833 C CA . GLY B 1 56 ? -13.18 -9.164 -4.266 1 96.06 56 GLY B CA 1
ATOM 2834 C C . GLY B 1 56 ? -13.969 -8.656 -3.072 1 96.06 56 GLY B C 1
ATOM 2835 O O . GLY B 1 56 ? -15.008 -8.008 -3.234 1 96.06 56 GLY B O 1
ATOM 2836 N N . ASP B 1 57 ? -13.516 -8.969 -1.854 1 95.81 57 ASP B N 1
ATOM 2837 C CA . ASP B 1 57 ? -14.156 -8.523 -0.622 1 95.81 57 ASP B CA 1
ATOM 2838 C C . ASP B 1 57 ? -14.133 -7 -0.512 1 95.81 57 ASP B C 1
ATOM 2840 O O . ASP B 1 57 ? -15.133 -6.387 -0.133 1 95.81 57 ASP B O 1
ATOM 2844 N N . ILE B 1 58 ? -12.984 -6.398 -0.815 1 98.06 58 ILE B N 1
ATOM 2845 C CA . ILE B 1 58 ? -12.836 -4.949 -0.76 1 98.06 58 ILE B CA 1
ATOM 2846 C C . ILE B 1 58 ? -13.82 -4.293 -1.726 1 98.06 58 ILE B C 1
ATOM 2848 O O . ILE B 1 58 ? -14.57 -3.393 -1.342 1 98.06 58 ILE B O 1
ATOM 2852 N N . GLN B 1 59 ? -13.852 -4.758 -2.969 1 97.06 59 GLN B N 1
ATOM 2853 C CA . GLN B 1 59 ? -14.719 -4.168 -3.982 1 97.06 59 GLN B CA 1
ATOM 2854 C C . GLN B 1 59 ? -16.188 -4.352 -3.619 1 97.06 59 GLN B C 1
ATOM 2856 O O . GLN B 1 59 ? -17 -3.441 -3.805 1 97.06 59 GLN B O 1
ATOM 2861 N N . GLN B 1 60 ? -16.516 -5.527 -3.135 1 94.69 60 GLN B N 1
ATOM 2862 C CA . GLN B 1 60 ? -17.891 -5.801 -2.727 1 94.69 60 GLN B CA 1
ATOM 2863 C C . GLN B 1 60 ? -18.328 -4.871 -1.598 1 94.69 60 GLN B C 1
ATOM 2865 O O . GLN B 1 60 ? -19.469 -4.387 -1.586 1 94.69 60 GLN B O 1
ATOM 2870 N N . SER B 1 61 ? -17.484 -4.684 -0.609 1 95.81 61 SER B N 1
ATOM 2871 C CA . SER B 1 61 ? -17.797 -3.781 0.495 1 95.81 61 SER B CA 1
ATOM 2872 C C . SER B 1 61 ? -18.141 -2.383 -0.013 1 95.81 61 SER B C 1
ATOM 2874 O O . SER B 1 61 ? -19.094 -1.762 0.456 1 95.81 61 SER B O 1
ATOM 2876 N N . HIS B 1 62 ? -17.359 -1.891 -0.94 1 95.62 62 HIS B N 1
ATOM 2877 C CA . HIS B 1 62 ? -17.594 -0.562 -1.495 1 95.62 62 HIS B CA 1
ATOM 2878 C C . HIS B 1 62 ? -18.875 -0.526 -2.309 1 95.62 62 HIS B C 1
ATOM 2880 O O . HIS B 1 62 ? -19.625 0.451 -2.248 1 95.62 62 HIS B O 1
ATOM 2886 N N . ASP B 1 63 ? -19.141 -1.562 -3.027 1 93.44 63 ASP B N 1
ATOM 2887 C CA . ASP B 1 63 ? -20.375 -1.64 -3.822 1 93.44 63 ASP B CA 1
ATOM 2888 C C . ASP B 1 63 ? -21.609 -1.625 -2.928 1 93.44 63 ASP B C 1
ATOM 2890 O O . ASP B 1 63 ? -22.547 -0.876 -3.182 1 93.44 63 ASP B O 1
ATOM 2894 N N . ILE B 1 64 ? -21.594 -2.408 -1.899 1 91.25 64 ILE B N 1
ATOM 2895 C CA . ILE B 1 64 ? -22.734 -2.59 -1.013 1 91.25 64 ILE B CA 1
ATOM 2896 C C . ILE B 1 64 ? -22.984 -1.307 -0.222 1 91.25 64 ILE B C 1
ATOM 2898 O O . ILE B 1 64 ? -24.141 -0.913 -0.011 1 91.25 64 ILE B O 1
ATOM 2902 N N . SER B 1 65 ? -21.953 -0.668 0.202 1 92.19 65 SER B N 1
ATOM 2903 C CA . SER B 1 65 ? -22.078 0.522 1.037 1 92.19 65 SER B CA 1
ATOM 2904 C C . SER B 1 65 ? -22.484 1.736 0.21 1 92.19 65 SER B C 1
ATOM 2906 O O . SER B 1 65 ? -22.938 2.748 0.759 1 92.19 65 SER B O 1
ATOM 2908 N N . GLY B 1 66 ? -22.219 1.675 -1.139 1 91 66 GLY B N 1
ATOM 2909 C CA . GLY B 1 66 ? -22.453 2.82 -2.002 1 91 66 GLY B CA 1
ATOM 2910 C C . GLY B 1 66 ? -21.312 3.812 -2.008 1 91 66 GLY B C 1
ATOM 2911 O O . GLY B 1 66 ? -21.344 4.816 -2.723 1 91 66 GLY B O 1
ATOM 2912 N N . ILE B 1 67 ? -20.328 3.588 -1.14 1 90.06 67 ILE B N 1
ATOM 2913 C CA . ILE B 1 67 ? -19.094 4.371 -1.169 1 90.06 67 ILE B CA 1
ATOM 2914 C C . ILE B 1 67 ? -18.203 3.875 -2.301 1 90.06 67 ILE B C 1
ATOM 2916 O O . ILE B 1 67 ? -17.609 2.791 -2.211 1 90.06 67 ILE B O 1
ATOM 2920 N N . GLY B 1 68 ? -18.156 4.52 -3.336 1 86.5 68 GLY B N 1
ATOM 2921 C CA . GLY B 1 68 ? -17.594 4.055 -4.594 1 86.5 68 GLY B CA 1
ATOM 2922 C C . GLY B 1 68 ? -16.078 3.988 -4.582 1 86.5 68 GLY B C 1
ATOM 2923 O O . GLY B 1 68 ? -15.43 4.824 -3.957 1 86.5 68 GLY B O 1
ATOM 2924 N N . ALA B 1 69 ? -15.562 2.945 -5.25 1 95 69 ALA B N 1
ATOM 2925 C CA . ALA B 1 69 ? -14.156 2.775 -5.605 1 95 69 ALA B CA 1
ATOM 2926 C C . ALA B 1 69 ? -14.008 2.006 -6.914 1 95 69 ALA B C 1
ATOM 2928 O O . ALA B 1 69 ? -14.711 1.019 -7.145 1 95 69 ALA B O 1
ATOM 2929 N N . TYR B 1 70 ? -13.133 2.531 -7.812 1 97.94 70 TYR B N 1
ATOM 2930 C CA . TYR B 1 70 ? -12.797 1.752 -9 1 97.94 70 TYR B CA 1
ATOM 2931 C C . TYR B 1 70 ? -12.039 0.483 -8.625 1 97.94 70 TYR B C 1
ATOM 2933 O O . TYR B 1 70 ? -11.406 0.42 -7.566 1 97.94 70 TYR B O 1
ATOM 2941 N N . LEU B 1 71 ? -12.125 -0.531 -9.461 1 98.38 71 LEU B N 1
ATOM 2942 C CA . LEU B 1 71 ? -11.469 -1.804 -9.188 1 98.38 71 LEU B CA 1
ATOM 2943 C C . LEU B 1 71 ? -9.961 -1.617 -9.039 1 98.38 71 LEU B C 1
ATOM 2945 O O . LEU B 1 71 ? -9.336 -2.258 -8.195 1 98.38 71 LEU B O 1
ATOM 2949 N N . HIS B 1 72 ? -9.328 -0.76 -9.844 1 98.81 72 HIS B N 1
ATOM 2950 C CA . HIS B 1 72 ? -7.887 -0.547 -9.742 1 98.81 72 HIS B CA 1
ATOM 2951 C C . HIS B 1 72 ? -7.516 0.075 -8.398 1 98.81 72 HIS B C 1
ATOM 2953 O O . HIS B 1 72 ? -6.434 -0.182 -7.871 1 98.81 72 HIS B O 1
ATOM 2959 N N . GLN B 1 73 ? -8.438 0.871 -7.809 1 98.62 73 GLN B N 1
ATOM 2960 C CA . GLN B 1 73 ? -8.234 1.386 -6.457 1 98.62 73 GLN B CA 1
ATOM 2961 C C . GLN B 1 73 ? -8.297 0.265 -5.426 1 98.62 73 GLN B C 1
ATOM 2963 O O . GLN B 1 73 ? -7.535 0.258 -4.457 1 98.62 73 GLN B O 1
ATOM 2968 N N . SER B 1 74 ? -9.266 -0.653 -5.66 1 98.81 74 SER B N 1
ATOM 2969 C CA . SER B 1 74 ? -9.367 -1.808 -4.773 1 98.81 74 SER B CA 1
ATOM 2970 C C . SER B 1 74 ? -8.109 -2.662 -4.832 1 98.81 74 SER B C 1
ATOM 2972 O O . SER B 1 74 ? -7.691 -3.234 -3.82 1 98.81 74 SER B O 1
ATOM 2974 N N . VAL B 1 75 ? -7.48 -2.754 -6.016 1 98.94 75 VAL B N 1
ATOM 2975 C CA . VAL B 1 75 ? -6.223 -3.477 -6.152 1 98.94 75 VAL B CA 1
ATOM 2976 C C . VAL B 1 75 ? -5.133 -2.777 -5.34 1 98.94 75 VAL B C 1
ATOM 2978 O O . VAL B 1 75 ? -4.363 -3.43 -4.633 1 98.94 75 VAL B O 1
ATOM 2981 N N . ALA B 1 76 ? -5.074 -1.441 -5.402 1 98.94 76 ALA B N 1
ATOM 2982 C CA . ALA B 1 76 ? -4.117 -0.676 -4.605 1 98.94 76 ALA B CA 1
ATOM 2983 C C . ALA B 1 76 ? -4.352 -0.895 -3.113 1 98.94 76 ALA B C 1
ATOM 2985 O O . ALA B 1 76 ? -3.4 -1.104 -2.355 1 98.94 76 ALA B O 1
ATOM 2986 N N . MET B 1 77 ? -5.605 -0.87 -2.705 1 98.88 77 MET B N 1
ATOM 2987 C CA . MET B 1 77 ? -5.965 -1.103 -1.31 1 98.88 77 MET B CA 1
ATOM 2988 C C . MET B 1 77 ? -5.523 -2.492 -0.86 1 98.88 77 MET B C 1
ATOM 2990 O O . MET B 1 77 ? -5 -2.654 0.243 1 98.88 77 MET B O 1
ATOM 2994 N N . SER B 1 78 ? -5.707 -3.488 -1.745 1 98.75 78 SER B N 1
ATOM 2995 C CA . SER B 1 78 ? -5.367 -4.859 -1.382 1 98.75 78 SER B CA 1
ATOM 2996 C C . SER B 1 78 ? -3.863 -5.023 -1.187 1 98.75 78 SER B C 1
ATOM 2998 O O . SER B 1 78 ? -3.422 -5.848 -0.382 1 98.75 78 SER B O 1
ATOM 3000 N N . GLN B 1 79 ? -3.039 -4.227 -1.914 1 98.88 79 GLN B N 1
ATOM 3001 C CA . GLN B 1 79 ? -1.596 -4.285 -1.714 1 98.88 79 GLN B CA 1
ATOM 3002 C C . GLN B 1 79 ? -1.216 -3.82 -0.31 1 98.88 79 GLN B C 1
ATOM 3004 O O . GLN B 1 79 ? -0.333 -4.398 0.324 1 98.88 79 GLN B O 1
ATOM 3009 N N . GLY B 1 80 ? -1.874 -2.74 0.127 1 98.81 80 GLY B N 1
ATOM 3010 C CA . GLY B 1 80 ? -1.642 -2.301 1.493 1 98.81 80 GLY B CA 1
ATOM 3011 C C . GLY B 1 80 ? -2.105 -3.305 2.531 1 98.81 80 GLY B C 1
ATOM 3012 O O . GLY B 1 80 ? -1.377 -3.607 3.479 1 98.81 80 GLY B O 1
ATOM 3013 N N . TYR B 1 81 ? -3.277 -3.859 2.328 1 98.5 81 TYR B N 1
ATOM 3014 C CA . TYR B 1 81 ? -3.912 -4.812 3.23 1 98.5 81 TYR B CA 1
ATOM 3015 C C . TYR B 1 81 ? -3.061 -6.066 3.387 1 98.5 81 TYR B C 1
ATOM 3017 O O . TYR B 1 81 ? -2.656 -6.414 4.5 1 98.5 81 TYR B O 1
ATOM 3025 N N . ILE B 1 82 ? -2.734 -6.668 2.311 1 98.5 82 ILE B N 1
ATOM 3026 C CA . ILE B 1 82 ? -1.974 -7.914 2.324 1 98.5 82 ILE B CA 1
ATOM 3027 C C . ILE B 1 82 ? -0.521 -7.625 2.697 1 98.5 82 ILE B C 1
ATOM 3029 O O . ILE B 1 82 ? 0.113 -8.414 3.4 1 98.5 82 ILE B O 1
ATOM 3033 N N . GLY B 1 83 ? -0.014 -6.48 2.211 1 98.56 83 GLY B N 1
ATOM 3034 C CA . GLY B 1 83 ? 1.335 -6.07 2.562 1 98.56 83 GLY B CA 1
ATOM 3035 C C . GLY B 1 83 ? 1.56 -5.973 4.059 1 98.56 83 GLY B C 1
ATOM 3036 O O . GLY B 1 83 ? 2.615 -6.367 4.562 1 98.56 83 GLY B O 1
ATOM 3037 N N . GLU B 1 84 ? 0.57 -5.422 4.742 1 98.44 84 GLU B N 1
ATOM 3038 C CA . GLU B 1 84 ? 0.686 -5.316 6.195 1 98.44 84 GLU B CA 1
ATOM 3039 C C . GLU B 1 84 ? 0.75 -6.699 6.844 1 98.44 84 GLU B C 1
ATOM 3041 O O . GLU B 1 84 ? 1.524 -6.914 7.777 1 98.44 84 GLU B O 1
ATOM 3046 N N . ILE B 1 85 ? -0.087 -7.609 6.414 1 98.38 85 ILE B N 1
ATOM 3047 C CA . ILE B 1 85 ? -0.125 -8.961 6.957 1 98.38 85 ILE B CA 1
ATOM 3048 C C . ILE B 1 85 ? 1.23 -9.641 6.762 1 98.38 85 ILE B C 1
ATOM 3050 O O . ILE B 1 85 ? 1.812 -10.172 7.711 1 98.38 85 ILE B O 1
ATOM 3054 N N . LEU B 1 86 ? 1.729 -9.586 5.543 1 98.69 86 LEU B N 1
ATOM 3055 C CA . LEU B 1 86 ? 2.988 -10.242 5.203 1 98.69 86 LEU B CA 1
ATOM 3056 C C . LEU B 1 86 ? 4.152 -9.594 5.945 1 98.69 86 LEU B C 1
ATOM 3058 O O . LEU B 1 86 ? 5.031 -10.289 6.461 1 98.69 86 LEU B O 1
ATOM 3062 N N . ALA B 1 87 ? 4.164 -8.258 5.996 1 98.56 87 ALA B N 1
ATOM 3063 C CA . ALA B 1 87 ? 5.25 -7.539 6.66 1 98.56 87 ALA B CA 1
ATOM 3064 C C . ALA B 1 87 ? 5.289 -7.863 8.156 1 98.56 87 ALA B C 1
ATOM 3066 O O . ALA B 1 87 ? 6.363 -8.078 8.719 1 98.56 87 ALA B O 1
ATOM 3067 N N . ASN B 1 88 ? 4.113 -7.867 8.797 1 98.56 88 ASN B N 1
ATOM 3068 C CA . ASN B 1 88 ? 4.066 -8.211 10.211 1 98.56 88 ASN B CA 1
ATOM 3069 C C . ASN B 1 88 ? 4.512 -9.648 10.453 1 98.56 88 ASN B C 1
ATOM 3071 O O . ASN B 1 88 ? 5.262 -9.922 11.391 1 98.56 88 ASN B O 1
ATOM 3075 N N . ALA B 1 89 ? 4.016 -10.57 9.625 1 98.56 89 ALA B N 1
ATOM 3076 C CA . ALA B 1 89 ? 4.383 -11.977 9.75 1 98.56 89 ALA B CA 1
ATOM 3077 C C . ALA B 1 89 ? 5.895 -12.156 9.625 1 98.56 89 ALA B C 1
ATOM 3079 O O . ALA B 1 89 ? 6.523 -12.781 10.484 1 98.56 89 ALA B O 1
ATOM 3080 N N . TYR B 1 90 ? 6.508 -11.57 8.57 1 98.56 90 TYR B N 1
ATOM 3081 C CA . TYR B 1 90 ? 7.941 -11.719 8.367 1 98.56 90 TYR B CA 1
ATOM 3082 C C . TYR B 1 90 ? 8.727 -11.086 9.516 1 98.56 90 TYR B C 1
ATOM 3084 O O . TYR B 1 90 ? 9.742 -11.633 9.961 1 98.56 90 TYR B O 1
ATOM 3092 N N . THR B 1 91 ? 8.305 -9.875 9.906 1 98.19 91 THR B N 1
ATOM 3093 C CA . THR B 1 91 ? 9 -9.188 10.992 1 98.19 91 THR B CA 1
ATOM 3094 C C . THR B 1 91 ? 9.055 -10.07 12.242 1 98.19 91 THR B C 1
ATOM 3096 O O . THR B 1 91 ? 10.078 -10.109 12.93 1 98.19 91 THR B O 1
ATOM 3099 N N . ASN B 1 92 ? 7.98 -10.742 12.523 1 98.5 92 ASN B N 1
ATOM 3100 C CA . ASN B 1 92 ? 7.945 -11.609 13.695 1 98.5 92 ASN B CA 1
ATOM 3101 C C . ASN B 1 92 ? 8.797 -12.859 13.484 1 98.5 92 ASN B C 1
ATOM 3103 O O . ASN B 1 92 ? 9.453 -13.328 14.422 1 98.5 92 ASN B O 1
ATOM 3107 N N . ILE B 1 93 ? 8.836 -13.422 12.305 1 98.19 93 ILE B N 1
ATOM 3108 C CA . ILE B 1 93 ? 9.711 -14.539 11.969 1 98.19 93 ILE B CA 1
ATOM 3109 C C . ILE B 1 93 ? 11.172 -14.102 12.062 1 98.19 93 ILE B C 1
ATOM 3111 O O . ILE B 1 93 ? 12.016 -14.836 12.57 1 98.19 93 ILE B O 1
ATOM 3115 N N . LYS B 1 94 ? 11.461 -12.922 11.516 1 97.88 94 LYS B N 1
ATOM 3116 C CA . LYS B 1 94 ? 12.805 -12.352 11.562 1 97.88 94 LYS B CA 1
ATOM 3117 C C . LYS B 1 94 ? 13.312 -12.266 13 1 97.88 94 LYS B C 1
ATOM 3119 O O . LYS B 1 94 ? 14.461 -12.617 13.281 1 97.88 94 LYS B O 1
ATOM 3124 N N . THR B 1 95 ? 12.453 -11.797 13.852 1 97.31 95 THR B N 1
ATOM 3125 C CA . THR B 1 95 ? 12.805 -11.664 15.266 1 97.31 95 THR B CA 1
ATOM 3126 C C . THR B 1 95 ? 13.031 -13.039 15.891 1 97.31 95 THR B C 1
ATOM 3128 O O . THR B 1 95 ? 14.031 -13.25 16.594 1 97.31 95 THR B O 1
ATOM 3131 N N . LYS B 1 96 ? 12.133 -13.984 15.656 1 97.38 96 LYS B N 1
ATOM 3132 C CA . LYS B 1 96 ? 12.188 -15.32 16.25 1 97.38 96 LYS B CA 1
ATOM 3133 C C . LYS B 1 96 ? 13.461 -16.047 15.828 1 97.38 96 LYS B C 1
ATOM 3135 O O . LYS B 1 96 ? 14.07 -16.766 16.625 1 97.38 96 LYS B O 1
ATOM 3140 N N . TYR B 1 97 ? 13.891 -15.836 14.633 1 97.69 97 TYR B N 1
ATOM 3141 C CA . TYR B 1 97 ? 14.984 -16.656 14.094 1 97.69 97 TYR B CA 1
ATOM 3142 C C . TYR B 1 97 ? 16.219 -15.805 13.852 1 97.69 97 TYR B C 1
ATOM 3144 O O . TYR B 1 97 ? 17.203 -16.281 13.258 1 97.69 97 TYR B O 1
ATOM 3152 N N . ASN B 1 98 ? 16.188 -14.508 14.234 1 97.19 98 ASN B N 1
ATOM 3153 C CA . ASN B 1 98 ? 17.312 -13.578 14.117 1 97.19 98 ASN B CA 1
ATOM 3154 C C . ASN B 1 98 ? 17.781 -13.453 12.672 1 97.19 98 ASN B C 1
ATOM 3156 O O . ASN B 1 98 ? 18.969 -13.617 12.383 1 97.19 98 ASN B O 1
ATOM 3160 N N . LEU B 1 99 ? 16.797 -13.258 11.766 1 97.81 99 LEU B N 1
ATOM 3161 C CA . LEU B 1 99 ? 17.109 -13.055 10.359 1 97.81 99 LEU B CA 1
ATOM 3162 C C . LEU B 1 99 ? 17.625 -11.641 10.109 1 97.81 99 LEU B C 1
ATOM 3164 O O . LEU B 1 99 ? 17.453 -10.758 10.953 1 97.81 99 LEU B O 1
ATOM 3168 N N . ARG B 1 100 ? 18.281 -11.406 8.969 1 96.62 100 ARG B N 1
ATOM 3169 C CA . ARG B 1 100 ? 19.031 -10.156 8.766 1 96.62 100 ARG B CA 1
ATOM 3170 C C . ARG B 1 100 ? 18.219 -9.18 7.918 1 96.62 100 ARG B C 1
ATOM 3172 O O . ARG B 1 100 ? 18.312 -7.965 8.109 1 96.62 100 ARG B O 1
ATOM 3179 N N . LYS B 1 101 ? 17.375 -9.641 7.031 1 97.31 101 LYS B N 1
ATOM 3180 C CA . LYS B 1 101 ? 16.797 -8.797 5.996 1 97.31 101 LYS B CA 1
ATOM 3181 C C . LYS B 1 101 ? 15.57 -8.055 6.52 1 97.31 101 LYS B C 1
ATOM 3183 O O . LYS B 1 101 ? 14.789 -8.602 7.301 1 97.31 101 LYS B O 1
ATOM 3188 N N . ASN B 1 102 ? 15.461 -6.828 6.059 1 96.94 102 ASN B N 1
ATOM 3189 C CA . ASN B 1 102 ? 14.25 -6.059 6.32 1 96.94 102 ASN B CA 1
ATOM 3190 C C . ASN B 1 102 ? 13.242 -6.195 5.184 1 96.94 102 ASN B C 1
ATOM 3192 O O . ASN B 1 102 ? 13.633 -6.277 4.016 1 96.94 102 ASN B O 1
ATOM 3196 N N . ILE B 1 103 ? 12 -6.219 5.586 1 97.75 103 ILE B N 1
ATOM 3197 C CA . ILE B 1 103 ? 10.938 -6.387 4.598 1 97.75 103 ILE B CA 1
ATOM 3198 C C . ILE B 1 103 ? 10.281 -5.039 4.316 1 97.75 103 ILE B C 1
ATOM 3200 O O . ILE B 1 103 ? 10.094 -4.23 5.227 1 97.75 103 ILE B O 1
ATOM 3204 N N . PHE B 1 104 ? 9.977 -4.734 3.076 1 98.06 104 PHE B N 1
ATOM 3205 C CA . PHE B 1 104 ? 9.305 -3.504 2.678 1 98.06 104 PHE B CA 1
ATOM 3206 C C . PHE B 1 104 ? 8.242 -3.783 1.624 1 98.06 104 PHE B C 1
ATOM 3208 O O . PHE B 1 104 ? 8.477 -4.539 0.679 1 98.06 104 PHE B O 1
ATOM 3215 N N . THR B 1 105 ? 7.059 -3.232 1.812 1 98.69 105 THR B N 1
ATOM 3216 C CA . THR B 1 105 ? 5.984 -3.363 0.835 1 98.69 105 THR B CA 1
ATOM 3217 C C . THR B 1 105 ? 5.938 -2.145 -0.083 1 98.69 105 THR B C 1
ATOM 3219 O O . THR B 1 105 ? 5.785 -1.014 0.385 1 98.69 105 THR B O 1
ATOM 3222 N N . ILE B 1 106 ? 6.035 -2.389 -1.384 1 98.38 106 ILE B N 1
ATOM 3223 C CA . ILE B 1 106 ? 5.988 -1.351 -2.406 1 98.38 106 ILE B CA 1
ATOM 3224 C C . ILE B 1 106 ? 4.676 -1.447 -3.182 1 98.38 106 ILE B C 1
ATOM 3226 O O . ILE B 1 106 ? 4.375 -2.484 -3.777 1 98.38 106 ILE B O 1
ATOM 3230 N N . ILE B 1 107 ? 3.938 -0.339 -3.131 1 98.88 107 ILE B N 1
ATOM 3231 C CA . ILE B 1 107 ? 2.797 -0.302 -4.039 1 98.88 107 ILE B CA 1
ATOM 3232 C C . ILE B 1 107 ? 3.289 -0.305 -5.484 1 98.88 107 ILE B C 1
ATOM 3234 O O . ILE B 1 107 ? 4.047 0.579 -5.891 1 98.88 107 ILE B O 1
ATOM 3238 N N . THR B 1 108 ? 2.875 -1.322 -6.234 1 98.94 108 THR B N 1
ATOM 3239 C CA . THR B 1 108 ? 3.416 -1.531 -7.574 1 98.94 108 THR B CA 1
ATOM 3240 C C . THR B 1 108 ? 2.346 -1.284 -8.633 1 98.94 108 THR B C 1
ATOM 3242 O O . THR B 1 108 ? 1.22 -1.774 -8.516 1 98.94 108 THR B O 1
ATOM 3245 N N . ARG B 1 109 ? 2.654 -0.468 -9.555 1 98.88 109 ARG B N 1
ATOM 3246 C CA . ARG B 1 109 ? 1.809 -0.254 -10.727 1 98.88 109 ARG B CA 1
ATOM 3247 C C . ARG B 1 109 ? 2.332 -1.031 -11.93 1 98.88 109 ARG B C 1
ATOM 3249 O O . ARG B 1 109 ? 3.545 -1.123 -12.141 1 98.88 109 ARG B O 1
ATOM 3256 N N . VAL B 1 110 ? 1.431 -1.619 -12.711 1 98.94 110 VAL B N 1
ATOM 3257 C CA . VAL B 1 110 ? 1.811 -2.463 -13.836 1 98.94 110 VAL B CA 1
ATOM 3258 C C . VAL B 1 110 ? 1.107 -1.978 -15.102 1 98.94 110 VAL B C 1
ATOM 3260 O O . VAL B 1 110 ? -0.12 -1.865 -15.141 1 98.94 110 VAL B O 1
ATOM 3263 N N . LEU B 1 111 ? 1.873 -1.663 -16.094 1 98.81 111 LEU B N 1
ATOM 3264 C CA . LEU B 1 111 ? 1.35 -1.211 -17.375 1 98.81 111 LEU B CA 1
ATOM 3265 C C . LEU B 1 111 ? 0.714 -2.367 -18.141 1 98.81 111 LEU B C 1
ATOM 3267 O O . LEU B 1 111 ? 1.282 -3.459 -18.219 1 98.81 111 LEU B O 1
ATOM 3271 N N . VAL B 1 112 ? -0.466 -2.148 -18.641 1 98.88 112 VAL B N 1
ATOM 3272 C CA . VAL B 1 112 ? -1.156 -3.07 -19.531 1 98.88 112 VAL B CA 1
ATOM 3273 C C . VAL B 1 112 ? -1.609 -2.326 -20.781 1 98.88 112 VAL B C 1
ATOM 3275 O O . VAL B 1 112 ? -1.479 -1.103 -20.875 1 98.88 112 VAL B O 1
ATOM 3278 N N . ASP B 1 113 ? -1.992 -3.072 -21.781 1 98.5 113 ASP B N 1
ATOM 3279 C CA . ASP B 1 113 ? -2.506 -2.498 -23.016 1 98.5 113 ASP B CA 1
ATOM 3280 C C . ASP B 1 113 ? -4 -2.207 -22.906 1 98.5 113 ASP B C 1
ATOM 3282 O O . ASP B 1 113 ? -4.797 -3.104 -22.625 1 98.5 113 ASP B O 1
ATOM 3286 N N . GLU B 1 114 ? -4.391 -0.971 -23.172 1 97 114 GLU B N 1
ATOM 3287 C CA . GLU B 1 114 ? -5.789 -0.574 -23.062 1 97 114 GLU B CA 1
ATOM 3288 C C . GLU B 1 114 ? -6.66 -1.354 -24.047 1 97 114 GLU B C 1
ATOM 3290 O O . GLU B 1 114 ? -7.871 -1.476 -23.844 1 97 114 GLU B O 1
ATOM 3295 N N . ASN B 1 115 ? -6.035 -1.862 -25.031 1 97.62 115 ASN B N 1
ATOM 3296 C CA . ASN B 1 115 ? -6.77 -2.592 -26.062 1 97.62 115 ASN B CA 1
ATOM 3297 C C . ASN B 1 115 ? -6.664 -4.102 -25.859 1 97.62 115 ASN B C 1
ATOM 3299 O O . ASN B 1 115 ? -7 -4.875 -26.766 1 97.62 115 ASN B O 1
ATOM 3303 N N . ASP B 1 116 ? -6.141 -4.531 -24.781 1 98.38 116 ASP B N 1
ATOM 3304 C CA . ASP B 1 116 ? -6.043 -5.957 -24.5 1 98.38 116 ASP B CA 1
ATOM 3305 C C . ASP B 1 116 ? -7.406 -6.637 -24.625 1 98.38 116 ASP B C 1
ATOM 3307 O O . ASP B 1 116 ? -8.406 -6.145 -24.109 1 98.38 116 ASP B O 1
ATOM 3311 N N . PRO B 1 117 ? -7.473 -7.801 -25.266 1 97.81 117 PRO B N 1
ATOM 3312 C CA . PRO B 1 117 ? -8.742 -8.5 -25.484 1 97.81 117 PRO B CA 1
ATOM 3313 C C . PRO B 1 117 ? -9.414 -8.922 -24.188 1 97.81 117 PRO B C 1
ATOM 3315 O O . PRO B 1 117 ? -10.625 -9.156 -24.156 1 97.81 117 PRO B O 1
ATOM 3318 N N . ALA B 1 118 ? -8.672 -8.992 -23.109 1 97 118 ALA B N 1
ATOM 3319 C CA . ALA B 1 118 ? -9.211 -9.398 -21.812 1 97 118 ALA B CA 1
ATOM 3320 C C . ALA B 1 118 ? -10.312 -8.445 -21.359 1 97 118 ALA B C 1
ATOM 3322 O O . ALA B 1 118 ? -11.211 -8.844 -20.609 1 97 118 ALA B O 1
ATOM 3323 N N . PHE B 1 119 ? -10.281 -7.172 -21.781 1 97.75 119 PHE B N 1
ATOM 3324 C CA . PHE B 1 119 ? -11.25 -6.18 -21.344 1 97.75 119 PHE B CA 1
ATOM 3325 C C . PHE B 1 119 ? -12.633 -6.488 -21.906 1 97.75 119 PHE B C 1
ATOM 3327 O O . PHE B 1 119 ? -13.648 -6.129 -21.312 1 97.75 119 PHE B O 1
ATOM 3334 N N . SER B 1 120 ? -12.672 -7.195 -23.016 1 96.81 120 SER B N 1
ATOM 3335 C CA . SER B 1 120 ? -13.945 -7.57 -23.625 1 96.81 120 SER B CA 1
ATOM 3336 C C . SER B 1 120 ? -14.352 -8.984 -23.234 1 96.81 120 SER B C 1
ATOM 3338 O O . SER B 1 120 ? -15.461 -9.43 -23.531 1 96.81 120 SER B O 1
ATOM 3340 N N . ASN B 1 121 ? -13.453 -9.695 -22.578 1 95.25 121 ASN B N 1
ATOM 3341 C CA . ASN B 1 121 ? -13.711 -11.062 -22.156 1 95.25 121 ASN B CA 1
ATOM 3342 C C . ASN B 1 121 ? -13.234 -11.305 -20.734 1 95.25 121 ASN B C 1
ATOM 3344 O O . ASN B 1 121 ? -12.297 -12.078 -20.5 1 95.25 121 ASN B O 1
ATOM 3348 N N . PRO B 1 122 ? -13.93 -10.719 -19.766 1 95.88 122 PRO B N 1
ATOM 3349 C CA . PRO B 1 122 ? -13.516 -10.898 -18.375 1 95.88 122 PRO B CA 1
ATOM 3350 C C . PRO B 1 122 ? -13.594 -12.359 -17.922 1 95.88 122 PRO B C 1
ATOM 3352 O O . PRO B 1 122 ? -14.617 -13.023 -18.141 1 95.88 122 PRO B O 1
ATOM 3355 N N . GLU B 1 123 ? -12.508 -12.906 -17.281 1 92.94 123 GLU B N 1
ATOM 3356 C CA . GLU B 1 123 ? -12.477 -14.32 -16.906 1 92.94 123 GLU B CA 1
ATOM 3357 C C . GLU B 1 123 ? -11.898 -14.508 -15.516 1 92.94 123 GLU B C 1
ATOM 3359 O O . GLU B 1 123 ? -12.039 -15.578 -14.914 1 92.94 123 GLU B O 1
ATOM 3364 N N . LYS B 1 124 ? -11.234 -13.523 -14.93 1 94.31 124 LYS B N 1
ATOM 3365 C CA . LYS B 1 124 ? -10.555 -13.656 -13.641 1 94.31 124 LYS B CA 1
ATOM 3366 C C . LYS B 1 124 ? -11.547 -13.602 -12.484 1 94.31 124 LYS B C 1
ATOM 3368 O O . LYS B 1 124 ? -12.172 -12.562 -12.25 1 94.31 124 LYS B O 1
ATOM 3373 N N . PRO B 1 125 ? -11.711 -14.688 -11.766 1 94.12 125 PRO B N 1
ATOM 3374 C CA . PRO B 1 125 ? -12.641 -14.672 -10.641 1 94.12 125 PRO B CA 1
ATOM 3375 C C . PRO B 1 125 ? -12.102 -13.898 -9.438 1 94.12 125 PRO B C 1
ATOM 3377 O O . PRO B 1 125 ? -10.914 -13.969 -9.141 1 94.12 125 PRO B O 1
ATOM 3380 N N . ILE B 1 126 ? -12.961 -13.148 -8.742 1 94.56 126 ILE B N 1
ATOM 3381 C CA . ILE B 1 126 ? -12.586 -12.445 -7.52 1 94.56 126 ILE B CA 1
ATOM 3382 C C . ILE B 1 126 ? -13.664 -12.648 -6.457 1 94.56 126 ILE B C 1
ATOM 3384 O O . ILE B 1 126 ? -14.82 -12.945 -6.785 1 94.56 126 ILE B O 1
ATOM 3388 N N . GLY B 1 127 ? -13.266 -12.594 -5.199 1 92.75 127 GLY B N 1
ATOM 3389 C CA . GLY B 1 127 ? -14.203 -12.57 -4.09 1 92.75 127 GLY B CA 1
ATOM 3390 C C . GLY B 1 127 ? -14.812 -13.93 -3.799 1 92.75 127 GLY B C 1
ATOM 3391 O O . GLY B 1 127 ? -14.211 -14.961 -4.09 1 92.75 127 GLY B O 1
ATOM 3392 N N . ARG B 1 128 ? -15.938 -13.906 -3.211 1 90.44 128 ARG B N 1
ATOM 3393 C CA . ARG B 1 128 ? -16.578 -15.109 -2.695 1 90.44 128 ARG B CA 1
ATOM 3394 C C . ARG B 1 128 ? -17.406 -15.789 -3.777 1 90.44 128 ARG B C 1
ATOM 3396 O O . ARG B 1 128 ? -17.547 -15.258 -4.883 1 90.44 128 ARG B O 1
ATOM 3403 N N . TYR B 1 129 ? -17.891 -16.984 -3.436 1 92.5 129 TYR B N 1
ATOM 3404 C CA . TYR B 1 129 ? -18.875 -17.672 -4.25 1 92.5 129 TYR B CA 1
ATOM 3405 C C . TYR B 1 129 ? -20.281 -17.141 -3.979 1 92.5 129 TYR B C 1
ATOM 3407 O O . TYR B 1 129 ? -20.594 -16.734 -2.857 1 92.5 129 TYR B O 1
ATOM 3415 N N . TYR B 1 130 ? -21.078 -17.172 -4.984 1 93.38 130 TYR B N 1
ATOM 3416 C CA . TYR B 1 130 ? -22.469 -16.766 -4.91 1 93.38 130 TYR B CA 1
ATOM 3417 C C . TYR B 1 130 ? -23.391 -17.922 -5.273 1 93.38 130 TYR B C 1
ATOM 3419 O O . TYR B 1 130 ? -23.062 -18.75 -6.133 1 93.38 130 TYR B O 1
ATOM 3427 N N . SER B 1 131 ? -24.531 -17.938 -4.598 1 93.88 131 SER B N 1
ATOM 3428 C CA . SER B 1 131 ? -25.547 -18.938 -4.906 1 93.88 131 SER B CA 1
ATOM 3429 C C . SER B 1 131 ? -26.344 -18.531 -6.141 1 93.88 131 SER B C 1
ATOM 3431 O O . SER B 1 131 ? -26.281 -17.391 -6.598 1 93.88 131 SER B O 1
ATOM 3433 N N . ASP B 1 132 ? -27.078 -19.516 -6.613 1 93.38 132 ASP B N 1
ATOM 3434 C CA . ASP B 1 132 ? -27.984 -19.234 -7.723 1 93.38 132 ASP B CA 1
ATOM 3435 C C . ASP B 1 132 ? -28.984 -18.141 -7.363 1 93.38 132 ASP B C 1
ATOM 3437 O O . ASP B 1 132 ? -29.391 -17.359 -8.227 1 93.38 132 ASP B O 1
ATOM 3441 N N . ALA B 1 133 ? -29.359 -18.125 -6.164 1 93.06 133 ALA B N 1
ATOM 3442 C CA . ALA B 1 133 ? -30.344 -17.141 -5.695 1 93.06 133 ALA B CA 1
ATOM 3443 C C . ALA B 1 133 ? -29.75 -15.734 -5.676 1 93.06 133 ALA B C 1
ATOM 3445 O O . ALA B 1 133 ? -30.453 -14.742 -5.863 1 93.06 133 ALA B O 1
ATOM 3446 N N . GLU B 1 134 ? -28.438 -15.609 -5.566 1 93.5 134 GLU B N 1
ATOM 3447 C CA . GLU B 1 134 ? -27.766 -14.32 -5.387 1 93.5 134 GLU B CA 1
ATOM 3448 C C . GLU B 1 134 ? -27.344 -13.734 -6.73 1 93.5 134 GLU B C 1
ATOM 3450 O O . GLU B 1 134 ? -27.062 -12.539 -6.828 1 93.5 134 GLU B O 1
ATOM 3455 N N . VAL B 1 135 ? -27.25 -14.562 -7.738 1 94.19 135 VAL B N 1
ATOM 3456 C CA . VAL B 1 135 ? -26.594 -14.195 -8.992 1 94.19 135 VAL B CA 1
ATOM 3457 C C . VAL B 1 135 ? -27.406 -13.117 -9.703 1 94.19 135 VAL B C 1
ATOM 3459 O O . VAL B 1 135 ? -26.828 -12.219 -10.336 1 94.19 135 VAL B O 1
ATOM 3462 N N . GLU B 1 136 ? -28.656 -13.195 -9.609 1 91.81 136 GLU B N 1
ATOM 3463 C CA . GLU B 1 136 ? -29.5 -12.227 -10.305 1 91.81 136 GLU B CA 1
ATOM 3464 C C . GLU B 1 136 ? -29.281 -10.812 -9.758 1 91.81 136 GLU B C 1
ATOM 3466 O O . GLU B 1 136 ? -29.203 -9.852 -1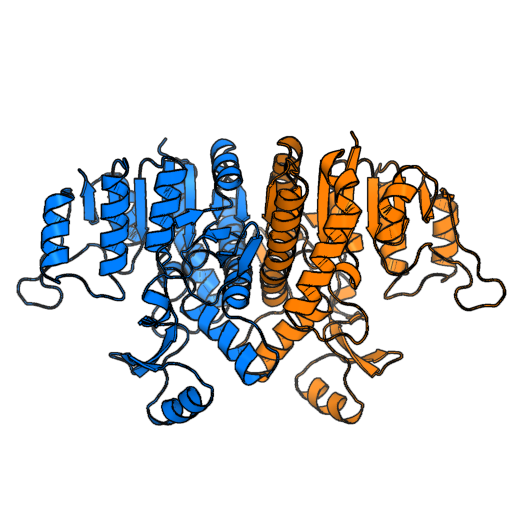0.523 1 91.81 136 GLU B O 1
ATOM 3471 N N . GLU B 1 137 ? -29.219 -10.727 -8.445 1 91 137 GLU B N 1
ATOM 3472 C CA . GLU B 1 137 ? -28.953 -9.43 -7.832 1 91 137 GLU B CA 1
ATOM 3473 C C . GLU B 1 137 ? -27.562 -8.914 -8.211 1 91 137 GLU B C 1
ATOM 3475 O O . GLU B 1 137 ? -27.375 -7.719 -8.438 1 91 137 GLU B O 1
ATOM 3480 N N . ALA B 1 138 ? -26.578 -9.758 -8.234 1 91.62 138 ALA B N 1
ATOM 3481 C CA . ALA B 1 138 ? -25.219 -9.406 -8.625 1 91.62 138 ALA B CA 1
ATOM 3482 C C . ALA B 1 138 ? -25.172 -8.859 -10.047 1 91.62 138 ALA B C 1
ATOM 3484 O O . ALA B 1 138 ? -24.516 -7.852 -10.312 1 91.62 138 ALA B O 1
ATOM 3485 N N . ARG B 1 139 ? -25.969 -9.484 -10.914 1 92.25 139 ARG B N 1
ATOM 3486 C CA . ARG B 1 139 ? -26.031 -9.055 -12.305 1 92.25 139 ARG B CA 1
ATOM 3487 C C . ARG B 1 139 ? -26.703 -7.695 -12.43 1 92.25 139 ARG B C 1
ATOM 3489 O O . ARG B 1 139 ? -26.328 -6.879 -13.273 1 92.25 139 ARG B O 1
ATOM 3496 N N . LYS B 1 140 ? -27.688 -7.449 -11.625 1 90 140 LYS B N 1
ATOM 3497 C CA . LYS B 1 140 ? -28.375 -6.16 -11.617 1 90 140 LYS B CA 1
ATOM 3498 C C . LYS B 1 140 ? -27.422 -5.035 -11.203 1 90 140 LYS B C 1
ATOM 3500 O O . LYS B 1 140 ? -27.578 -3.893 -11.648 1 90 140 LYS B O 1
ATOM 3505 N N . ASN B 1 141 ? -26.422 -5.422 -10.406 1 87.06 141 ASN B N 1
ATOM 3506 C CA . ASN B 1 141 ? -25.422 -4.449 -9.977 1 87.06 141 ASN B CA 1
ATOM 3507 C C . ASN B 1 141 ? -24.344 -4.242 -11.039 1 87.06 141 ASN B C 1
ATOM 3509 O O . ASN B 1 141 ? -23.359 -3.547 -10.797 1 87.06 141 ASN B O 1
ATOM 3513 N N . GLY B 1 142 ? -24.5 -4.934 -12.18 1 89.94 142 GLY B N 1
ATOM 3514 C CA . GLY B 1 142 ? -23.594 -4.746 -13.297 1 89.94 142 GLY B CA 1
ATOM 3515 C C . GLY B 1 142 ? -22.391 -5.66 -13.242 1 89.94 142 GLY B C 1
ATOM 3516 O O . GLY B 1 142 ? -21.406 -5.449 -13.969 1 89.94 142 GLY B O 1
ATOM 3517 N N . TRP B 1 143 ? -22.438 -6.578 -12.328 1 94.44 143 TRP B N 1
ATOM 3518 C CA . TRP B 1 143 ? -21.312 -7.492 -12.203 1 94.44 143 TRP B CA 1
ATOM 3519 C C . TRP B 1 143 ? -21.391 -8.609 -13.242 1 94.44 143 TRP B C 1
ATOM 3521 O O . TRP B 1 143 ? -22.484 -9.109 -13.539 1 94.44 143 TRP B O 1
ATOM 3531 N N . ILE B 1 144 ? -20.312 -8.898 -13.852 1 96.31 144 ILE B N 1
ATOM 3532 C CA . ILE B 1 144 ? -20.234 -10.055 -14.742 1 96.31 144 ILE B CA 1
ATOM 3533 C C . ILE B 1 144 ? -19.969 -11.312 -13.914 1 96.31 144 ILE B C 1
ATOM 3535 O O . ILE B 1 144 ? -18.984 -11.398 -13.18 1 96.31 144 ILE B O 1
ATOM 3539 N N . MET B 1 145 ? -20.922 -12.281 -14.031 1 96.75 145 MET B N 1
ATOM 3540 C CA . MET B 1 145 ? -20.859 -13.5 -13.227 1 96.75 145 MET B CA 1
ATOM 3541 C C . MET B 1 145 ? -20.625 -14.719 -14.109 1 96.75 145 MET B C 1
ATOM 3543 O O . MET B 1 145 ? -21.172 -14.812 -15.211 1 96.75 145 MET B O 1
ATOM 3547 N N . LYS B 1 146 ? -19.828 -15.609 -13.672 1 95.44 146 LYS B N 1
ATOM 3548 C CA . LYS B 1 146 ? -19.625 -16.891 -14.328 1 95.44 146 LYS B CA 1
ATOM 3549 C C . LYS B 1 146 ? -19.75 -18.047 -13.336 1 95.44 146 LYS B C 1
ATOM 3551 O O . LYS B 1 146 ? -19.422 -17.891 -12.156 1 95.44 146 LYS B O 1
ATOM 3556 N N . LYS B 1 147 ? -20.172 -19.156 -13.844 1 94.25 147 LYS B N 1
ATOM 3557 C CA . LYS B 1 147 ? -20.375 -20.344 -13.008 1 94.25 147 LYS B CA 1
ATOM 3558 C C . LYS B 1 147 ? -19.094 -21.188 -12.938 1 94.25 147 LYS B C 1
ATOM 3560 O O . LYS B 1 147 ? -18.438 -21.406 -13.953 1 94.25 147 LYS B O 1
ATOM 3565 N N . PHE B 1 148 ? -18.75 -21.547 -11.742 1 89.25 148 PHE B N 1
ATOM 3566 C CA . PHE B 1 148 ? -17.641 -22.469 -11.461 1 89.25 148 PHE B CA 1
ATOM 3567 C C . PHE B 1 148 ? -18.125 -23.688 -10.695 1 89.25 148 PHE B C 1
ATOM 3569 O O . PHE B 1 148 ? -19.328 -23.859 -10.5 1 89.25 148 PHE B O 1
ATOM 3576 N N . ARG B 1 149 ? -17.188 -24.562 -10.391 1 83.56 149 ARG B N 1
ATOM 3577 C CA . ARG B 1 149 ? -17.516 -25.844 -9.781 1 83.56 149 ARG B CA 1
ATOM 3578 C C . ARG B 1 149 ? -18.328 -25.656 -8.508 1 83.56 149 ARG B C 1
ATOM 3580 O O . ARG B 1 149 ? -19.344 -26.328 -8.305 1 83.56 149 ARG B O 1
ATOM 3587 N N . ASP B 1 150 ? -18.016 -24.641 -7.684 1 87 150 ASP B N 1
ATOM 3588 C CA . ASP B 1 150 ? -18.594 -24.5 -6.355 1 87 150 ASP B CA 1
ATOM 3589 C C . ASP B 1 150 ? -19.641 -23.391 -6.328 1 87 150 ASP B C 1
ATOM 3591 O O . ASP B 1 150 ? -20.156 -23.031 -5.262 1 87 150 ASP B O 1
ATOM 3595 N N . GLY B 1 151 ? -19.938 -22.812 -7.461 1 92.06 151 GLY B N 1
ATOM 3596 C CA . GLY B 1 151 ? -20.922 -21.734 -7.539 1 92.06 151 GLY B CA 1
ATOM 3597 C C . GLY B 1 151 ? -20.531 -20.641 -8.523 1 92.06 151 GLY B C 1
ATOM 3598 O O . GLY B 1 151 ? -19.812 -20.906 -9.492 1 92.06 151 GLY B O 1
ATOM 3599 N N . TRP B 1 152 ? -21.172 -19.5 -8.281 1 95.25 152 TRP B N 1
ATOM 3600 C CA . TRP B 1 152 ? -20.922 -18.375 -9.18 1 95.25 152 TRP B CA 1
ATOM 3601 C C . TRP B 1 152 ? -19.844 -17.453 -8.602 1 95.25 152 TRP B C 1
ATOM 3603 O O . TRP B 1 152 ? -19.75 -17.281 -7.387 1 95.25 152 TRP B O 1
ATOM 3613 N N . ARG B 1 153 ? -19.094 -16.906 -9.469 1 95.19 153 ARG B N 1
ATOM 3614 C CA . ARG B 1 153 ? -18.109 -15.906 -9.047 1 95.19 153 ARG B CA 1
ATOM 3615 C C . ARG B 1 153 ? -18.172 -14.68 -9.945 1 95.19 153 ARG B C 1
ATOM 3617 O O . ARG B 1 153 ? -18.484 -14.781 -11.133 1 95.19 153 ARG B O 1
ATOM 3624 N N . ARG B 1 154 ? -17.922 -13.562 -9.32 1 96.19 154 ARG B N 1
ATOM 3625 C CA . ARG B 1 154 ? -17.672 -12.367 -10.125 1 96.19 154 ARG B CA 1
ATOM 3626 C C . ARG B 1 154 ? -16.375 -12.5 -10.906 1 96.19 154 ARG B C 1
ATOM 3628 O O . ARG B 1 154 ? -15.375 -12.984 -10.375 1 96.19 154 ARG B O 1
ATOM 3635 N N . VAL B 1 155 ? -16.438 -12.188 -12.203 1 97.06 155 VAL B N 1
ATOM 3636 C CA . VAL B 1 155 ? -15.211 -12.234 -13 1 97.06 155 VAL B CA 1
ATOM 3637 C C . VAL B 1 155 ? -14.898 -10.844 -13.539 1 97.06 155 VAL B C 1
ATOM 3639 O O . VAL B 1 155 ? -15.805 -10.062 -13.828 1 97.06 155 VAL B O 1
ATOM 3642 N N . VAL B 1 156 ? -13.625 -10.508 -13.664 1 97.94 156 VAL B N 1
ATOM 3643 C CA . VAL B 1 156 ? -13.156 -9.203 -14.117 1 97.94 156 VAL B CA 1
ATOM 3644 C C . VAL B 1 156 ? -12.086 -9.391 -15.188 1 97.94 156 VAL B C 1
ATOM 3646 O O . VAL B 1 156 ? -11.562 -10.492 -15.375 1 97.94 156 VAL B O 1
ATOM 3649 N N . PRO B 1 157 ? -11.773 -8.32 -15.984 1 98.12 157 PRO B N 1
ATOM 3650 C CA . PRO B 1 157 ? -10.68 -8.422 -16.953 1 98.12 157 PRO B CA 1
ATOM 3651 C C . PRO B 1 157 ? -9.336 -8.711 -16.297 1 98.12 157 PRO B C 1
ATOM 3653 O O . PRO B 1 157 ? -9.062 -8.219 -15.203 1 98.12 157 PRO B O 1
ATOM 3656 N N . SER B 1 158 ? -8.547 -9.484 -16.938 1 98.12 158 SER B N 1
ATOM 3657 C CA . SER B 1 158 ? -7.176 -9.766 -16.516 1 98.12 158 SER B CA 1
ATOM 3658 C C . SER B 1 158 ? -6.199 -9.602 -17.688 1 98.12 158 SER B C 1
ATOM 3660 O O . SER B 1 158 ? -5.746 -10.594 -18.266 1 98.12 158 SER B O 1
ATOM 3662 N N . PRO B 1 159 ? -5.832 -8.352 -18.031 1 98.69 159 PRO B N 1
ATOM 3663 C CA . PRO B 1 159 ? -4.961 -8.086 -19.172 1 98.69 159 PRO B CA 1
ATOM 3664 C C . PRO B 1 159 ? -3.527 -8.562 -18.953 1 98.69 159 PRO B C 1
ATOM 3666 O O . PRO B 1 159 ? -3.123 -8.797 -17.812 1 98.69 159 PRO B O 1
ATOM 3669 N N . ASP B 1 160 ? -2.838 -8.742 -20.047 1 98.62 160 ASP B N 1
ATOM 3670 C CA . ASP B 1 160 ? -1.44 -9.164 -20.016 1 98.62 160 ASP B CA 1
ATOM 3671 C C . ASP B 1 160 ? -0.544 -8.055 -19.484 1 98.62 160 ASP B C 1
ATOM 3673 O O . ASP B 1 160 ? -0.568 -6.926 -19.984 1 98.62 160 ASP B O 1
ATOM 3677 N N . PRO B 1 161 ? 0.196 -8.375 -18.375 1 98.88 161 PRO B N 1
ATOM 3678 C CA . PRO B 1 161 ? 1.121 -7.363 -17.859 1 98.88 161 PRO B CA 1
ATOM 3679 C C . PRO B 1 161 ? 2.273 -7.078 -18.828 1 98.88 161 PRO B C 1
ATOM 3681 O O . PRO B 1 161 ? 2.818 -8 -19.438 1 98.88 161 PRO B O 1
ATOM 3684 N N . ARG B 1 162 ? 2.713 -5.793 -18.891 1 98.69 162 ARG B N 1
ATOM 3685 C CA . ARG B 1 162 ? 3.725 -5.414 -19.875 1 98.69 162 ARG B CA 1
ATOM 3686 C C . ARG B 1 162 ? 4.969 -4.859 -19.188 1 98.69 162 ARG B C 1
ATOM 3688 O O . ARG B 1 162 ? 6.09 -5.086 -19.656 1 98.69 162 ARG B O 1
ATOM 3695 N N . GLN B 1 163 ? 4.746 -4.117 -18.125 1 98.69 163 GLN B N 1
ATOM 3696 C CA . GLN B 1 163 ? 5.879 -3.439 -17.5 1 98.69 163 GLN B CA 1
ATOM 3697 C C . GLN B 1 163 ? 5.605 -3.135 -16.031 1 98.69 163 GLN B C 1
ATOM 3699 O O . GLN B 1 163 ? 4.512 -2.695 -15.68 1 98.69 163 GLN B O 1
ATOM 3704 N N . ILE B 1 164 ? 6.586 -3.443 -15.242 1 98.81 164 ILE B N 1
ATOM 3705 C CA . ILE B 1 164 ? 6.547 -3.057 -13.836 1 98.81 164 ILE B CA 1
ATOM 3706 C C . ILE B 1 164 ? 7.113 -1.647 -13.672 1 98.81 164 ILE B C 1
ATOM 3708 O O . ILE B 1 164 ? 8.32 -1.431 -13.844 1 98.81 164 ILE B O 1
ATOM 3712 N N . LEU B 1 165 ? 6.312 -0.695 -13.227 1 98.19 165 LEU B N 1
ATOM 3713 C CA . LEU B 1 165 ? 6.762 0.691 -13.172 1 98.19 165 LEU B CA 1
ATOM 3714 C C . LEU B 1 165 ? 7.73 0.901 -12.008 1 98.19 165 LEU B C 1
ATOM 3716 O O . LEU B 1 165 ? 8.641 1.73 -12.094 1 98.19 165 LEU B O 1
ATOM 3720 N N . GLU B 1 166 ? 7.617 0.159 -10.961 1 98.38 166 GLU B N 1
ATOM 3721 C CA . GLU B 1 166 ? 8.438 0.339 -9.766 1 98.38 166 GLU B CA 1
ATOM 3722 C C . GLU B 1 166 ? 9.648 -0.59 -9.781 1 98.38 166 GLU B C 1
ATOM 3724 O O . GLU B 1 166 ? 10.281 -0.813 -8.742 1 98.38 166 GLU B O 1
ATOM 3729 N N . GLU B 1 167 ? 9.984 -1.153 -10.977 1 97.88 167 GLU B N 1
ATOM 3730 C CA . GLU B 1 167 ? 11.109 -2.07 -11.117 1 97.88 167 GLU B CA 1
ATOM 3731 C C . GLU B 1 167 ? 12.391 -1.466 -10.547 1 97.88 167 GLU B C 1
ATOM 3733 O O . GLU B 1 167 ? 13.141 -2.145 -9.844 1 97.88 167 GLU B O 1
ATOM 3738 N N . PRO B 1 168 ? 12.727 -0.188 -10.688 1 94.62 168 PRO B N 1
ATOM 3739 C CA . PRO B 1 168 ? 13.992 0.361 -10.203 1 94.62 168 PRO B CA 1
ATOM 3740 C C . PRO B 1 168 ? 14.125 0.274 -8.688 1 94.62 168 PRO B C 1
ATOM 3742 O O . PRO B 1 168 ? 15.195 -0.068 -8.18 1 94.62 168 PRO B O 1
ATOM 3745 N N . VAL B 1 169 ? 13.062 0.565 -8.008 1 95.56 169 VAL B N 1
ATOM 3746 C CA . VAL B 1 169 ? 13.156 0.549 -6.555 1 95.56 169 VAL B CA 1
ATOM 3747 C C . VAL B 1 169 ? 13.234 -0.893 -6.059 1 95.56 169 VAL B C 1
ATOM 3749 O O . VAL B 1 169 ? 13.898 -1.174 -5.059 1 95.56 169 VAL B O 1
ATOM 3752 N N . ILE B 1 170 ? 12.547 -1.805 -6.711 1 97.19 170 ILE B N 1
ATOM 3753 C CA . ILE B 1 170 ? 12.594 -3.213 -6.336 1 97.19 170 ILE B CA 1
ATOM 3754 C C . ILE B 1 170 ? 14.016 -3.742 -6.477 1 97.19 170 ILE B C 1
ATOM 3756 O O . ILE B 1 170 ? 14.539 -4.395 -5.57 1 97.19 170 ILE B O 1
ATOM 3760 N N . GLU B 1 171 ? 14.617 -3.43 -7.562 1 94.81 171 GLU B N 1
ATOM 3761 C CA . GLU B 1 171 ? 15.992 -3.857 -7.809 1 94.81 171 GLU B CA 1
ATOM 3762 C C . GLU B 1 171 ? 16.953 -3.271 -6.773 1 94.81 171 GLU B C 1
ATOM 3764 O O . GLU B 1 171 ? 17.875 -3.949 -6.316 1 94.81 171 GLU B O 1
ATOM 3769 N N . TYR B 1 172 ? 16.703 -2.062 -6.527 1 92.19 172 TYR B N 1
ATOM 3770 C CA . TYR B 1 172 ? 17.547 -1.393 -5.543 1 92.19 172 TYR B CA 1
ATOM 3771 C C . TYR B 1 172 ? 17.438 -2.061 -4.18 1 92.19 172 TYR B C 1
ATOM 3773 O O . TYR B 1 172 ? 18.438 -2.289 -3.506 1 92.19 172 TYR B O 1
ATOM 3781 N N . LEU B 1 173 ? 16.25 -2.355 -3.744 1 94.75 173 LEU B N 1
ATOM 3782 C CA . LEU B 1 173 ? 16.031 -2.986 -2.447 1 94.75 173 LEU B CA 1
ATOM 3783 C C . LEU B 1 173 ? 16.703 -4.355 -2.391 1 94.75 173 LEU B C 1
ATOM 3785 O O . LEU B 1 173 ? 17.281 -4.727 -1.366 1 94.75 173 LEU B O 1
ATOM 3789 N N . LEU B 1 174 ? 16.641 -5.004 -3.488 1 94.75 174 LEU B N 1
ATOM 3790 C CA . LEU B 1 174 ? 17.297 -6.309 -3.574 1 94.75 174 LEU B CA 1
ATOM 3791 C C . LEU B 1 174 ? 18.797 -6.18 -3.422 1 94.75 174 LEU B C 1
ATOM 3793 O O . LEU B 1 174 ? 19.422 -6.91 -2.641 1 94.75 174 LEU B O 1
ATOM 3797 N N . HIS B 1 175 ? 19.344 -5.203 -4.098 1 91.25 175 HIS B N 1
ATOM 3798 C CA . HIS B 1 175 ? 20.797 -5.004 -4.113 1 91.25 175 HIS B CA 1
ATOM 3799 C C . HIS B 1 175 ? 21.297 -4.598 -2.736 1 91.25 175 HIS B C 1
ATOM 3801 O O . HIS B 1 175 ? 22.453 -4.879 -2.391 1 91.25 175 HIS B O 1
ATOM 3807 N N . ASN B 1 176 ? 20.438 -4.055 -1.981 1 91.62 176 ASN B N 1
ATOM 3808 C CA . ASN B 1 176 ? 20.844 -3.576 -0.666 1 91.62 176 ASN B CA 1
ATOM 3809 C C . ASN B 1 176 ? 20.438 -4.547 0.437 1 91.62 176 ASN B C 1
ATOM 3811 O O . ASN B 1 176 ? 20.297 -4.152 1.596 1 91.62 176 ASN B O 1
ATOM 3815 N N . GLY B 1 177 ? 20.156 -5.773 0.069 1 94.38 177 GLY B N 1
ATOM 3816 C CA . GLY B 1 177 ? 19.984 -6.852 1.027 1 94.38 177 GLY B CA 1
ATOM 3817 C C . GLY B 1 177 ? 18.641 -6.805 1.747 1 94.38 177 GLY B C 1
ATOM 3818 O O . GLY B 1 177 ? 18.562 -7.105 2.941 1 94.38 177 GLY B O 1
ATOM 3819 N N . ASN B 1 178 ? 17.609 -6.383 1.092 1 97.19 178 ASN B N 1
ATOM 3820 C CA . ASN B 1 178 ? 16.266 -6.32 1.668 1 97.19 178 ASN B CA 1
ATOM 3821 C C . ASN B 1 178 ? 15.32 -7.324 1.013 1 97.19 178 ASN B C 1
ATOM 3823 O O . ASN B 1 178 ? 15.711 -8.023 0.074 1 97.19 178 ASN B O 1
ATOM 3827 N N . LEU B 1 179 ? 14.188 -7.469 1.596 1 98.25 179 LEU B N 1
ATOM 3828 C CA . LEU B 1 179 ? 13.141 -8.359 1.103 1 98.25 179 LEU B CA 1
ATOM 3829 C C . LEU B 1 179 ? 11.914 -7.562 0.654 1 98.25 179 LEU B C 1
ATOM 3831 O O . LEU B 1 179 ? 10.977 -7.379 1.427 1 98.25 179 LEU B O 1
ATOM 3835 N N . PRO B 1 180 ? 11.867 -7.184 -0.604 1 98.56 180 PRO B N 1
ATOM 3836 C CA . PRO B 1 180 ? 10.711 -6.422 -1.089 1 98.56 180 PRO B CA 1
ATOM 3837 C C . PRO B 1 180 ? 9.484 -7.297 -1.309 1 98.56 180 PRO B C 1
ATOM 3839 O O . PRO B 1 180 ? 9.602 -8.43 -1.775 1 98.56 180 PRO B O 1
ATOM 3842 N N . ILE B 1 181 ? 8.359 -6.781 -0.886 1 98.81 181 ILE B N 1
ATOM 3843 C CA . ILE B 1 181 ? 7.055 -7.234 -1.345 1 98.81 181 ILE B CA 1
ATOM 3844 C C . ILE B 1 181 ? 6.559 -6.332 -2.471 1 98.81 181 ILE B C 1
ATOM 3846 O O . ILE B 1 181 ? 6.426 -5.117 -2.289 1 98.81 181 ILE B O 1
ATOM 3850 N N . ALA B 1 182 ? 6.336 -6.91 -3.637 1 98.75 182 ALA B N 1
ATOM 3851 C CA . ALA B 1 182 ? 5.98 -6.133 -4.82 1 98.75 182 ALA B CA 1
ATOM 3852 C C . ALA B 1 182 ? 4.973 -6.887 -5.688 1 98.75 182 ALA B C 1
ATOM 3854 O O . ALA B 1 182 ? 4.633 -8.039 -5.398 1 98.75 182 ALA B O 1
ATOM 3855 N N . VAL B 1 183 ? 4.375 -6.156 -6.586 1 98.81 183 VAL B N 1
ATOM 3856 C CA . VAL B 1 183 ? 3.463 -6.723 -7.574 1 98.81 183 VAL B CA 1
ATOM 3857 C C . VAL B 1 183 ? 2.303 -7.418 -6.863 1 98.81 183 VAL B C 1
ATOM 3859 O O . VAL B 1 183 ? 1.877 -8.5 -7.273 1 98.81 183 VAL B O 1
ATOM 3862 N N . GLY B 1 184 ? 1.884 -6.832 -5.703 1 98.62 184 GLY B N 1
ATOM 3863 C CA . GLY B 1 184 ? 0.738 -7.391 -5 1 98.62 184 GLY B CA 1
ATOM 3864 C C . GLY B 1 184 ? -0.528 -7.395 -5.836 1 98.62 184 GLY B C 1
ATOM 3865 O O . GLY B 1 184 ? -0.886 -6.375 -6.434 1 98.62 184 GLY B O 1
ATOM 3866 N N . GLY B 1 185 ? -1.167 -8.594 -5.91 1 98.06 185 GLY B N 1
ATOM 3867 C CA . GLY B 1 185 ? -2.379 -8.711 -6.707 1 98.06 185 GLY B CA 1
ATOM 3868 C C . GLY B 1 185 ? -2.133 -8.57 -8.195 1 98.06 185 GLY B C 1
ATOM 3869 O O . GLY B 1 185 ? -3.021 -8.148 -8.938 1 98.06 185 GLY B O 1
ATOM 3870 N N . GLY B 1 186 ? -0.891 -8.766 -8.625 1 98.5 186 GLY B N 1
ATOM 3871 C CA . GLY B 1 186 ? -0.522 -8.547 -10.016 1 98.5 186 GLY B CA 1
ATOM 3872 C C . GLY B 1 186 ? -0.169 -7.105 -10.32 1 98.5 186 GLY B C 1
ATOM 3873 O O . GLY B 1 186 ? 0.218 -6.785 -11.445 1 98.5 186 GLY B O 1
ATOM 3874 N N . GLY B 1 187 ? -0.282 -6.227 -9.266 1 98.88 187 GLY B N 1
ATOM 3875 C CA . GLY B 1 187 ? -0.027 -4.805 -9.43 1 98.88 187 GLY B CA 1
ATOM 3876 C C . GLY B 1 187 ? -1.271 -4.012 -9.781 1 98.88 187 GLY B C 1
ATOM 3877 O O . GLY B 1 187 ? -2.25 -4.57 -10.281 1 98.88 187 GLY B O 1
ATOM 3878 N N . VAL B 1 188 ? -1.256 -2.738 -9.484 1 98.94 188 VAL B N 1
ATOM 3879 C CA . VAL B 1 188 ? -2.318 -1.84 -9.93 1 98.94 188 VAL B CA 1
ATOM 3880 C C . VAL B 1 188 ? -2.254 -1.668 -11.445 1 98.94 188 VAL B C 1
ATOM 3882 O O . VAL B 1 188 ? -1.259 -1.17 -11.977 1 98.94 188 VAL B O 1
ATOM 3885 N N . PRO B 1 189 ? -3.312 -2.092 -12.148 1 98.94 189 PRO B N 1
ATOM 3886 C CA . PRO B 1 189 ? -3.273 -1.934 -13.602 1 98.94 189 PRO B CA 1
ATOM 3887 C C . PRO B 1 189 ? -3.352 -0.472 -14.039 1 98.94 189 PRO B C 1
ATOM 3889 O O . PRO B 1 189 ? -4.246 0.259 -13.602 1 98.94 189 PRO B O 1
ATOM 3892 N N . VAL B 1 190 ? -2.424 -0.086 -14.836 1 98.88 190 VAL B N 1
ATOM 3893 C CA . VAL B 1 190 ? -2.441 1.257 -15.406 1 98.88 190 VAL B CA 1
ATOM 3894 C C . VAL B 1 190 ? -2.26 1.179 -16.922 1 98.88 190 VAL B C 1
ATOM 3896 O O . VAL B 1 190 ? -1.699 0.208 -17.438 1 98.88 190 VAL B O 1
ATOM 3899 N N . VAL B 1 191 ? -2.736 2.17 -17.641 1 98.69 191 VAL B N 1
ATOM 3900 C CA . VAL B 1 191 ? -2.584 2.301 -19.094 1 98.69 191 VAL B CA 1
ATOM 3901 C C . VAL B 1 191 ? -2.008 3.674 -19.422 1 98.69 191 VAL B C 1
ATOM 3903 O O . VAL B 1 191 ? -2.088 4.602 -18.609 1 98.69 191 VAL B O 1
ATOM 3906 N N . ARG B 1 192 ? -1.387 3.732 -20.547 1 96.94 192 ARG B N 1
ATOM 3907 C CA . ARG B 1 192 ? -0.931 5.012 -21.078 1 96.94 192 ARG B CA 1
ATOM 3908 C C . ARG B 1 192 ? -1.94 5.578 -22.078 1 96.94 192 ARG B C 1
ATOM 3910 O O . ARG B 1 192 ? -2.324 4.906 -23.031 1 96.94 192 ARG B O 1
ATOM 3917 N N . LYS B 1 193 ? -2.479 6.695 -21.781 1 94.69 193 LYS B N 1
ATOM 3918 C CA . LYS B 1 193 ? -3.281 7.484 -22.719 1 94.69 193 LYS B CA 1
ATOM 3919 C C . LYS B 1 193 ? -2.561 8.773 -23.109 1 94.69 193 LYS B C 1
ATOM 3921 O O . LYS B 1 193 ? -2.559 9.742 -22.344 1 94.69 193 LYS B O 1
ATOM 3926 N N . GLY B 1 194 ? -2.051 8.805 -24.312 1 93.12 194 GLY B N 1
ATOM 3927 C CA . GLY B 1 194 ? -1.081 9.844 -24.625 1 93.12 194 GLY B CA 1
ATOM 3928 C C . GLY B 1 194 ? 0.19 9.734 -23.797 1 93.12 194 GLY B C 1
ATOM 3929 O O . GLY B 1 194 ? 0.839 8.688 -23.781 1 93.12 194 GLY B O 1
ATOM 3930 N N . GLU B 1 195 ? 0.469 10.797 -23.062 1 92.69 195 GLU B N 1
ATOM 3931 C CA . GLU B 1 195 ? 1.68 10.781 -22.25 1 92.69 195 GLU B CA 1
ATOM 3932 C C . GLU B 1 195 ? 1.347 10.57 -20.781 1 92.69 195 GLU B C 1
ATOM 3934 O O . GLU B 1 195 ? 2.236 10.602 -19.922 1 92.69 195 GLU B O 1
ATOM 3939 N N . GLN B 1 196 ? 0.123 10.273 -20.562 1 96 196 GLN B N 1
ATOM 3940 C CA . GLN B 1 196 ? -0.314 10.195 -19.172 1 96 196 GLN B CA 1
ATOM 3941 C C . GLN B 1 196 ? -0.654 8.758 -18.781 1 96 196 GLN B C 1
ATOM 3943 O O . GLN B 1 196 ? -1.065 7.965 -19.625 1 96 196 GLN B O 1
ATOM 3948 N N . ILE B 1 197 ? -0.434 8.438 -17.578 1 97.44 197 ILE B N 1
ATOM 3949 C CA . ILE B 1 197 ? -0.809 7.133 -17.047 1 97.44 197 ILE B CA 1
ATOM 3950 C C . ILE B 1 197 ? -2.117 7.25 -16.266 1 97.44 197 ILE B C 1
ATOM 3952 O O . ILE B 1 197 ? -2.346 8.242 -15.57 1 97.44 197 ILE B O 1
ATOM 3956 N N . HIS B 1 198 ? -2.967 6.297 -16.406 1 97.62 198 HIS B N 1
ATOM 3957 C CA . HIS B 1 198 ? -4.258 6.234 -15.734 1 97.62 198 HIS B CA 1
ATOM 3958 C C . HIS B 1 198 ? -4.551 4.824 -15.234 1 97.62 198 HIS B C 1
ATOM 3960 O O . HIS B 1 198 ? -4.211 3.842 -15.898 1 97.62 198 HIS B O 1
ATOM 3966 N N . GLY B 1 199 ? -5.164 4.758 -14.047 1 98.5 199 GLY B N 1
ATOM 3967 C CA . GLY B 1 199 ? -5.656 3.463 -13.602 1 98.5 199 GLY B CA 1
ATOM 3968 C C . GLY B 1 199 ? -6.746 2.9 -14.5 1 98.5 199 GLY B C 1
ATOM 3969 O O . GLY B 1 199 ? -7.516 3.654 -15.094 1 98.5 199 GLY B O 1
ATOM 3970 N N . ILE B 1 200 ? -6.805 1.582 -14.594 1 98.69 200 ILE B N 1
ATOM 3971 C CA . ILE B 1 200 ? -7.863 0.926 -15.344 1 98.69 200 ILE B CA 1
ATOM 3972 C C . ILE B 1 200 ? -8.367 -0.293 -14.578 1 98.69 200 ILE B C 1
ATOM 3974 O O . ILE B 1 200 ? -7.582 -0.999 -13.938 1 98.69 200 ILE B O 1
ATOM 3978 N N . ASP B 1 201 ? -9.625 -0.551 -14.656 1 98.25 201 ASP B N 1
ATOM 3979 C CA . ASP B 1 201 ? -10.242 -1.602 -13.852 1 98.25 201 ASP B CA 1
ATOM 3980 C C . ASP B 1 201 ? -9.914 -2.984 -14.406 1 98.25 201 ASP B C 1
ATOM 3982 O O . ASP B 1 201 ? -10.398 -3.357 -15.477 1 98.25 201 ASP B O 1
ATOM 3986 N N . ALA B 1 202 ? -9.133 -3.693 -13.719 1 98.75 202 ALA B N 1
ATOM 3987 C CA . ALA B 1 202 ? -8.727 -5.066 -14.008 1 98.75 202 ALA B CA 1
ATOM 3988 C C . ALA B 1 202 ? -7.992 -5.68 -12.812 1 98.75 202 ALA B C 1
ATOM 3990 O O . ALA B 1 202 ? -7.641 -4.98 -11.867 1 98.75 202 ALA B O 1
ATOM 3991 N N . VAL B 1 203 ? -7.879 -6.945 -12.766 1 98.5 203 VAL B N 1
ATOM 3992 C CA . VAL B 1 203 ? -6.984 -7.668 -11.867 1 98.5 203 VAL B CA 1
ATOM 3993 C C . VAL B 1 203 ? -5.996 -8.5 -12.68 1 98.5 203 VAL B C 1
ATOM 3995 O O . VAL B 1 203 ? -6.379 -9.477 -13.328 1 98.5 203 VAL B O 1
ATOM 3998 N N . ILE B 1 204 ? -4.734 -8.102 -12.609 1 98.56 204 ILE B N 1
ATOM 3999 C CA . ILE B 1 204 ? -3.686 -8.742 -13.398 1 98.56 204 ILE B CA 1
ATOM 4000 C C . ILE B 1 204 ? -3.301 -10.078 -12.766 1 98.56 204 ILE B C 1
ATOM 4002 O O . ILE B 1 204 ? -3.221 -10.188 -11.539 1 98.56 204 ILE B O 1
ATOM 4006 N N . ASP B 1 205 ? -3.102 -11.086 -13.578 1 97.12 205 ASP B N 1
ATOM 4007 C CA . ASP B 1 205 ? -2.652 -12.367 -13.062 1 97.12 205 ASP B CA 1
ATOM 4008 C C . ASP B 1 205 ? -1.303 -12.234 -12.359 1 97.12 205 ASP B C 1
ATOM 4010 O O . ASP B 1 205 ? -0.326 -11.781 -12.953 1 97.12 205 ASP B O 1
ATOM 4014 N N . LYS B 1 206 ? -1.262 -12.602 -11.148 1 97.38 206 LYS B N 1
ATOM 4015 C CA . LYS B 1 206 ? -0.065 -12.383 -10.336 1 97.38 206 LYS B CA 1
ATOM 4016 C C . LYS B 1 206 ? 1.109 -13.203 -10.867 1 97.38 206 LYS B C 1
ATOM 4018 O O . LYS B 1 206 ? 2.264 -12.781 -10.758 1 97.38 206 LYS B O 1
ATOM 4023 N N . ASP B 1 207 ? 0.92 -14.414 -11.383 1 98.19 207 ASP B N 1
ATOM 4024 C CA . ASP B 1 207 ? 2.016 -15.25 -11.859 1 98.19 207 ASP B CA 1
ATOM 4025 C C . ASP B 1 207 ? 2.639 -14.672 -13.125 1 98.19 207 ASP B C 1
ATOM 4027 O O . ASP B 1 207 ? 3.863 -14.648 -13.273 1 98.19 207 ASP B O 1
ATOM 4031 N N . LEU B 1 208 ? 1.788 -14.211 -14.023 1 98.56 208 LEU B N 1
ATOM 4032 C CA . LEU B 1 208 ? 2.285 -13.562 -15.234 1 98.56 208 LEU B CA 1
ATOM 4033 C C . LEU B 1 208 ? 3.021 -12.266 -14.898 1 98.56 208 LEU B C 1
ATOM 4035 O O . LEU B 1 208 ? 4.082 -11.992 -15.461 1 98.56 208 LEU B O 1
ATOM 4039 N N . ALA B 1 209 ? 2.465 -11.477 -14.008 1 98.81 209 ALA B N 1
ATOM 4040 C CA . ALA B 1 209 ? 3.125 -10.242 -13.594 1 98.81 209 ALA B CA 1
ATOM 4041 C C . ALA B 1 209 ? 4.457 -10.539 -12.914 1 98.81 209 ALA B C 1
ATOM 4043 O O . ALA B 1 209 ? 5.43 -9.797 -13.086 1 98.81 209 ALA B O 1
ATOM 4044 N N . SER B 1 210 ? 4.508 -11.594 -12.117 1 98.88 210 SER B N 1
ATOM 4045 C CA . SER B 1 210 ? 5.742 -12.023 -11.469 1 98.88 210 SER B CA 1
ATOM 4046 C C . SER B 1 210 ? 6.801 -12.414 -12.5 1 98.88 210 SER B C 1
ATOM 4048 O O . SER B 1 210 ? 7.992 -12.156 -12.297 1 98.88 210 SER B O 1
ATOM 4050 N N . SER B 1 211 ? 6.336 -13.047 -13.555 1 98.88 211 SER B N 1
ATOM 4051 C CA . SER B 1 211 ? 7.242 -13.398 -14.641 1 98.88 211 SER B CA 1
ATOM 4052 C C . SER B 1 211 ? 7.844 -12.148 -15.281 1 98.88 211 SER B C 1
ATOM 4054 O O . SER B 1 211 ? 9.039 -12.109 -15.57 1 98.88 211 SER B O 1
ATOM 4056 N N . VAL B 1 212 ? 7 -11.117 -15.516 1 98.88 212 VAL B N 1
ATOM 4057 C CA . VAL B 1 212 ? 7.465 -9.859 -16.078 1 98.88 212 VAL B CA 1
ATOM 4058 C C . VAL B 1 212 ? 8.484 -9.211 -15.148 1 98.88 212 VAL B C 1
ATOM 4060 O O . VAL B 1 212 ? 9.531 -8.742 -15.586 1 98.88 212 VAL B O 1
ATOM 4063 N N . LEU B 1 213 ? 8.211 -9.227 -13.844 1 98.94 213 LEU B N 1
ATOM 4064 C CA . LEU B 1 213 ? 9.141 -8.672 -12.875 1 98.94 213 LEU B CA 1
ATOM 4065 C C . LEU B 1 213 ? 10.453 -9.445 -12.875 1 98.94 213 LEU B C 1
ATOM 4067 O O . LEU B 1 213 ? 11.531 -8.844 -12.898 1 98.94 213 LEU B O 1
ATOM 4071 N N . ALA B 1 214 ? 10.32 -10.789 -12.828 1 98.88 214 ALA B N 1
ATOM 4072 C CA . ALA B 1 214 ? 11.508 -11.641 -12.773 1 98.88 214 ALA B CA 1
ATOM 4073 C C . ALA B 1 214 ? 12.438 -11.367 -13.961 1 98.88 214 ALA B C 1
ATOM 4075 O O . ALA B 1 214 ? 13.656 -11.281 -13.797 1 98.88 214 ALA B O 1
ATOM 4076 N N . THR B 1 215 ? 11.875 -11.219 -15.102 1 98.81 215 THR B N 1
ATOM 4077 C CA . THR B 1 215 ? 12.641 -10.906 -16.297 1 98.81 215 THR B CA 1
ATOM 4078 C C . THR B 1 215 ? 13.273 -9.523 -16.188 1 98.81 215 THR B C 1
ATOM 4080 O O . THR B 1 215 ? 14.453 -9.352 -16.5 1 98.81 215 THR B O 1
ATOM 4083 N N . ALA B 1 216 ? 12.531 -8.57 -15.742 1 98.62 216 ALA B N 1
ATOM 4084 C CA . ALA B 1 216 ? 12.969 -7.18 -15.68 1 98.62 216 ALA B CA 1
ATOM 4085 C C . ALA B 1 216 ? 14.156 -7.02 -14.742 1 98.62 216 ALA B C 1
ATOM 4087 O O . ALA B 1 216 ? 15.055 -6.215 -14.992 1 98.62 216 ALA B O 1
ATOM 4088 N N . ILE B 1 217 ? 14.156 -7.805 -13.625 1 98.19 217 ILE B N 1
ATOM 4089 C CA . ILE B 1 217 ? 15.219 -7.633 -12.641 1 98.19 217 ILE B CA 1
ATOM 4090 C C . ILE B 1 217 ? 16.297 -8.688 -12.859 1 98.19 217 ILE B C 1
ATOM 4092 O O . ILE B 1 217 ? 17.172 -8.883 -12.008 1 98.19 217 ILE B O 1
ATOM 4096 N N . ARG B 1 218 ? 16.234 -9.43 -13.969 1 97.88 218 ARG B N 1
ATOM 4097 C CA . ARG B 1 218 ? 17.203 -10.445 -14.367 1 97.88 218 ARG B CA 1
ATOM 4098 C C . ARG B 1 218 ? 17.359 -11.5 -13.281 1 97.88 218 ARG B C 1
ATOM 4100 O O . ARG B 1 218 ? 18.484 -11.82 -12.875 1 97.88 218 ARG B O 1
ATOM 4107 N N . ALA B 1 219 ? 16.219 -11.914 -12.789 1 98.62 219 ALA B N 1
ATOM 4108 C CA . ALA B 1 219 ? 16.234 -12.984 -11.797 1 98.62 219 ALA B CA 1
ATOM 4109 C C . ALA B 1 219 ? 16.797 -14.273 -12.406 1 98.62 219 ALA B C 1
ATOM 4111 O O . ALA B 1 219 ? 16.609 -14.531 -13.594 1 98.62 219 ALA B O 1
ATOM 4112 N N . ASP B 1 220 ? 17.469 -15.086 -11.555 1 98.38 220 ASP B N 1
ATOM 4113 C CA . ASP B 1 220 ? 17.906 -16.422 -11.953 1 98.38 220 ASP B CA 1
ATOM 4114 C C . ASP B 1 220 ? 16.719 -17.391 -11.992 1 98.38 220 ASP B C 1
ATOM 4116 O O . ASP B 1 220 ? 16.609 -18.203 -12.898 1 98.38 220 ASP B O 1
ATOM 4120 N N . PHE B 1 221 ? 15.875 -17.25 -10.992 1 98.5 221 PHE B N 1
ATOM 4121 C CA . PHE B 1 221 ? 14.797 -18.219 -10.805 1 98.5 221 PHE B CA 1
ATOM 4122 C C . PHE B 1 221 ? 13.469 -17.5 -10.609 1 98.5 221 PHE B C 1
ATOM 4124 O O . PHE B 1 221 ? 13.414 -16.422 -10.031 1 98.5 221 PHE B O 1
ATOM 4131 N N . LEU B 1 222 ? 12.414 -18.125 -11.094 1 98.75 222 LEU B N 1
ATOM 4132 C CA . LEU B 1 222 ? 11.023 -17.828 -10.758 1 98.75 222 LEU B CA 1
ATOM 4133 C C . LEU B 1 222 ? 10.375 -18.984 -10.023 1 98.75 222 LEU B C 1
ATOM 4135 O O . LEU B 1 222 ? 10.336 -20.109 -10.539 1 98.75 222 LEU B O 1
ATOM 4139 N N . MET B 1 223 ? 9.977 -18.734 -8.844 1 98.25 223 MET B N 1
ATOM 4140 C CA . MET B 1 223 ? 9.328 -19.781 -8.055 1 98.25 223 MET B CA 1
ATOM 4141 C C . MET B 1 223 ? 7.855 -19.438 -7.82 1 98.25 223 MET B C 1
ATOM 4143 O O . MET B 1 223 ? 7.539 -18.422 -7.199 1 98.25 223 MET B O 1
ATOM 4147 N N . ILE B 1 224 ? 7.023 -20.25 -8.328 1 98.06 224 ILE B N 1
ATOM 4148 C CA . ILE B 1 224 ? 5.586 -20.094 -8.141 1 98.06 224 ILE B CA 1
ATOM 4149 C C . ILE B 1 224 ? 5.082 -21.125 -7.133 1 98.06 224 ILE B C 1
ATOM 4151 O O . ILE B 1 224 ? 5.113 -22.328 -7.402 1 98.06 224 ILE B O 1
ATOM 4155 N N . LEU B 1 225 ? 4.613 -20.625 -6.035 1 96.25 225 LEU B N 1
ATOM 4156 C CA . LEU B 1 225 ? 4.133 -21.5 -4.98 1 96.25 225 LEU B CA 1
ATOM 4157 C C . LEU B 1 225 ? 2.627 -21.719 -5.094 1 96.25 225 LEU B C 1
ATOM 4159 O O . LEU B 1 225 ? 1.879 -20.766 -5.332 1 96.25 225 LEU B O 1
ATOM 4163 N N . THR B 1 226 ? 2.234 -22.922 -4.953 1 93.56 226 THR B N 1
ATOM 4164 C CA . THR B 1 226 ? 0.839 -23.312 -5.137 1 93.56 226 THR B CA 1
ATOM 4165 C C . THR B 1 226 ? 0.461 -24.438 -4.188 1 93.56 226 THR B C 1
ATOM 4167 O O . THR B 1 226 ? 1.199 -24.75 -3.246 1 93.56 226 THR B O 1
ATOM 4170 N N . ASP B 1 227 ? -0.743 -24.969 -4.367 1 87.88 227 ASP B N 1
ATOM 4171 C CA . ASP B 1 227 ? -1.301 -25.922 -3.414 1 87.88 227 ASP B CA 1
ATOM 4172 C C . ASP B 1 227 ? -0.917 -27.359 -3.783 1 87.88 227 ASP B C 1
ATOM 4174 O O . ASP B 1 227 ? -1.288 -28.297 -3.086 1 87.88 227 ASP B O 1
ATOM 4178 N N . VAL B 1 228 ? -0.193 -27.562 -4.859 1 90.31 228 VAL B N 1
ATOM 4179 C CA . VAL B 1 228 ? 0.184 -28.906 -5.27 1 90.31 228 VAL B CA 1
ATOM 4180 C C . VAL B 1 228 ? 1.705 -29.016 -5.348 1 90.31 228 VAL B C 1
ATOM 4182 O O . VAL B 1 228 ? 2.395 -28.016 -5.582 1 90.31 228 VAL B O 1
ATOM 4185 N N . ASP B 1 229 ? 2.184 -30.188 -5.27 1 93.31 229 ASP B N 1
ATOM 4186 C CA . ASP B 1 229 ? 3.623 -30.422 -5.211 1 93.31 229 ASP B CA 1
ATOM 4187 C C . ASP B 1 229 ? 4.246 -30.328 -6.602 1 93.31 229 ASP B C 1
ATOM 4189 O O . ASP B 1 229 ? 5.41 -29.953 -6.742 1 93.31 229 ASP B O 1
ATOM 4193 N N . ASN B 1 230 ? 3.412 -30.75 -7.57 1 96.38 230 ASN B N 1
ATOM 4194 C CA . ASN B 1 230 ? 3.893 -30.75 -8.945 1 96.38 230 ASN B CA 1
ATOM 4195 C C . ASN B 1 230 ? 2.811 -30.281 -9.922 1 96.38 230 ASN B C 1
ATOM 4197 O O . ASN B 1 230 ? 1.632 -30.234 -9.57 1 96.38 230 ASN B O 1
ATOM 4201 N N . VAL B 1 231 ? 3.301 -29.875 -11.07 1 97.19 231 VAL B N 1
ATOM 4202 C CA . VAL B 1 231 ? 2.406 -29.797 -12.219 1 97.19 231 VAL B CA 1
ATOM 4203 C C . VAL B 1 231 ? 2.09 -31.188 -12.734 1 97.19 231 VAL B C 1
ATOM 4205 O O . VAL B 1 231 ? 2.986 -32.031 -12.883 1 97.19 231 VAL B O 1
ATOM 4208 N N . TYR B 1 232 ? 0.841 -31.438 -13 1 97.31 232 TYR B N 1
ATOM 4209 C CA . TYR B 1 232 ? 0.427 -32.75 -13.43 1 97.31 232 TYR B CA 1
ATOM 4210 C C . TYR B 1 232 ? -0.153 -32.719 -14.836 1 97.31 232 TYR B C 1
ATOM 4212 O O . TYR B 1 232 ? -0.853 -31.781 -15.203 1 97.31 232 TYR B O 1
ATOM 4220 N N . VAL B 1 233 ? 0.134 -33.719 -15.617 1 97 233 VAL B N 1
ATOM 4221 C CA . VAL B 1 233 ? -0.59 -34 -16.859 1 97 233 VAL B CA 1
ATOM 4222 C C . VAL B 1 233 ? -1.617 -35.094 -16.625 1 97 233 VAL B C 1
ATOM 4224 O O . VAL B 1 233 ? -1.438 -35.938 -15.734 1 97 233 VAL B O 1
ATOM 4227 N N . ASN B 1 234 ? -2.727 -35.062 -17.344 1 96.44 234 ASN B N 1
ATOM 4228 C CA . ASN B 1 234 ? -3.852 -35.969 -17.125 1 96.44 234 ASN B CA 1
ATOM 4229 C C . ASN B 1 234 ? -4.359 -35.875 -15.68 1 96.44 234 ASN B C 1
ATOM 4231 O O . ASN B 1 234 ? -4.582 -36.906 -15.047 1 96.44 234 ASN B O 1
ATOM 4235 N N . TYR B 1 235 ? -4.438 -34.719 -15.195 1 93.81 235 TYR B N 1
ATOM 4236 C CA . TYR B 1 235 ? -4.824 -34.469 -13.805 1 93.81 235 TYR B CA 1
ATOM 4237 C C . TYR B 1 235 ? -6.203 -35.062 -13.516 1 93.81 235 TYR B C 1
ATOM 4239 O O . TYR B 1 235 ? -7.152 -34.812 -14.266 1 93.81 235 TYR B O 1
ATOM 4247 N N . GLY B 1 236 ? -6.301 -35.719 -12.469 1 91.44 236 GLY B N 1
ATOM 4248 C CA . GLY B 1 236 ? -7.574 -36.312 -12.055 1 91.44 236 GLY B CA 1
ATOM 4249 C C . GLY B 1 236 ? -7.902 -37.594 -12.758 1 91.44 236 GLY B C 1
ATOM 4250 O O . GLY B 1 236 ? -8.922 -38.219 -12.477 1 91.44 236 GLY B O 1
ATOM 4251 N N . LYS B 1 237 ? -7.129 -38.031 -13.703 1 94.5 237 LYS B N 1
ATOM 4252 C CA . LYS B 1 237 ? -7.312 -39.281 -14.438 1 94.5 237 LYS B CA 1
ATOM 4253 C C . LYS B 1 237 ? -6.434 -40.406 -13.867 1 94.5 237 LYS B C 1
ATOM 4255 O O . LYS B 1 237 ? -5.512 -40.125 -13.094 1 94.5 237 LYS B O 1
ATOM 4260 N N . PRO B 1 238 ? -6.773 -41.625 -14.211 1 96.12 238 PRO B N 1
ATOM 4261 C CA . PRO B 1 238 ? -6.012 -42.75 -13.688 1 96.12 238 PRO B CA 1
ATOM 4262 C C . PRO B 1 238 ? -4.531 -42.688 -14.07 1 96.12 238 PRO B C 1
ATOM 4264 O O . PRO B 1 238 ? -3.682 -43.219 -13.336 1 96.12 238 PRO B O 1
ATOM 4267 N N . ASP B 1 239 ? -4.246 -42.125 -15.195 1 96.44 239 ASP B N 1
ATOM 4268 C CA . ASP B 1 239 ? -2.865 -42.062 -15.672 1 96.44 239 ASP B CA 1
ATOM 4269 C C . ASP B 1 239 ? -2.229 -40.719 -15.352 1 96.44 239 ASP B C 1
ATOM 4271 O O . ASP B 1 239 ? -1.319 -40.25 -16.062 1 96.44 239 ASP B O 1
ATOM 4275 N N . GLN B 1 240 ? -2.74 -40.062 -14.336 1 96.81 240 GLN B N 1
ATOM 4276 C CA . GLN B 1 240 ? -2.16 -38.781 -13.883 1 96.81 240 GLN B CA 1
ATOM 4277 C C . GLN B 1 240 ? -0.657 -38.938 -13.648 1 96.81 240 GLN B C 1
ATOM 4279 O O . GLN B 1 240 ? -0.198 -39.938 -13.086 1 96.81 240 GLN B O 1
ATOM 4284 N N . LYS B 1 241 ? 0.116 -37.969 -14.141 1 96.5 241 LYS B N 1
ATOM 4285 C CA . LYS B 1 241 ? 1.571 -38 -14.016 1 96.5 241 LYS B CA 1
ATOM 4286 C C . LYS B 1 241 ? 2.105 -36.656 -13.578 1 96.5 241 LYS B C 1
ATOM 4288 O O . LYS B 1 241 ? 1.831 -35.625 -14.219 1 96.5 241 LYS B O 1
ATOM 4293 N N . GLY B 1 242 ? 2.818 -36.656 -12.492 1 96.75 242 GLY B N 1
ATOM 4294 C CA . GLY B 1 242 ? 3.506 -35.469 -12.047 1 96.75 242 GLY B CA 1
ATOM 4295 C C . GLY B 1 242 ? 4.762 -35.156 -12.852 1 96.75 242 GLY B C 1
ATOM 4296 O O . GLY B 1 242 ? 5.547 -36.062 -13.133 1 96.75 242 GLY B O 1
ATOM 4297 N N . LEU B 1 243 ? 4.863 -33.906 -13.273 1 97.19 243 LEU B N 1
ATOM 4298 C CA . LEU B 1 243 ? 6.059 -33.469 -14 1 97.19 243 LEU B CA 1
ATOM 4299 C C . LEU B 1 243 ? 7.164 -33.062 -13.039 1 97.19 243 LEU B C 1
ATOM 4301 O O . LEU B 1 243 ? 6.906 -32.344 -12.062 1 97.19 243 LEU B O 1
ATOM 4305 N N . HIS B 1 244 ? 8.344 -33.531 -13.18 1 95.81 244 HIS B N 1
ATOM 4306 C CA . HIS B 1 244 ? 9.492 -33.156 -12.375 1 95.81 244 HIS B CA 1
ATOM 4307 C C . HIS B 1 244 ? 10.359 -32.125 -13.125 1 95.81 244 HIS B C 1
ATOM 4309 O O . HIS B 1 244 ? 9.93 -31 -13.375 1 95.81 244 HIS B O 1
ATOM 4315 N N . GLU B 1 245 ? 11.445 -32.562 -13.633 1 96.94 245 GLU B N 1
ATOM 4316 C CA . GLU B 1 245 ? 12.172 -31.672 -14.516 1 96.94 245 GLU B CA 1
ATOM 4317 C C . GLU B 1 245 ? 11.656 -31.766 -15.945 1 96.94 245 GLU B C 1
ATOM 4319 O O . GLU B 1 245 ? 11.586 -32.844 -16.516 1 96.94 245 GLU B O 1
ATOM 4324 N N . VAL B 1 246 ? 11.25 -30.641 -16.484 1 97.62 246 VAL B N 1
ATOM 4325 C CA . VAL B 1 246 ? 10.648 -30.641 -17.812 1 97.62 246 VAL B CA 1
ATOM 4326 C C . VAL B 1 246 ? 11.219 -29.484 -18.641 1 97.62 246 VAL B C 1
ATOM 4328 O O . VAL B 1 246 ? 11.438 -28.391 -18.125 1 97.62 246 VAL B O 1
ATOM 4331 N N . HIS B 1 247 ? 11.469 -29.719 -19.891 1 98.25 247 HIS B N 1
ATOM 4332 C CA . HIS B 1 247 ? 11.93 -28.656 -20.781 1 98.25 247 HIS B CA 1
ATOM 4333 C C . HIS B 1 247 ? 10.766 -27.781 -21.25 1 98.25 247 HIS B C 1
ATOM 4335 O O . HIS B 1 247 ? 9.625 -28.25 -21.328 1 98.25 247 HIS B O 1
ATOM 4341 N N . VAL B 1 248 ? 11.062 -26.562 -21.547 1 98.19 248 VAL B N 1
ATOM 4342 C CA . VAL B 1 248 ? 10.062 -25.562 -21.922 1 98.19 248 VAL B CA 1
ATOM 4343 C C . VAL B 1 248 ? 9.273 -26.062 -23.141 1 98.19 248 VAL B C 1
ATOM 4345 O O . VAL B 1 248 ? 8.055 -25.891 -23.203 1 98.19 248 VAL B O 1
ATOM 4348 N N . GLU B 1 249 ? 9.93 -26.781 -24.094 1 97.81 249 GLU B N 1
ATOM 4349 C CA . GLU B 1 249 ? 9.266 -27.281 -25.281 1 97.81 249 GLU B CA 1
ATOM 4350 C C . GLU B 1 249 ? 8.234 -28.359 -24.938 1 97.81 249 GLU B C 1
ATOM 4352 O O . GLU B 1 249 ? 7.156 -28.406 -25.531 1 97.81 249 GLU B O 1
ATOM 4357 N N . GLU B 1 250 ? 8.625 -29.141 -24.031 1 97.88 250 GLU B N 1
ATOM 4358 C CA . GLU B 1 250 ? 7.742 -30.219 -23.609 1 97.88 250 GLU B CA 1
ATOM 4359 C C . GLU B 1 250 ? 6.5 -29.672 -22.906 1 97.88 250 GLU B C 1
ATOM 4361 O O . GLU B 1 250 ? 5.379 -30.062 -23.219 1 97.88 250 GLU B O 1
ATOM 4366 N N . ILE B 1 251 ? 6.664 -28.781 -22 1 98 251 ILE B N 1
ATOM 4367 C CA . ILE B 1 251 ? 5.531 -28.297 -21.219 1 98 251 ILE B CA 1
ATOM 4368 C C . ILE B 1 251 ? 4.664 -27.391 -22.094 1 98 251 ILE B C 1
ATOM 4370 O O . ILE B 1 251 ? 3.447 -27.312 -21.906 1 98 251 ILE B O 1
ATOM 4374 N N . GLU B 1 252 ? 5.215 -26.734 -23.047 1 97.69 252 GLU B N 1
ATOM 4375 C CA . GLU B 1 252 ? 4.441 -25.969 -24.031 1 97.69 252 GLU B CA 1
ATOM 4376 C C . GLU B 1 252 ? 3.502 -26.891 -24.812 1 97.69 252 GLU B C 1
ATOM 4378 O O . GLU B 1 252 ? 2.383 -26.5 -25.156 1 97.69 252 GLU B O 1
ATOM 4383 N N . LYS B 1 253 ? 4.059 -28.062 -25.156 1 97.81 253 LYS B N 1
ATOM 4384 C CA . LYS B 1 253 ? 3.215 -29.031 -25.844 1 97.81 253 LYS B CA 1
ATOM 4385 C C . LYS B 1 253 ? 2.014 -29.422 -24.984 1 97.81 253 LYS B C 1
ATOM 4387 O O . LYS B 1 253 ? 0.886 -29.484 -25.484 1 97.81 253 LYS B O 1
ATOM 4392 N N . TYR B 1 254 ? 2.312 -29.688 -23.734 1 97.62 254 TYR B N 1
ATOM 4393 C CA . TYR B 1 254 ? 1.226 -30.016 -22.828 1 97.62 254 TYR B CA 1
ATOM 4394 C C . TYR B 1 254 ? 0.225 -28.875 -22.734 1 97.62 254 TYR B C 1
ATOM 4396 O O . TYR B 1 254 ? -0.981 -29.109 -22.625 1 97.62 254 TYR B O 1
ATOM 4404 N N . LEU B 1 255 ? 0.747 -27.656 -22.688 1 96.94 255 LEU B N 1
ATOM 4405 C CA . LEU B 1 255 ? -0.096 -26.469 -22.641 1 96.94 255 LEU B CA 1
ATOM 4406 C C . LEU B 1 255 ? -1.017 -26.406 -23.859 1 96.94 255 LEU B C 1
ATOM 4408 O O . LEU B 1 255 ? -2.217 -26.156 -23.719 1 96.94 255 LEU B O 1
ATOM 4412 N N . LYS B 1 256 ? -0.527 -26.656 -25.016 1 96.06 256 LYS B N 1
ATOM 4413 C CA . LYS B 1 256 ? -1.279 -26.641 -26.266 1 96.06 256 LYS B CA 1
ATOM 4414 C C . LYS B 1 256 ? -2.33 -27.75 -26.297 1 96.06 256 LYS B C 1
ATOM 4416 O O . LYS B 1 256 ? -3.398 -27.578 -26.891 1 96.06 256 LYS B O 1
ATOM 4421 N N . GLU B 1 257 ? -2.033 -28.797 -25.656 1 96.62 257 GLU B N 1
ATOM 4422 C CA . GLU B 1 257 ? -2.934 -29.953 -25.594 1 96.62 257 GLU B CA 1
ATOM 4423 C C . GLU B 1 257 ? -4.078 -29.719 -24.625 1 96.62 257 GLU B C 1
ATOM 4425 O O . GLU B 1 257 ? -4.992 -30.531 -24.516 1 96.62 257 GLU B O 1
ATOM 4430 N N . GLY B 1 258 ? -3.977 -28.594 -23.859 1 94.81 258 GLY B N 1
ATOM 4431 C CA . GLY B 1 258 ? -5.043 -28.25 -22.938 1 94.81 258 GLY B CA 1
ATOM 4432 C C . GLY B 1 258 ? -4.953 -29.016 -21.625 1 94.81 258 GLY B C 1
ATOM 4433 O O . GLY B 1 258 ? -5.969 -29.234 -20.969 1 94.81 258 GLY B O 1
ATOM 4434 N N . GLN B 1 259 ? -3.764 -29.359 -21.234 1 95.5 259 GLN B N 1
ATOM 4435 C CA . GLN B 1 259 ? -3.555 -30.203 -20.062 1 95.5 259 GLN B CA 1
ATOM 4436 C C . GLN B 1 259 ? -3.748 -29.406 -18.766 1 95.5 259 GLN B C 1
ATOM 4438 O O . GLN B 1 259 ? -3.914 -29.984 -17.688 1 95.5 259 GLN B O 1
ATOM 4443 N N . PHE B 1 260 ? -3.701 -28.109 -18.859 1 95 260 PHE B N 1
ATOM 4444 C CA . PHE B 1 260 ? -3.658 -27.281 -17.656 1 95 260 PHE B CA 1
ATOM 4445 C C . PHE B 1 260 ? -4.906 -26.422 -17.547 1 95 260 PHE B C 1
ATOM 4447 O O . PHE B 1 260 ? -5.324 -25.797 -18.516 1 95 260 PHE B O 1
ATOM 4454 N N . GLY B 1 261 ? -5.473 -26.359 -16.328 1 87.56 261 GLY B N 1
ATOM 4455 C CA . GLY B 1 261 ? -6.691 -25.609 -16.094 1 87.56 261 GLY B CA 1
ATOM 4456 C C . GLY B 1 261 ? -6.531 -24.125 -16.328 1 87.56 261 GLY B C 1
ATOM 4457 O O . GLY B 1 261 ? -5.543 -23.516 -15.906 1 87.56 261 GLY B O 1
ATOM 4458 N N . GLU B 1 262 ? -7.527 -23.422 -16.906 1 81.06 262 GLU B N 1
ATOM 4459 C CA . GLU B 1 262 ? -7.496 -22.047 -17.375 1 81.06 262 GLU B CA 1
ATOM 4460 C C . GLU B 1 262 ? -7.344 -21.062 -16.203 1 81.06 262 GLU B C 1
ATOM 4462 O O . GLU B 1 262 ? -6.68 -20.031 -16.344 1 81.06 262 GLU B O 1
ATOM 4467 N N . GLY B 1 263 ? -7.84 -21.359 -15.094 1 78.31 263 GLY B N 1
ATOM 4468 C CA . GLY B 1 263 ? -7.863 -20.391 -14 1 78.31 263 GLY B CA 1
ATOM 4469 C C . GLY B 1 263 ? -6.867 -20.719 -12.906 1 78.31 263 GLY B C 1
ATOM 4470 O O . GLY B 1 263 ? -6.762 -19.984 -11.922 1 78.31 263 GLY B O 1
ATOM 4471 N N . SER B 1 264 ? -6.16 -21.703 -13.102 1 84.81 264 SER B N 1
ATOM 4472 C CA . SER B 1 264 ? -5.312 -22.141 -12 1 84.81 264 SER B CA 1
ATOM 4473 C C . SER B 1 264 ? -3.898 -22.453 -12.477 1 84.81 264 SER B C 1
ATOM 4475 O O . SER B 1 264 ? -3.025 -21.578 -12.453 1 84.81 264 SER B O 1
ATOM 4477 N N . MET B 1 265 ? -3.779 -23.547 -13.141 1 92.69 265 MET B N 1
ATOM 4478 C CA . MET B 1 265 ? -2.441 -24.031 -13.461 1 92.69 265 MET B CA 1
ATOM 4479 C C . MET B 1 265 ? -1.93 -23.422 -14.758 1 92.69 265 MET B C 1
ATOM 4481 O O . MET B 1 265 ? -0.73 -23.188 -14.906 1 92.69 265 MET B O 1
ATOM 4485 N N . LYS B 1 266 ? -2.799 -23.125 -15.719 1 95.06 266 LYS B N 1
ATOM 4486 C CA . LYS B 1 266 ? -2.393 -22.609 -17.031 1 95.06 266 LYS B CA 1
ATOM 4487 C C . LYS B 1 266 ? -1.595 -21.312 -16.891 1 95.06 266 LYS B C 1
ATOM 4489 O O . LYS B 1 266 ? -0.491 -21.203 -17.422 1 95.06 266 LYS B O 1
ATOM 4494 N N . PRO B 1 267 ? -2.096 -20.312 -16.125 1 95.38 267 PRO B N 1
ATOM 4495 C CA . PRO B 1 267 ? -1.307 -19.094 -16 1 95.38 267 PRO B CA 1
ATOM 4496 C C . PRO B 1 267 ? 0.053 -19.328 -15.352 1 95.38 267 PRO B C 1
ATOM 4498 O O . PRO B 1 267 ? 1.032 -18.672 -15.688 1 95.38 267 PRO B O 1
ATOM 4501 N N . LYS B 1 268 ? 0.14 -20.234 -14.406 1 97.62 268 LYS B N 1
ATOM 4502 C CA . LYS B 1 268 ? 1.41 -20.562 -13.773 1 97.62 268 LYS B CA 1
ATOM 4503 C C . LYS B 1 268 ? 2.402 -21.125 -14.789 1 97.62 268 LYS B C 1
ATOM 4505 O O . LYS B 1 268 ? 3.555 -20.688 -14.844 1 97.62 268 LYS B O 1
ATOM 4510 N N . VAL B 1 269 ? 1.907 -22.016 -15.57 1 98.19 269 VAL B N 1
ATOM 4511 C CA . VAL B 1 269 ? 2.742 -22.641 -16.578 1 98.19 269 VAL B CA 1
ATOM 4512 C C . VAL B 1 269 ? 3.16 -21.609 -17.625 1 98.19 269 VAL B C 1
ATOM 4514 O O . VAL B 1 269 ? 4.328 -21.562 -18.016 1 98.19 269 VAL B O 1
ATOM 4517 N N . MET B 1 270 ? 2.232 -20.797 -18.031 1 98.25 270 MET B N 1
ATOM 4518 C CA . MET B 1 270 ? 2.525 -19.75 -19 1 98.25 270 MET B CA 1
ATOM 4519 C C . MET B 1 270 ? 3.576 -18.781 -18.469 1 98.25 270 MET B C 1
ATOM 4521 O O . MET B 1 270 ? 4.477 -18.375 -19.203 1 98.25 270 MET B O 1
ATOM 4525 N N . ALA B 1 271 ? 3.457 -18.422 -17.234 1 98.62 271 ALA B N 1
ATOM 4526 C CA . ALA B 1 271 ? 4.418 -17.531 -16.594 1 98.62 271 ALA B CA 1
ATOM 4527 C C . ALA B 1 271 ? 5.816 -18.141 -16.578 1 98.62 271 ALA B C 1
ATOM 4529 O O . ALA B 1 271 ? 6.801 -17.453 -16.859 1 98.62 271 ALA B O 1
ATOM 4530 N N . ALA B 1 272 ? 5.867 -19.391 -16.266 1 98.69 272 ALA B N 1
ATOM 4531 C CA . ALA B 1 272 ? 7.141 -20.094 -16.219 1 98.69 272 ALA B CA 1
ATOM 4532 C C . ALA B 1 272 ? 7.781 -20.172 -17.594 1 98.69 272 ALA B C 1
ATOM 4534 O O . ALA B 1 272 ? 8.977 -19.891 -17.75 1 98.69 272 ALA B O 1
ATOM 4535 N N . ILE B 1 273 ? 6.988 -20.531 -18.578 1 98.62 273 ILE B N 1
ATOM 4536 C CA . ILE B 1 273 ? 7.473 -20.609 -19.953 1 98.62 273 ILE B CA 1
ATOM 4537 C C . ILE B 1 273 ? 8.016 -19.266 -20.406 1 98.62 273 ILE B C 1
ATOM 4539 O O . ILE B 1 273 ? 9.125 -19.172 -20.922 1 98.62 273 ILE B O 1
ATOM 4543 N N . ARG B 1 274 ? 7.219 -18.25 -20.141 1 98.62 274 ARG B N 1
ATOM 4544 C CA . ARG B 1 274 ? 7.598 -16.891 -20.531 1 98.62 274 ARG B CA 1
ATOM 4545 C C . ARG B 1 274 ? 8.922 -16.5 -19.875 1 98.62 274 ARG B C 1
ATOM 4547 O O . ARG B 1 274 ? 9.789 -15.914 -20.547 1 98.62 274 ARG B O 1
ATOM 4554 N N . PHE B 1 275 ? 9.094 -16.797 -18.656 1 98.81 275 PHE B N 1
ATOM 4555 C CA . PHE B 1 275 ? 10.305 -16.453 -17.906 1 98.81 275 PHE B CA 1
ATOM 4556 C C . PHE B 1 275 ? 11.523 -17.141 -18.516 1 98.81 275 PHE B C 1
ATOM 4558 O O . PHE B 1 275 ? 12.547 -16.5 -18.75 1 98.81 275 PHE B O 1
ATOM 4565 N N . ILE B 1 276 ? 11.383 -18.406 -18.781 1 98.69 276 ILE B N 1
ATOM 4566 C CA . ILE B 1 276 ? 12.492 -19.172 -19.344 1 98.69 276 ILE B CA 1
ATOM 4567 C C . ILE B 1 276 ? 12.828 -18.672 -20.734 1 98.69 276 ILE B C 1
ATOM 4569 O O . ILE B 1 276 ? 14 -18.484 -21.078 1 98.69 276 ILE B O 1
ATOM 4573 N N . LYS B 1 277 ? 11.867 -18.422 -21.516 1 98.31 277 LYS B N 1
ATOM 4574 C CA . LYS B 1 277 ? 12.07 -17.969 -22.891 1 98.31 277 LYS B CA 1
ATOM 4575 C C . LYS B 1 277 ? 12.68 -16.578 -22.922 1 98.31 277 LYS B C 1
ATOM 4577 O O . LYS B 1 277 ? 13.305 -16.188 -23.906 1 98.31 277 LYS B O 1
ATOM 4582 N N . ASN B 1 278 ? 12.508 -15.852 -21.859 1 98.19 278 ASN B N 1
ATOM 4583 C CA . ASN B 1 278 ? 13.055 -14.5 -21.781 1 98.19 278 ASN B CA 1
ATOM 4584 C C . ASN B 1 278 ? 14.383 -14.469 -21.031 1 98.19 278 ASN B C 1
ATOM 4586 O O . ASN B 1 278 ? 14.789 -13.422 -20.516 1 98.19 278 ASN B O 1
ATOM 4590 N N . GLY B 1 279 ? 15.008 -15.562 -20.812 1 97.75 279 GLY B N 1
ATOM 4591 C CA . GLY B 1 279 ? 16.391 -15.594 -20.344 1 97.75 279 GLY B CA 1
ATOM 4592 C C . GLY B 1 279 ? 16.531 -16.156 -18.938 1 97.75 279 GLY B C 1
ATOM 4593 O O . GLY B 1 279 ? 17.641 -16.297 -18.438 1 97.75 279 GLY B O 1
ATOM 4594 N N . GLY B 1 280 ? 15.422 -16.547 -18.266 1 98.31 280 GLY B N 1
ATOM 4595 C CA . GLY B 1 280 ? 15.5 -17.141 -16.953 1 98.31 280 GLY B CA 1
ATOM 4596 C C . GLY B 1 280 ? 16.172 -18.5 -16.953 1 98.31 280 GLY B C 1
ATOM 4597 O O . GLY B 1 280 ? 16.109 -19.234 -17.953 1 98.31 280 GLY B O 1
ATOM 4598 N N . LYS B 1 281 ? 16.828 -18.875 -15.844 1 98.12 281 LYS B N 1
ATOM 4599 C CA . LYS B 1 281 ? 17.531 -20.141 -15.766 1 98.12 281 LYS B CA 1
ATOM 4600 C C . LYS B 1 281 ? 16.578 -21.297 -15.461 1 98.12 281 LYS B C 1
ATOM 4602 O O . LYS B 1 281 ? 16.594 -22.312 -16.141 1 98.12 281 LYS B O 1
ATOM 4607 N N . LYS B 1 282 ? 15.836 -21.172 -14.398 1 98.38 282 LYS B N 1
ATOM 4608 C CA . LYS B 1 282 ? 14.875 -22.188 -13.984 1 98.38 282 LYS B CA 1
ATOM 4609 C C . LYS B 1 282 ? 13.609 -21.547 -13.43 1 98.38 282 LYS B C 1
ATOM 4611 O O . LYS B 1 282 ? 13.656 -20.484 -12.812 1 98.38 282 LYS B O 1
ATOM 4616 N N . ALA B 1 283 ? 12.516 -22.141 -13.68 1 98.62 283 ALA B N 1
ATOM 4617 C CA . ALA B 1 283 ? 11.242 -21.828 -13.023 1 98.62 283 ALA B CA 1
ATOM 4618 C C . ALA B 1 283 ? 10.734 -23.016 -12.219 1 98.62 283 ALA B C 1
ATOM 4620 O O . ALA B 1 283 ? 10.852 -24.172 -12.648 1 98.62 283 ALA B O 1
ATOM 4621 N N . PHE B 1 284 ? 10.258 -22.734 -11.07 1 98.12 284 PHE B N 1
ATOM 4622 C CA . PHE B 1 284 ? 9.75 -23.766 -10.172 1 98.12 284 PHE B CA 1
ATOM 4623 C C . PHE B 1 284 ? 8.258 -23.578 -9.914 1 98.12 284 PHE B C 1
ATOM 4625 O O . PHE B 1 284 ? 7.801 -22.453 -9.672 1 98.12 284 PHE B O 1
ATOM 4632 N N . ILE B 1 285 ? 7.488 -24.594 -10.031 1 97.62 285 ILE B N 1
ATOM 4633 C CA . ILE B 1 285 ? 6.102 -24.641 -9.578 1 97.62 285 ILE B CA 1
ATOM 4634 C C . ILE B 1 285 ? 5.934 -25.75 -8.555 1 97.62 285 ILE B C 1
ATOM 4636 O O . ILE B 1 285 ? 6.059 -26.938 -8.891 1 97.62 285 ILE B O 1
ATOM 4640 N N . THR B 1 286 ? 5.629 -25.406 -7.367 1 96.25 286 THR B N 1
ATOM 4641 C CA . THR B 1 286 ? 5.586 -26.391 -6.301 1 96.25 286 THR B CA 1
ATOM 4642 C C . THR B 1 286 ? 4.855 -25.844 -5.078 1 96.25 286 THR B C 1
ATOM 4644 O O . THR B 1 286 ? 4.289 -24.75 -5.129 1 96.25 286 THR B O 1
ATOM 4647 N N . SER B 1 287 ? 4.781 -26.625 -3.996 1 93.69 287 SER B N 1
ATOM 4648 C CA . SER B 1 287 ? 4.16 -26.203 -2.744 1 93.69 287 SER B CA 1
ATOM 4649 C C . SER B 1 287 ? 5.152 -25.469 -1.854 1 93.69 287 SER B C 1
ATOM 4651 O O . SER B 1 287 ? 6.363 -25.562 -2.051 1 93.69 287 SER B O 1
ATOM 4653 N N . ILE B 1 288 ? 4.586 -24.703 -0.902 1 89.69 288 ILE B N 1
ATOM 4654 C CA . ILE B 1 288 ? 5.391 -23.953 0.051 1 89.69 288 ILE B CA 1
ATOM 4655 C C . ILE B 1 288 ? 6.324 -24.891 0.804 1 89.69 288 ILE B C 1
ATOM 4657 O O . ILE B 1 288 ? 7.5 -24.578 1.009 1 89.69 288 ILE B O 1
ATOM 4661 N N . GLU B 1 289 ? 5.879 -26.094 1.147 1 87.19 289 GLU B N 1
ATOM 4662 C CA . GLU B 1 289 ? 6.629 -27.078 1.913 1 87.19 289 GLU B CA 1
ATOM 4663 C C . GLU B 1 289 ? 7.812 -27.609 1.114 1 87.19 289 GLU B C 1
ATOM 4665 O O . GLU B 1 289 ? 8.852 -27.953 1.686 1 87.19 289 GLU B O 1
ATOM 4670 N N . ASN B 1 290 ? 7.664 -27.578 -0.141 1 90.12 290 ASN B N 1
ATOM 4671 C CA . ASN B 1 290 ? 8.68 -28.188 -1.002 1 90.12 290 ASN B CA 1
ATOM 4672 C C . ASN B 1 290 ? 9.633 -27.125 -1.56 1 90.12 290 ASN B C 1
ATOM 4674 O O . ASN B 1 290 ? 10.516 -27.453 -2.361 1 90.12 290 ASN B O 1
ATOM 4678 N N . SER B 1 291 ? 9.484 -25.875 -1.173 1 88.12 291 SER B N 1
ATOM 4679 C CA . SER B 1 291 ? 10.188 -24.766 -1.797 1 88.12 291 SER B CA 1
ATOM 4680 C C . SER B 1 291 ? 11.703 -24.953 -1.71 1 88.12 291 SER B C 1
ATOM 4682 O O . SER B 1 291 ? 12.414 -24.781 -2.703 1 88.12 291 SER B O 1
ATOM 4684 N N . MET B 1 292 ? 12.211 -25.375 -0.577 1 86.5 292 MET B N 1
ATOM 4685 C CA . MET B 1 292 ? 13.648 -25.562 -0.396 1 86.5 292 MET B CA 1
ATOM 4686 C C . MET B 1 292 ? 14.148 -26.75 -1.215 1 86.5 292 MET B C 1
ATOM 4688 O O . MET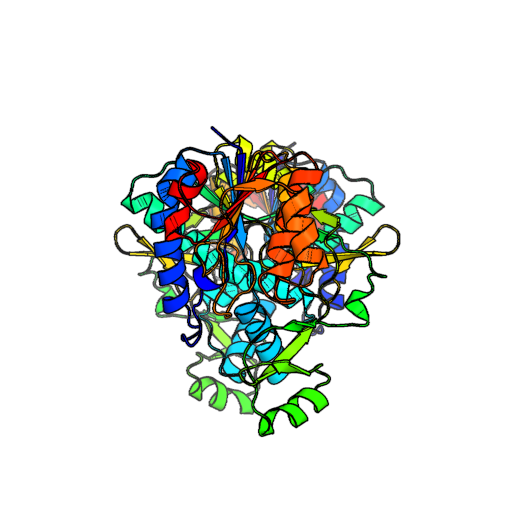 B 1 292 ? 15.203 -26.672 -1.848 1 86.5 292 MET B O 1
ATOM 4692 N N . ASN B 1 293 ? 13.414 -27.75 -1.146 1 89.62 293 ASN B N 1
ATOM 4693 C CA . ASN B 1 293 ? 13.789 -28.953 -1.886 1 89.62 293 ASN B CA 1
ATOM 4694 C C . ASN B 1 293 ? 13.758 -28.703 -3.393 1 89.62 293 ASN B C 1
ATOM 4696 O O . ASN B 1 293 ? 14.547 -29.297 -4.137 1 89.62 293 ASN B O 1
ATOM 4700 N N . ALA B 1 294 ? 12.867 -27.875 -3.797 1 88.56 294 ALA B N 1
ATOM 4701 C CA . ALA B 1 294 ? 12.758 -27.562 -5.219 1 88.56 294 ALA B CA 1
ATOM 4702 C C . ALA B 1 294 ? 14.008 -26.844 -5.727 1 88.56 294 ALA B C 1
ATOM 4704 O O . ALA B 1 294 ? 14.5 -27.141 -6.816 1 88.56 294 ALA B O 1
ATOM 4705 N N . LEU B 1 295 ? 14.523 -25.938 -4.961 1 88.88 295 LEU B N 1
ATOM 4706 C CA . LEU B 1 295 ? 15.711 -25.172 -5.344 1 88.88 295 LEU B CA 1
ATOM 4707 C C . LEU B 1 295 ? 16.922 -26.078 -5.496 1 88.88 295 LEU B C 1
ATOM 4709 O O . LEU B 1 295 ? 17.812 -25.797 -6.293 1 88.88 295 LEU B O 1
ATOM 4713 N N . SER B 1 296 ? 16.875 -27.203 -4.734 1 87.75 296 SER B N 1
ATOM 4714 C CA . SER B 1 296 ? 17.969 -28.156 -4.812 1 87.75 296 SER B CA 1
ATOM 4715 C C . SER B 1 296 ? 17.719 -29.203 -5.898 1 87.75 296 SER B C 1
ATOM 4717 O O . SER B 1 296 ? 18.5 -30.125 -6.07 1 87.75 296 SER B O 1
ATOM 4719 N N . GLY B 1 297 ? 16.609 -29.062 -6.543 1 86.94 297 GLY B N 1
ATOM 4720 C CA . GLY B 1 297 ? 16.281 -29.953 -7.648 1 86.94 297 GLY B CA 1
ATOM 4721 C C . GLY B 1 297 ? 15.672 -31.266 -7.199 1 86.94 297 GLY B C 1
ATOM 4722 O O . GLY B 1 297 ? 15.57 -32.219 -7.988 1 86.94 297 GLY B O 1
ATOM 4723 N N . ARG B 1 298 ? 15.164 -31.375 -6.02 1 88.06 298 ARG B N 1
ATOM 4724 C CA . ARG B 1 298 ? 14.758 -32.656 -5.461 1 88.06 298 ARG B CA 1
ATOM 4725 C C . ARG B 1 298 ? 13.242 -32.812 -5.461 1 88.06 298 ARG B C 1
ATOM 4727 O O . ARG B 1 298 ? 12.711 -33.906 -5.293 1 88.06 298 ARG B O 1
ATOM 4734 N N . SER B 1 299 ? 12.594 -31.734 -5.645 1 90.06 299 SER B N 1
ATOM 4735 C CA . SER B 1 299 ? 11.133 -31.781 -5.602 1 90.06 299 SER B CA 1
ATOM 4736 C C . SER B 1 299 ? 10.516 -30.688 -6.469 1 90.06 299 SER B C 1
ATOM 4738 O O . SER B 1 299 ? 11.227 -29.812 -6.977 1 90.06 299 SER B O 1
ATOM 4740 N N . GLY B 1 300 ? 9.234 -30.859 -6.781 1 94.56 300 GLY B N 1
ATOM 4741 C CA . GLY B 1 300 ? 8.516 -29.844 -7.547 1 94.56 300 GLY B CA 1
ATOM 4742 C C . GLY B 1 300 ? 8.695 -30 -9.047 1 94.56 300 GLY B C 1
ATOM 4743 O O . GLY B 1 300 ? 9.43 -30.875 -9.5 1 94.56 300 GLY B O 1
ATOM 4744 N N . THR B 1 301 ? 8.031 -29.312 -9.727 1 97.94 301 THR B N 1
ATOM 4745 C CA . THR B 1 301 ? 8.258 -29.219 -11.164 1 97.94 301 THR B CA 1
ATOM 4746 C C . THR B 1 301 ? 9.266 -28.109 -11.484 1 97.94 301 THR B C 1
ATOM 4748 O O . THR B 1 301 ? 9.086 -26.969 -11.07 1 97.94 301 THR B O 1
ATOM 4751 N N . ILE B 1 302 ? 10.273 -28.484 -12.125 1 98.19 302 ILE B N 1
ATOM 4752 C CA . ILE B 1 302 ? 11.328 -27.562 -12.539 1 98.19 302 ILE B CA 1
ATOM 4753 C C . ILE B 1 302 ? 11.312 -27.422 -14.062 1 98.19 302 ILE B C 1
ATOM 4755 O O . ILE B 1 302 ? 11.461 -28.406 -14.789 1 98.19 302 ILE B O 1
ATOM 4759 N N . ILE B 1 303 ? 11.07 -26.234 -14.5 1 98.38 303 ILE B N 1
ATOM 4760 C CA . ILE B 1 303 ? 11.031 -25.953 -15.938 1 98.38 303 ILE B CA 1
ATOM 4761 C C . ILE B 1 303 ? 12.344 -25.312 -16.375 1 98.38 303 ILE B C 1
ATOM 4763 O O . ILE B 1 303 ? 12.781 -24.328 -15.773 1 98.38 303 ILE B O 1
ATOM 4767 N N . VAL B 1 304 ? 12.914 -25.859 -17.359 1 98.12 304 VAL B N 1
ATOM 4768 C CA . VAL B 1 304 ? 14.219 -25.422 -17.828 1 98.12 304 VAL B CA 1
ATOM 4769 C C . VAL B 1 304 ? 14.188 -25.219 -19.344 1 98.12 304 VAL B C 1
ATOM 4771 O O . VAL B 1 304 ? 13.195 -25.547 -20 1 98.12 304 VAL B O 1
ATOM 4774 N N . ARG B 1 305 ? 15.281 -24.734 -19.953 1 96.69 305 ARG B N 1
ATOM 4775 C CA . ARG B 1 305 ? 15.391 -24.5 -21.391 1 96.69 305 ARG B CA 1
ATOM 4776 C C . ARG B 1 305 ? 15.547 -25.812 -22.141 1 96.69 305 ARG B C 1
ATOM 4778 O O . ARG B 1 305 ? 16.297 -26.703 -21.719 1 96.69 305 ARG B O 1
#

Radius of gyration: 24.52 Å; Cα contacts (8 Å, |Δi|>4): 1505; chains: 2; bounding box: 54×84×53 Å

Secondary structure (DSSP, 8-state):
--EEEEEE-GGGT--TT---SHHHHHHHHHHHHHHHHHHHHHSEEEEEE--HHHHHHHHHHHHHHS----HHHHHHHHHHHHHHHHHHHHHHHHHHHT--PPEEEEE-EEEE-TT-GGGGS--EEEEEEE-HHHHHHHHHTT--EEEETTEEEEEE--PPEEEETTHHHHHHHHHTT-EEEEEETT-EEEEEETTEEEE-S----HHHHHHHHHHHTT-SEEEEEESSSSEEESTTSTT-EEE-EEEHHHHHHHHHTT-S-TTTHHHHHHHHHHHHHTT-SEEEEEESTTHHHHHTTSSSEEEE-/--EEEEEE-GGGT--TT---SHHHHHHHHHHHHHHHHHHHHHSEEEEEE--HHHHHHHHHHHHHHS----HHHHHHHHHHHHHHHHHHHHHHHHHHHT--PPEEEEE-EEEE-TT-GGGTS--EEEEEEE-HHHHHHHHHTT--EEEETTEEEEEE--PPEEEETTHHHHHHHHHTT-EEEEEETT-EEEEEETTEEEE-S----HHHHHHHHHHHTT-SEEEEEESSSSEEESTTSTT-EEE-EEEHHHHHHHHHTT-S-TTTHHHHHHHHHHHHHTT-SEEEEEESTTHHHHHTTSSSEEEE-

Organism: Thermoplasma acidophilum (strain ATCC 25905 / DSM 1728 / JCM 9062 / NBRC 15155 / AMRC-C165) (NCBI:txid273075)

Foldseek 3Di:
DFAEEEEEEPQLQDDPPDDNDLVRRLVSLLVLCLLCVCVLQVYLYEYEYAQFAPLQVQQVVCLVVVVDDFSLVSQLVSLVVSVVSNQVSNVVVCVVVVGDAHEDEDQKEFEFEPPFCLQVPFDAFGHDFDAPVCVVVCVVSVFDWDADPVHITGTHGATQTDDIPCLVVSLVSSVVRHYYYDCYQPHRYWYDDDNDIDTDHGGYDRLRSSLRSCLSSVGQEYEYADDAFFDWFPPPDPPIDGAQEDELVVVVVSLVVVRDDPHPVNSNNVSQSSNQVSPHAKYFYGHSNCVVVVVVSNTGYIYGD/DFFEEEEEEPQLQDDPPDDNDLVRRLVSLLVLCLLCVVVLQVYLYEYEYAQFAPLQVQQVVCLVVVVDDFSLVSQLVSLVVSVVSNQVSNVVSCVVVVGDAHEDEDQKEFEFEPPFCLQVPFDAFGHDFDAPVCVVVCVVSVFDWDADPVHITGTHGATQTDDIPCLVVSLVSSVVRHYYYDCYQPHRYWYDDDNDIDTDHGGYDRLRSSLRSCLSSVGQEYEYADDAFFDWFPPPDPPIDGAQEDELVVVVVSLVVVRADPHPVNSNNVSQSSNQVSPHAKYFYGHSNCVVVVVVSNTGYIYGD

pLDDT: mean 95.59, std 4.05, range [76.75, 98.94]